Protein 5UE7 (pdb70)

B-factor: mean 46.7, std 20.18, range [17.66, 118.86]

InterPro domains:
  IPR005002 Phosphomannomutase [PF03332] (32-250)
  IPR005002 Phosphomannomutase [PTHR10466] (7-250)
  IPR005002 Phosphomannomutase [SFLDF00445] (6-250)
  IPR005002 Phosphomannomutase [cd02585] (12-247)
  IPR006379 HAD-superfamily hydrolase, subfamily IIB [TIGR01484] (12-232)
  IPR023214 HAD superfamily [G3DSA:3.40.50.1000] (12-245)
  IPR036412 HAD-like superfamily [SSF56784] (12-249)
  IPR043169 Phosphomannomutase, cap domain [G3DSA:3.30.1240.20] (90-191)

Structure (mmCIF, N/CA/C/O backbone):
data_5UE7
#
_entry.id   5UE7
#
_cell.length_a   62.225
_cell.length_b   80.719
_cell.length_c   116.729
_cell.angle_alpha   90.00
_cell.angle_beta   90.00
_cell.angle_gamma   90.00
#
_symmetry.space_group_name_H-M   'P 2 21 21'
#
loop_
_entity.id
_entity.type
_entity.pdbx_description
1 polymer Phosphomannomutase
2 non-polymer 'MAGNESIUM ION'
3 non-polymer 'CHLORIDE ION'
4 water water
#
loop_
_atom_site.group_PDB
_atom_site.id
_atom_site.type_symbol
_atom_site.label_atom_id
_atom_site.label_alt_id
_atom_site.label_comp_id
_atom_site.label_asym_id
_atom_site.label_entity_id
_atom_site.label_seq_id
_atom_site.pdbx_PDB_ins_code
_atom_site.Cartn_x
_atom_site.Cartn_y
_atom_site.Cartn_z
_atom_site.occupancy
_atom_site.B_iso_or_equiv
_atom_site.auth_seq_id
_atom_site.auth_comp_id
_atom_site.auth_asym_id
_atom_site.auth_atom_id
_atom_site.pdbx_PDB_model_num
ATOM 1 N N . SER A 1 2 ? -0.257 86.591 112.238 1.00 96.11 2 SER A N 1
ATOM 2 C CA . SER A 1 2 ? 0.739 85.565 112.532 1.00 96.45 2 SER A CA 1
ATOM 3 C C . SER A 1 2 ? 2.160 86.121 112.423 1.00 93.61 2 SER A C 1
ATOM 4 O O . SER A 1 2 ? 2.367 87.214 111.892 1.00 91.93 2 SER A O 1
ATOM 7 N N . PHE A 1 3 ? 3.134 85.365 112.937 1.00 93.31 3 PHE A N 1
ATOM 8 C CA . PHE A 1 3 ? 4.543 85.716 112.791 1.00 90.39 3 PHE A CA 1
ATOM 9 C C . PHE A 1 3 ? 5.251 84.706 111.897 1.00 96.60 3 PHE A C 1
ATOM 10 O O . PHE A 1 3 ? 6.285 84.149 112.279 1.00 96.22 3 PHE A O 1
ATOM 18 N N . ALA A 1 4 ? 4.706 84.472 110.700 1.00 103.00 4 ALA A N 1
ATOM 19 C CA . ALA A 1 4 ? 5.198 83.424 109.816 1.00 109.93 4 ALA A CA 1
ATOM 20 C C . ALA A 1 4 ? 5.865 83.933 108.547 1.00 112.70 4 ALA A C 1
ATOM 21 O O . ALA A 1 4 ? 6.690 83.213 107.975 1.00 115.76 4 ALA A O 1
ATOM 23 N N . ASN A 1 5 ? 5.537 85.141 108.093 1.00 112.53 5 ASN A N 1
ATOM 24 C CA . ASN A 1 5 ? 6.015 85.665 106.817 1.00 114.72 5 ASN A CA 1
ATOM 25 C C . ASN A 1 5 ? 7.090 86.735 107.007 1.00 109.33 5 ASN A C 1
ATOM 26 O O . ASN A 1 5 ? 7.144 87.725 106.274 1.00 108.96 5 ASN A O 1
ATOM 31 N N . LYS A 1 6 ? 7.964 86.539 107.985 1.00 104.85 6 LYS A N 1
ATOM 32 C CA . LYS A 1 6 ? 9.025 87.510 108.227 1.00 98.76 6 LYS A CA 1
ATOM 33 C C . LYS A 1 6 ? 10.415 86.893 108.110 1.00 98.45 6 LYS A C 1
ATOM 34 O O . LYS A 1 6 ? 10.680 85.840 108.685 1.00 99.79 6 LYS A O 1
ATOM 40 N N . GLN A 1 7 ? 11.297 87.555 107.364 1.00 96.42 7 GLN A N 1
ATOM 41 C CA . GLN A 1 7 ? 12.668 87.078 107.197 1.00 95.81 7 GLN A CA 1
ATOM 42 C C . GLN A 1 7 ? 13.291 86.737 108.542 1.00 90.98 7 GLN A C 1
ATOM 43 O O . GLN A 1 7 ? 13.949 85.700 108.691 1.00 93.24 7 GLN A O 1
ATOM 49 N N . ASP A 1 8 ? 13.097 87.607 109.533 1.00 84.72 8 ASP A N 1
ATOM 50 C CA . ASP A 1 8 ? 13.613 87.422 110.885 1.00 80.11 8 ASP A CA 1
ATOM 51 C C . ASP A 1 8 ? 12.414 87.460 111.824 1.00 77.46 8 ASP A C 1
ATOM 52 O O . ASP A 1 8 ? 12.077 88.520 112.370 1.00 73.46 8 ASP A O 1
ATOM 57 N N . PRO A 1 9 ? 11.734 86.329 112.031 1.00 79.44 9 PRO A N 1
ATOM 58 C CA . PRO A 1 9 ? 10.633 86.316 113.004 1.00 76.66 9 PRO A CA 1
ATOM 59 C C . PRO A 1 9 ? 11.133 86.363 114.439 1.00 72.65 9 PRO A C 1
ATOM 60 O O . PRO A 1 9 ? 10.350 86.217 115.385 1.00 71.30 9 PRO A O 1
ATOM 64 N N . LYS A 1 10 ? 12.444 86.565 114.596 1.00 70.76 10 LYS A N 1
ATOM 65 C CA . LYS A 1 10 ? 13.102 86.573 115.895 1.00 67.50 10 LYS A CA 1
ATOM 66 C C . LYS A 1 10 ? 13.593 87.960 116.291 1.00 60.02 10 LYS A C 1
ATOM 67 O O . LYS A 1 10 ? 14.235 88.107 117.345 1.00 56.52 10 LYS A O 1
ATOM 73 N N . THR A 1 11 ? 13.262 88.988 115.510 1.00 58.73 11 THR A N 1
ATOM 74 C CA . THR A 1 11 ? 13.667 90.355 115.813 1.00 55.09 11 THR A CA 1
ATOM 75 C C . THR A 1 11 ? 12.407 91.202 115.935 1.00 53.61 11 THR A C 1
ATOM 76 O O . THR A 1 11 ? 11.535 91.152 115.062 1.00 55.53 11 THR A O 1
ATOM 80 N N . LEU A 1 12 ? 12.287 91.927 117.046 1.00 48.70 12 LEU A N 1
ATOM 81 C CA . LEU A 1 12 ? 11.193 92.859 117.267 1.00 46.90 12 LEU A CA 1
ATOM 82 C C . LEU A 1 12 ? 11.756 94.270 117.327 1.00 43.93 12 LEU A C 1
ATOM 83 O O . LEU A 1 12 ? 12.794 94.504 117.955 1.00 41.94 12 LEU A O 1
ATOM 88 N N . VAL A 1 13 ? 11.080 95.208 116.671 1.00 43.27 13 VAL A N 1
ATOM 89 C CA . VAL A 1 13 ? 11.443 96.615 116.764 1.00 42.43 13 VAL A CA 1
ATOM 90 C C . VAL A 1 13 ? 10.297 97.364 117.425 1.00 41.87 13 VAL A C 1
ATOM 91 O O . VAL A 1 13 ? 9.171 97.366 116.912 1.00 44.62 13 VAL A O 1
ATOM 95 N N . LEU A 1 14 ? 10.578 97.978 118.571 1.00 34.62 14 LEU A N 1
ATOM 96 C CA . LEU A 1 14 ? 9.615 98.807 119.276 1.00 33.53 14 LEU A CA 1
ATOM 97 C C . LEU A 1 14 ? 9.982 100.274 119.120 1.00 32.76 14 LEU A C 1
ATOM 98 O O . LEU A 1 14 ? 11.165 100.623 119.071 1.00 31.73 14 LEU A O 1
ATOM 103 N N . PHE A 1 15 ? 8.960 101.128 119.048 1.00 33.62 15 PHE A N 1
ATOM 104 C CA . PHE A 1 15 ? 9.134 102.558 118.843 1.00 33.71 15 PHE A CA 1
ATOM 105 C C . PHE A 1 15 ? 8.386 103.330 119.909 1.00 32.58 15 PHE A C 1
ATOM 106 O O . PHE A 1 15 ? 7.187 103.116 120.101 1.00 33.57 15 PHE A O 1
ATOM 114 N N . ASP A 1 16 ? 9.072 104.262 120.556 1.00 30.92 16 ASP A N 1
ATOM 115 C CA . ASP A 1 16 ? 8.340 105.359 121.164 1.00 36.50 16 ASP A CA 1
ATOM 116 C C . ASP A 1 16 ? 7.549 106.074 120.075 1.00 38.81 16 ASP A C 1
ATOM 117 O O . ASP A 1 16 ? 7.945 106.092 118.905 1.00 36.20 16 ASP A O 1
ATOM 122 N N . VAL A 1 17 ? 6.398 106.631 120.444 1.00 39.21 17 VAL A N 1
ATOM 123 C CA . VAL A 1 17 ? 5.553 107.263 119.434 1.00 43.54 17 VAL A CA 1
ATOM 124 C C . VAL A 1 17 ? 5.969 108.713 119.232 1.00 46.76 17 VAL A C 1
ATOM 125 O O . VAL A 1 17 ? 6.553 109.066 118.198 1.00 47.17 17 VAL A O 1
ATOM 129 N N . ASP A 1 18 ? 5.671 109.556 120.219 1.00 49.14 18 ASP A N 1
ATOM 130 C CA . ASP A 1 18 ? 5.856 110.995 120.074 1.00 55.23 18 ASP A CA 1
ATOM 131 C C . ASP A 1 18 ? 7.327 111.354 119.913 1.00 56.24 18 ASP A C 1
ATOM 132 O O . ASP A 1 18 ? 8.150 111.053 120.785 1.00 58.62 18 ASP A O 1
ATOM 137 N N . GLY A 1 19 ? 7.651 112.038 118.813 1.00 55.26 19 GLY A N 1
ATOM 138 C CA . GLY A 1 19 ? 8.999 112.492 118.567 1.00 52.81 19 GLY A CA 1
ATOM 139 C C . GLY A 1 19 ? 9.924 111.445 117.990 1.00 50.53 19 GLY A C 1
ATOM 140 O O . GLY A 1 19 ? 11.066 111.772 117.650 1.00 51.81 19 GLY A O 1
ATOM 141 N N . THR A 1 20 ? 9.470 110.199 117.870 1.00 48.32 20 THR A N 1
ATOM 142 C CA . THR A 1 20 ? 10.251 109.119 117.284 1.00 45.30 20 THR A CA 1
ATOM 143 C C . THR A 1 20 ? 9.632 108.634 115.981 1.00 46.93 20 THR A C 1
ATOM 144 O O . THR A 1 20 ? 10.314 108.576 114.955 1.00 47.61 20 THR A O 1
ATOM 148 N N . LEU A 1 21 ? 8.348 108.271 116.001 1.00 46.94 21 LEU A N 1
ATOM 149 C CA . LEU A 1 21 ? 7.620 107.913 114.792 1.00 50.89 21 LEU A CA 1
ATOM 150 C C . LEU A 1 21 ? 6.946 109.113 114.147 1.00 55.76 21 LEU A C 1
ATOM 151 O O . LEU A 1 21 ? 6.704 109.109 112.935 1.00 59.16 21 LEU A O 1
ATOM 156 N N . THR A 1 22 ? 6.623 110.123 114.940 1.00 56.63 22 THR A N 1
ATOM 157 C CA . THR A 1 22 ? 5.982 111.352 114.512 1.00 60.66 22 THR A CA 1
ATOM 158 C C . THR A 1 22 ? 6.872 112.532 114.871 1.00 61.95 22 THR A C 1
ATOM 159 O O . THR A 1 22 ? 7.796 112.398 115.685 1.00 56.27 22 THR A O 1
ATOM 163 N N . PRO A 1 23 ? 6.622 113.709 114.288 1.00 69.22 23 PRO A N 1
ATOM 164 C CA . PRO A 1 23 ? 7.288 114.923 114.775 1.00 72.21 23 PRO A CA 1
ATOM 165 C C . PRO A 1 23 ? 6.966 115.208 116.235 1.00 73.95 23 PRO A C 1
ATOM 166 O O . PRO A 1 23 ? 6.186 114.485 116.862 1.00 72.75 23 PRO A O 1
ATOM 170 N N . ALA A 1 24 ? 7.546 116.291 116.763 1.00 78.13 24 ALA A N 1
ATOM 171 C CA . ALA A 1 24 ? 7.515 116.560 118.199 1.00 76.67 24 ALA A CA 1
ATOM 172 C C . ALA A 1 24 ? 6.106 116.509 118.780 1.00 77.95 24 ALA A C 1
ATOM 173 O O . ALA A 1 24 ? 5.917 116.068 119.921 1.00 75.65 24 ALA A O 1
ATOM 175 N N . ARG A 1 25 ? 5.098 116.988 118.028 1.00 81.17 25 ARG A N 1
ATOM 176 C CA . ARG A 1 25 ? 3.731 116.981 118.545 1.00 81.76 25 ARG A CA 1
ATOM 177 C C . ARG A 1 25 ? 2.699 116.766 117.444 1.00 83.58 25 ARG A C 1
ATOM 178 O O . ARG A 1 25 ? 1.532 117.141 117.612 1.00 86.00 25 ARG A O 1
ATOM 186 N N . LEU A 1 26 ? 3.100 116.159 116.330 1.00 81.77 26 LEU A N 1
ATOM 187 C CA . LEU A 1 26 ? 2.254 116.047 115.150 1.00 83.85 26 LEU A CA 1
ATOM 188 C C . LEU A 1 26 ? 1.954 114.585 114.837 1.00 80.57 26 LEU A C 1
ATOM 189 O O . LEU A 1 26 ? 2.239 113.680 115.626 1.00 77.52 26 LEU A O 1
ATOM 194 N N . THR A 1 27 ? 1.375 114.365 113.665 1.00 81.85 27 THR A N 1
ATOM 195 C CA . THR A 1 27 ? 0.976 113.040 113.225 1.00 80.51 27 THR A CA 1
ATOM 196 C C . THR A 1 27 ? 2.104 112.370 112.438 1.00 77.84 27 THR A C 1
ATOM 197 O O . THR A 1 27 ? 3.133 112.976 112.130 1.00 77.59 27 THR A O 1
ATOM 201 N N . ILE A 1 28 ? 1.893 111.095 112.105 1.00 77.14 28 ILE A N 1
ATOM 202 C CA . ILE A 1 28 ? 2.927 110.318 111.435 1.00 75.79 28 ILE A CA 1
ATOM 203 C C . ILE A 1 28 ? 2.963 110.656 109.946 1.00 79.39 28 ILE A C 1
ATOM 204 O O . ILE A 1 28 ? 1.935 110.951 109.321 1.00 77.27 28 ILE A O 1
ATOM 209 N N . SER A 1 29 ? 4.162 110.620 109.375 1.00 77.49 29 SER A N 1
ATOM 210 C CA . SER A 1 29 ? 4.370 110.883 107.960 1.00 76.26 29 SER A CA 1
ATOM 211 C C . SER A 1 29 ? 4.043 109.650 107.125 1.00 78.60 29 SER A C 1
ATOM 212 O O . SER A 1 29 ? 4.052 108.514 107.611 1.00 74.62 29 SER A O 1
ATOM 215 N N . GLU A 1 30 ? 3.753 109.896 105.840 1.00 83.14 30 GLU A N 1
ATOM 216 C CA . GLU A 1 30 ? 3.482 108.802 104.913 1.00 85.46 30 GLU A CA 1
ATOM 217 C C . GLU A 1 30 ? 4.724 107.949 104.686 1.00 84.23 30 GLU A C 1
ATOM 218 O O . GLU A 1 30 ? 4.633 106.718 104.602 1.00 81.77 30 GLU A O 1
ATOM 224 N N . GLU A 1 31 ? 5.893 108.582 104.572 1.00 83.33 31 GLU A N 1
ATOM 225 C CA . GLU A 1 31 ? 7.114 107.811 104.380 1.00 82.74 31 GLU A CA 1
ATOM 226 C C . GLU A 1 31 ? 7.385 106.918 105.582 1.00 77.63 31 GLU A C 1
ATOM 227 O O . GLU A 1 31 ? 7.843 105.781 105.429 1.00 72.18 31 GLU A O 1
ATOM 233 N N . MET A 1 32 ? 7.099 107.414 106.787 1.00 73.66 32 MET A N 1
ATOM 234 C CA . MET A 1 32 ? 7.269 106.578 107.968 1.00 65.49 32 MET A CA 1
ATOM 235 C C . MET A 1 32 ? 6.346 105.367 107.917 1.00 66.32 32 MET A C 1
ATOM 236 O O . MET A 1 32 ? 6.761 104.253 108.259 1.00 63.94 32 MET A O 1
ATOM 241 N N . LYS A 1 33 ? 5.102 105.554 107.453 1.00 70.17 33 LYS A N 1
ATOM 242 C CA . LYS A 1 33 ? 4.163 104.436 107.406 1.00 72.06 33 LYS A CA 1
ATOM 243 C C . LYS A 1 33 ? 4.603 103.381 106.398 1.00 73.42 33 LYS A C 1
ATOM 244 O O . LYS A 1 33 ? 4.573 102.181 106.697 1.00 72.16 33 LYS A O 1
ATOM 250 N N . LYS A 1 34 ? 5.019 103.803 105.202 1.00 76.89 34 LYS A N 1
ATOM 251 C CA . LYS A 1 34 ? 5.574 102.851 104.245 1.00 78.89 34 LYS A CA 1
ATOM 252 C C . LYS A 1 34 ? 6.872 102.244 104.757 1.00 74.68 34 LYS A C 1
ATOM 253 O O . LYS A 1 34 ? 7.127 101.054 104.539 1.00 74.99 34 LYS A O 1
ATOM 259 N N . THR A 1 35 ? 7.696 103.037 105.445 1.00 71.11 35 THR A N 1
ATOM 260 C CA . THR A 1 35 ? 8.896 102.484 106.064 1.00 67.13 35 THR A CA 1
ATOM 261 C C . THR A 1 35 ? 8.542 101.377 107.054 1.00 64.46 35 THR A C 1
ATOM 262 O O . THR A 1 35 ? 9.090 100.270 106.975 1.00 64.15 35 THR A O 1
ATOM 266 N N . LEU A 1 36 ? 7.583 101.634 107.951 1.00 63.05 36 LEU A N 1
ATOM 267 C CA . LEU A 1 36 ? 7.139 100.598 108.878 1.00 60.99 36 LEU A CA 1
ATOM 268 C C . LEU A 1 36 ? 6.550 99.404 108.137 1.00 64.49 36 LEU A C 1
ATOM 269 O O . LEU A 1 36 ? 6.866 98.251 108.455 1.00 63.59 36 LEU A O 1
ATOM 274 N N . GLU A 1 37 ? 5.690 99.659 107.147 1.00 79.48 37 GLU A N 1
ATOM 275 C CA . GLU A 1 37 ? 5.101 98.570 106.370 1.00 82.89 37 GLU A CA 1
ATOM 276 C C . GLU A 1 37 ? 6.183 97.689 105.751 1.00 73.64 37 GLU A C 1
ATOM 277 O O . GLU A 1 37 ? 6.114 96.456 105.826 1.00 74.42 37 GLU A O 1
ATOM 28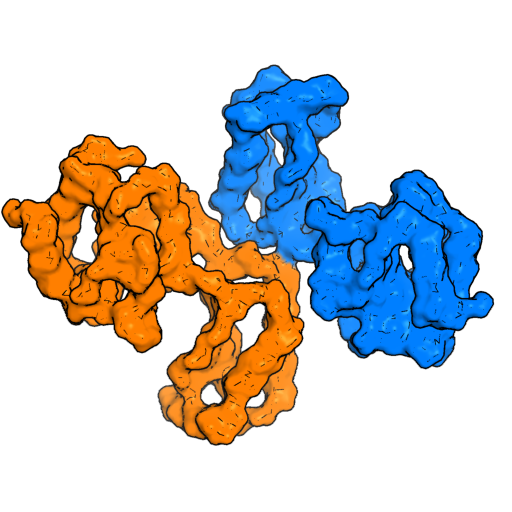3 N N . LYS A 1 38 ? 7.210 98.299 105.164 1.00 73.63 38 LYS A N 1
ATOM 284 C CA . LYS A 1 38 ? 8.311 97.486 104.657 1.00 74.25 38 LYS A CA 1
ATOM 285 C C . LYS A 1 38 ? 9.057 96.804 105.803 1.00 69.97 38 LYS A C 1
ATOM 286 O O . LYS A 1 38 ? 9.440 95.634 105.688 1.00 71.01 38 LYS A O 1
ATOM 292 N N . LEU A 1 39 ? 9.228 97.493 106.937 1.00 65.57 39 LEU A N 1
ATOM 293 C CA . LEU A 1 39 ? 9.940 96.875 108.052 1.00 61.81 39 LEU A CA 1
ATOM 294 C C . LEU A 1 39 ? 9.171 95.675 108.590 1.00 62.29 39 LEU A C 1
ATOM 295 O O . LEU A 1 39 ? 9.768 94.631 108.880 1.00 62.01 39 LEU A O 1
ATOM 300 N N . ARG A 1 40 ? 7.840 95.796 108.695 1.00 63.50 40 ARG A N 1
ATOM 301 C CA . ARG A 1 40 ? 7.006 94.703 109.187 1.00 64.35 40 ARG A CA 1
ATOM 302 C C . ARG A 1 40 ? 7.125 93.459 108.317 1.00 73.00 40 ARG A C 1
ATOM 303 O O . ARG A 1 40 ? 6.922 92.338 108.801 1.00 68.91 40 ARG A O 1
ATOM 311 N N . GLU A 1 41 ? 7.446 93.637 107.036 1.00 76.62 41 GLU A N 1
ATOM 312 C CA . GLU A 1 41 ? 7.663 92.495 106.155 1.00 79.98 41 GLU A CA 1
ATOM 313 C C . GLU A 1 41 ? 8.844 91.649 106.614 1.00 76.01 41 GLU A C 1
ATOM 314 O O . GLU A 1 41 ? 8.849 90.427 106.413 1.00 78.13 41 GLU A O 1
ATOM 320 N N . LYS A 1 42 ? 9.842 92.270 107.242 1.00 70.94 42 LYS A N 1
ATOM 321 C CA . LYS A 1 42 ? 11.043 91.562 107.667 1.00 71.10 42 LYS A CA 1
ATOM 322 C C . LYS A 1 42 ? 11.018 91.130 109.125 1.00 70.13 42 LYS A C 1
ATOM 323 O O . LYS A 1 42 ? 11.481 90.029 109.436 1.00 71.65 42 LYS A O 1
ATOM 329 N N . VAL A 1 43 ? 10.518 91.975 110.034 1.00 67.59 43 VAL A N 1
ATOM 330 C CA . VAL A 1 43 ? 10.553 91.703 111.465 1.00 58.71 43 VAL A CA 1
ATOM 331 C C . VAL A 1 43 ? 9.214 92.094 112.088 1.00 57.61 43 VAL A C 1
ATOM 332 O O . VAL A 1 43 ? 8.365 92.738 111.464 1.00 59.05 43 VAL A O 1
ATOM 336 N N . VAL A 1 44 ? 9.041 91.694 113.340 1.00 55.34 44 VAL A N 1
ATOM 337 C CA . VAL A 1 44 ? 7.885 92.105 114.130 1.00 55.03 44 VAL A CA 1
ATOM 338 C C . VAL A 1 44 ? 8.085 93.548 114.584 1.00 52.73 44 VAL A C 1
ATOM 339 O O . VAL A 1 44 ? 9.185 93.931 115.027 1.00 51.47 44 VAL A O 1
ATOM 343 N N . ILE A 1 45 ? 7.029 94.367 114.470 1.00 50.59 45 ILE A N 1
ATOM 344 C CA . ILE A 1 45 ? 7.126 95.770 114.853 1.00 47.93 45 ILE A CA 1
ATOM 345 C C . ILE A 1 45 ? 6.051 96.093 115.886 1.00 60.83 45 ILE A C 1
ATOM 346 O O . ILE A 1 45 ? 5.032 95.406 115.991 1.00 48.27 45 ILE A O 1
ATOM 351 N N . GLY A 1 46 ? 6.290 97.165 116.644 1.00 43.55 46 GLY A N 1
ATOM 352 C CA . GLY A 1 46 ? 5.344 97.614 117.659 1.00 42.20 46 GLY A CA 1
ATOM 353 C C . GLY A 1 46 ? 5.715 98.987 118.177 1.00 40.32 46 GLY A C 1
ATOM 354 O O . GLY A 1 46 ? 6.815 99.491 117.935 1.00 41.22 46 GLY A O 1
ATOM 355 N N . PHE A 1 47 ? 4.779 99.598 118.905 1.00 39.32 47 PHE A N 1
ATOM 356 C CA . PHE A 1 47 ? 5.018 100.908 119.492 1.00 37.49 47 PHE A CA 1
ATOM 357 C C . PHE A 1 47 ? 4.650 100.890 120.966 1.00 45.93 47 PHE A C 1
ATOM 358 O O . PHE A 1 47 ? 3.846 100.068 121.411 1.00 35.64 47 PHE A O 1
ATOM 366 N N . VAL A 1 48 ? 5.251 101.806 121.725 1.00 32.96 48 VAL A N 1
ATOM 367 C CA . VAL A 1 48 ? 4.907 101.984 123.131 1.00 32.07 48 VAL A CA 1
ATOM 368 C C . VAL A 1 48 ? 4.924 103.471 123.450 1.00 33.48 48 VAL A C 1
ATOM 369 O O . VAL A 1 48 ? 5.878 104.179 123.109 1.00 34.92 48 VAL A O 1
ATOM 373 N N . GLY A 1 49 ? 3.846 103.948 124.066 1.00 31.43 49 GLY A N 1
ATOM 374 C CA . GLY A 1 49 ? 3.751 105.330 124.472 1.00 31.64 49 GLY A CA 1
ATOM 375 C C . GLY A 1 49 ? 3.026 105.427 125.797 1.00 33.12 49 GLY A C 1
ATOM 376 O O . GLY A 1 49 ? 2.275 104.528 126.193 1.00 35.42 49 GLY A O 1
ATOM 377 N N . GLY A 1 50 ? 3.269 106.538 126.485 1.00 33.39 50 GLY A N 1
ATOM 378 C CA . GLY A 1 50 ? 2.659 106.771 127.784 1.00 33.29 50 GLY A CA 1
ATOM 379 C C . GLY A 1 50 ? 1.194 107.143 127.769 1.00 38.35 50 GLY A C 1
ATOM 380 O O . GLY A 1 50 ? 0.555 107.109 128.826 1.00 39.56 50 GLY A O 1
ATOM 381 N N . SER A 1 51 ? 0.637 107.489 126.613 1.00 41.73 51 SER A N 1
ATOM 382 C CA . SER A 1 51 ? -0.757 107.897 126.532 1.00 45.14 51 SER A CA 1
ATOM 383 C C . SER A 1 51 ? -1.650 106.709 126.179 1.00 45.15 51 SER A C 1
ATOM 384 O O . SER A 1 51 ? -1.180 105.602 125.907 1.00 42.21 51 SER A O 1
ATOM 387 N N . ASP A 1 52 ? -2.964 106.956 126.177 1.00 48.23 52 ASP A N 1
ATOM 388 C CA . ASP A 1 52 ? -3.913 105.894 125.876 1.00 51.55 52 ASP A CA 1
ATOM 389 C C . ASP A 1 52 ? -4.122 105.781 124.367 1.00 54.59 52 ASP A C 1
ATOM 390 O O . ASP A 1 52 ? -3.697 106.637 123.587 1.00 54.65 52 ASP A O 1
ATOM 395 N N . LEU A 1 53 ? -4.788 104.693 123.960 1.00 57.26 53 LEU A N 1
ATOM 396 C CA . LEU A 1 53 ? -5.051 104.448 122.546 1.00 61.86 53 LEU A CA 1
ATOM 397 C C . LEU A 1 53 ? -5.821 105.589 121.894 1.00 67.31 53 LEU A C 1
ATOM 398 O O . LEU A 1 53 ? -5.694 105.788 120.683 1.00 69.08 53 LEU A O 1
ATOM 403 N N . SER A 1 54 ? -6.606 106.346 122.665 1.00 69.96 54 SER A N 1
ATOM 404 C CA . SER A 1 54 ? -7.354 107.468 122.112 1.00 76.80 54 SER A CA 1
ATOM 405 C C . SER A 1 54 ? -6.474 108.671 121.790 1.00 78.49 54 SER A C 1
ATOM 406 O O . SER A 1 54 ? -6.887 109.527 121.001 1.00 83.52 54 SER A O 1
ATOM 409 N N . LYS A 1 55 ? -5.286 108.767 122.383 1.00 75.78 55 LYS A N 1
ATOM 410 C CA . LYS A 1 55 ? -4.353 109.829 122.029 1.00 76.85 55 LYS A CA 1
ATOM 411 C C . LYS A 1 55 ? -3.393 109.410 120.925 1.00 75.65 55 LYS A C 1
ATOM 412 O O . LYS A 1 55 ? -2.920 110.260 120.160 1.00 78.25 55 LYS A O 1
ATOM 418 N N . GLN A 1 56 ? -3.102 108.117 120.823 1.00 67.47 56 GLN A N 1
ATOM 419 C CA . GLN A 1 56 ? -2.181 107.634 119.808 1.00 63.02 56 GLN A CA 1
ATOM 420 C C . GLN A 1 56 ? -2.836 107.519 118.437 1.00 66.01 56 GLN A C 1
ATOM 421 O O . GLN A 1 56 ? -2.132 107.591 117.425 1.00 66.37 56 GLN A O 1
ATOM 427 N N . VAL A 1 57 ? -4.161 107.354 118.379 1.00 68.39 57 VAL A N 1
ATOM 428 C CA . VAL A 1 57 ? -4.856 107.389 117.094 1.00 72.52 57 VAL A CA 1
ATOM 429 C C . VAL A 1 57 ? -4.693 108.752 116.445 1.00 69.17 57 VAL A C 1
ATOM 430 O O . VAL A 1 57 ? -4.634 108.866 115.213 1.00 72.51 57 VAL A O 1
ATOM 434 N N . GLU A 1 58 ? -4.631 109.807 117.258 1.00 68.55 58 GLU A N 1
ATOM 435 C CA . GLU A 1 58 ? -4.360 111.134 116.728 1.00 80.13 58 GLU A CA 1
ATOM 436 C C . GLU A 1 58 ? -2.977 111.200 116.088 1.00 76.91 58 GLU A C 1
ATOM 437 O O . GLU A 1 58 ? -2.803 111.826 115.035 1.00 79.51 58 GLU A O 1
ATOM 443 N N . GLN A 1 59 ? -1.987 110.537 116.695 1.00 69.90 59 GLN A N 1
ATOM 444 C CA . GLN A 1 59 ? -0.618 110.552 116.190 1.00 67.32 59 GLN A CA 1
ATOM 445 C C . GLN A 1 59 ? -0.379 109.513 115.099 1.00 66.74 59 GLN A C 1
ATOM 446 O O . GLN A 1 59 ? 0.291 109.808 114.105 1.00 67.67 59 GLN A O 1
ATOM 452 N N . LEU A 1 60 ? -0.925 108.305 115.258 1.00 66.14 60 LEU A N 1
ATOM 453 C CA . LEU A 1 60 ? -0.577 107.165 114.416 1.00 66.40 60 LEU A CA 1
ATOM 454 C C . LEU A 1 60 ? -1.621 106.841 113.355 1.00 70.31 60 LEU A C 1
ATOM 455 O O . LEU A 1 60 ? -1.273 106.247 112.327 1.00 72.33 60 LEU A O 1
ATOM 460 N N . GLY A 1 61 ? -2.881 107.202 113.577 1.00 71.74 61 GLY A N 1
ATOM 461 C CA . GLY A 1 61 ? -3.922 106.941 112.612 1.00 76.24 61 GLY A CA 1
ATOM 462 C C . GLY A 1 61 ? -5.079 106.164 113.205 1.00 77.46 61 GLY A C 1
ATOM 463 O O . GLY A 1 61 ? -5.022 105.686 114.338 1.00 74.12 61 GLY A O 1
ATOM 464 N N . PRO A 1 62 ? -6.158 106.031 112.456 1.00 82.66 62 PRO A N 1
ATOM 465 C CA . PRO A 1 62 ? -7.325 105.310 112.982 1.00 82.02 62 PRO A CA 1
ATOM 466 C C . PRO A 1 62 ? -7.164 103.796 112.91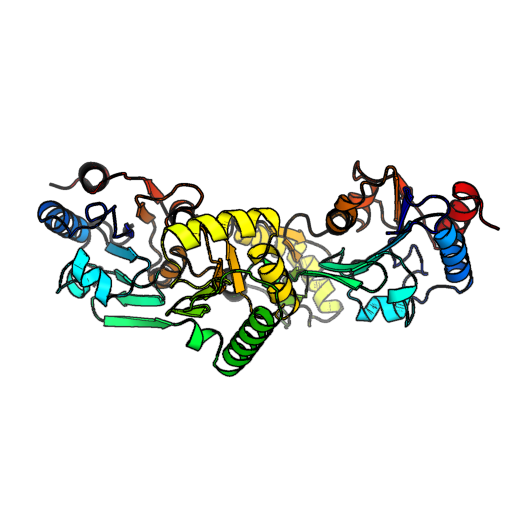4 1.00 80.47 62 PRO A C 1
ATOM 467 O O . PRO A 1 62 ? -7.666 103.081 113.786 1.00 78.77 62 PRO A O 1
ATOM 471 N N . ASN A 1 63 ? -6.451 103.297 111.906 1.00 81.26 63 ASN A N 1
ATOM 472 C CA . ASN A 1 63 ? -6.269 101.856 111.694 1.00 80.70 63 ASN A CA 1
ATOM 473 C C . ASN A 1 63 ? -5.021 101.319 112.402 1.00 75.04 63 ASN A C 1
ATOM 474 O O . ASN A 1 63 ? -4.278 100.505 111.862 1.00 75.51 63 ASN A O 1
ATOM 479 N N . VAL A 1 64 ? -4.794 101.752 113.642 1.00 70.91 64 VAL A N 1
ATOM 480 C CA . VAL A 1 64 ? -3.520 101.471 114.302 1.00 65.85 64 VAL A CA 1
ATOM 481 C C . VAL A 1 64 ? -3.387 100.005 114.689 1.00 64.88 64 VAL A C 1
ATOM 482 O O . VAL A 1 64 ? -2.281 99.448 114.653 1.00 63.40 64 VAL A O 1
ATOM 486 N N . LEU A 1 65 ? -4.487 99.358 115.078 1.00 65.89 65 LEU A N 1
ATOM 487 C CA . LEU A 1 65 ? -4.407 97.974 115.530 1.00 65.03 65 LEU A CA 1
ATOM 488 C C . LEU A 1 65 ? -3.959 97.018 114.433 1.00 68.27 65 LEU A C 1
ATOM 489 O O . LEU A 1 65 ? -3.499 95.913 114.740 1.00 66.89 65 LEU A O 1
ATOM 494 N N . ASN A 1 66 ? -4.091 97.407 113.168 1.00 70.88 66 ASN A N 1
ATOM 495 C CA . ASN A 1 66 ? -3.651 96.577 112.060 1.00 73.89 66 ASN A CA 1
ATOM 496 C C . ASN A 1 66 ? -2.362 97.079 111.427 1.00 72.36 66 ASN A C 1
ATOM 497 O O . ASN A 1 66 ? -1.869 96.450 110.482 1.00 75.51 66 ASN A O 1
ATOM 502 N N . ASP A 1 67 ? -1.809 98.195 111.911 1.00 69.07 67 ASP A N 1
ATOM 503 C CA . ASP A 1 67 ? -0.537 98.717 111.416 1.00 67.64 67 ASP A CA 1
ATOM 504 C C . ASP A 1 67 ? 0.670 98.175 112.170 1.00 69.04 67 ASP A C 1
ATOM 505 O O . ASP A 1 67 ? 1.784 98.181 111.627 1.00 62.65 67 ASP A O 1
ATOM 510 N N . PHE A 1 68 ? 0.489 97.732 113.411 1.00 60.30 68 PHE A N 1
ATOM 511 C CA . PHE A 1 68 ? 1.584 97.240 114.231 1.00 56.38 68 PHE A CA 1
ATOM 512 C C . PHE A 1 68 ? 1.257 95.856 114.767 1.00 56.61 68 PHE A C 1
ATOM 513 O O . PHE A 1 68 ? 0.117 95.584 115.158 1.00 57.89 68 PHE A O 1
ATOM 521 N N . ASP A 1 69 ? 2.269 94.991 114.815 1.00 55.62 69 ASP A N 1
ATOM 522 C CA . ASP A 1 69 ? 2.074 93.696 115.453 1.00 59.63 69 ASP A CA 1
ATOM 523 C C . ASP A 1 69 ? 1.776 93.843 116.944 1.00 55.53 69 ASP A C 1
ATOM 524 O O . ASP A 1 69 ? 0.999 93.053 117.494 1.00 53.57 69 ASP A O 1
ATOM 529 N N . TYR A 1 70 ? 2.360 94.844 117.606 1.00 49.01 70 TYR A N 1
ATOM 530 C CA . TYR A 1 70 ? 2.063 95.142 119.006 1.00 46.88 70 TYR A CA 1
ATOM 531 C C . TYR A 1 70 ? 1.702 96.613 119.162 1.00 45.94 70 TYR A C 1
ATOM 532 O O . TYR A 1 70 ? 2.409 97.485 118.651 1.00 44.37 70 TYR A O 1
ATOM 541 N N . CYS A 1 71 ? 0.628 96.891 119.899 1.00 46.41 71 CYS A N 1
ATOM 542 C CA . CYS A 1 71 ? 0.230 98.258 120.238 1.00 44.22 71 CYS A CA 1
ATOM 543 C C . CYS A 1 71 ? 0.209 98.407 121.756 1.00 41.21 71 CYS A C 1
ATOM 544 O O . CYS A 1 71 ? -0.700 97.897 122.417 1.00 41.78 71 CYS A O 1
ATOM 547 N N . PHE A 1 72 ? 1.198 99.120 122.299 1.00 38.30 72 PHE A N 1
ATOM 548 C CA . PHE A 1 72 ? 1.311 99.335 123.740 1.00 35.56 72 PHE A CA 1
ATOM 549 C C . PHE A 1 72 ? 0.888 100.757 124.070 1.00 35.41 72 PHE A C 1
ATOM 550 O O . PHE A 1 72 ? 1.539 101.721 123.656 1.00 52.09 72 PHE A O 1
ATOM 558 N N . SER A 1 73 ? -0.216 100.882 124.795 1.00 36.07 73 SER A N 1
ATOM 559 C CA . SER A 1 73 ? -0.712 102.160 125.264 1.00 36.31 73 SER A CA 1
ATOM 560 C C . SER A 1 73 ? -0.486 102.266 126.767 1.00 37.53 73 SER A C 1
ATOM 561 O O . SER A 1 73 ? -0.441 101.254 127.477 1.00 34.78 73 SER A O 1
ATOM 564 N N . GLU A 1 74 ? -0.340 103.503 127.236 1.00 33.19 74 GLU A N 1
ATOM 565 C CA . GLU A 1 74 ? -0.056 103.791 128.637 1.00 34.97 74 GLU A CA 1
ATOM 566 C C . GLU A 1 74 ? 1.077 102.904 129.150 1.00 30.90 74 GLU A C 1
ATOM 567 O O . GLU A 1 74 ? 0.958 102.227 130.175 1.00 28.40 74 GLU A O 1
ATOM 573 N N . ASN A 1 75 ? 2.170 102.887 128.388 1.00 28.62 75 ASN A N 1
ATOM 574 C CA . ASN A 1 75 ? 3.389 102.147 128.699 1.00 28.58 75 ASN A CA 1
ATOM 575 C C . ASN A 1 75 ? 3.188 100.641 128.629 1.00 29.21 75 ASN A C 1
ATOM 576 O O . ASN A 1 75 ? 4.068 99.883 129.058 1.00 29.26 75 ASN A O 1
ATOM 581 N N . GLY A 1 76 ? 2.068 100.191 128.061 1.00 28.69 76 GLY A N 1
ATOM 582 C CA . GLY A 1 76 ? 1.761 98.781 127.969 1.00 29.12 76 GLY A CA 1
ATOM 583 C C . GLY A 1 76 ? 0.711 98.327 128.954 1.00 29.78 76 GLY A C 1
ATOM 584 O O . GLY A 1 76 ? 0.454 97.123 129.044 1.00 30.65 76 GLY A O 1
ATOM 585 N N . LEU A 1 77 ? 0.127 99.245 129.728 1.00 30.22 77 LEU A N 1
ATOM 586 C CA . LEU A 1 77 ? -1.000 98.874 130.582 1.00 33.02 77 LEU A CA 1
ATOM 587 C C . LEU A 1 77 ? -2.166 98.368 129.743 1.00 35.86 77 LEU A C 1
ATOM 588 O O . LEU A 1 77 ? -2.848 97.408 130.122 1.00 38.37 77 LEU A O 1
ATOM 593 N N . THR A 1 78 ? -2.409 99.007 128.603 1.00 38.11 78 THR A N 1
ATOM 594 C CA . THR A 1 78 ? -3.316 98.511 127.573 1.00 42.21 78 THR A CA 1
ATOM 595 C C . THR A 1 78 ? -2.472 98.040 126.396 1.00 42.56 78 THR A C 1
ATOM 596 O O . THR A 1 78 ? -1.644 98.802 125.888 1.00 41.62 78 THR A O 1
ATOM 600 N N . ALA A 1 79 ? -2.683 96.794 125.965 1.00 44.34 79 ALA A N 1
ATOM 601 C CA . ALA A 1 79 ? -1.851 96.158 124.951 1.00 44.63 79 ALA A CA 1
ATOM 602 C C . ALA A 1 79 ? -2.719 95.433 123.934 1.00 48.00 79 ALA A C 1
ATOM 603 O O . ALA A 1 79 ? -3.737 94.832 124.288 1.00 49.10 79 ALA A O 1
ATOM 605 N N . TYR A 1 80 ? -2.294 95.480 122.671 1.00 49.92 80 TYR A N 1
ATOM 606 C CA . TYR A 1 80 ? -2.933 94.757 121.581 1.00 54.78 80 TYR A CA 1
ATOM 607 C C . TYR A 1 80 ? -1.880 93.959 120.823 1.00 52.92 80 TYR A C 1
ATOM 608 O O . TYR A 1 80 ? -0.757 94.434 120.624 1.00 50.17 80 TYR A O 1
ATOM 617 N N . LYS A 1 81 ? -2.246 92.744 120.411 1.00 55.41 81 LYS A N 1
ATOM 618 C CA . LYS A 1 81 ? -1.389 91.866 119.617 1.00 57.14 81 LYS A CA 1
ATOM 619 C C . LYS A 1 81 ? -2.185 91.349 118.431 1.00 61.46 81 LYS A C 1
ATOM 620 O O . LYS A 1 81 ? -3.184 90.647 118.619 1.00 61.97 81 LYS A O 1
ATOM 626 N N . LEU A 1 82 ? -1.732 91.676 117.216 1.00 62.38 82 LEU A N 1
ATOM 627 C CA . LEU A 1 82 ? -2.467 91.370 115.980 1.00 66.67 82 LEU A CA 1
ATOM 628 C C . LEU A 1 82 ? -3.889 91.928 116.001 1.00 67.76 82 LEU A C 1
ATOM 629 O O . LEU A 1 82 ? -4.806 91.332 115.434 1.00 72.13 82 LEU A O 1
ATOM 634 N N . GLY A 1 83 ? -4.090 93.074 116.649 1.00 65.04 83 GLY A N 1
ATOM 635 C CA . GLY A 1 83 ? -5.374 93.735 116.646 1.00 69.40 83 GLY A CA 1
ATOM 636 C C . GLY A 1 83 ? -6.376 93.222 117.658 1.00 71.63 83 GLY A C 1
ATOM 637 O O . GLY A 1 83 ? -7.490 93.755 117.721 1.00 74.33 83 GLY A O 1
ATOM 638 N N . LYS A 1 84 ? -6.026 92.208 118.446 1.00 71.46 84 LYS A N 1
ATOM 639 C CA . LYS A 1 84 ? -6.877 91.711 119.518 1.00 74.49 84 LYS A CA 1
ATOM 640 C C . LYS A 1 84 ? -6.304 92.124 120.869 1.00 71.39 84 LYS A C 1
ATOM 641 O O . LYS A 1 84 ? -5.080 92.170 121.048 1.00 66.39 84 LYS A O 1
ATOM 647 N N . GLU A 1 85 ? -7.195 92.430 121.815 1.00 73.66 85 GLU A N 1
ATOM 648 C CA . GLU A 1 85 ? -6.760 92.844 123.144 1.00 73.10 85 GLU A CA 1
ATOM 649 C C . GLU A 1 85 ? -5.997 91.717 123.830 1.00 73.14 85 GLU A C 1
ATOM 650 O O . GLU A 1 85 ? -6.470 90.577 123.885 1.00 76.50 85 GLU A O 1
ATOM 656 N N . LEU A 1 86 ? -4.818 92.039 124.364 1.00 67.44 86 LEU A N 1
ATOM 657 C CA . LEU A 1 86 ? -3.973 91.035 125.001 1.00 69.56 86 LEU A CA 1
ATOM 658 C C . LEU A 1 86 ? -4.077 91.077 126.525 1.00 67.96 86 LEU A C 1
ATOM 659 O O . LEU A 1 86 ? -4.172 90.025 127.172 1.00 69.21 86 LEU A O 1
ATOM 664 N N . ALA A 1 87 ? -4.063 92.278 127.105 1.00 65.19 87 ALA A N 1
ATOM 665 C CA . ALA A 1 87 ? -4.209 92.444 128.544 1.00 61.37 87 ALA A CA 1
ATOM 666 C C . ALA A 1 87 ? -4.590 93.887 128.823 1.00 57.23 87 ALA A C 1
ATOM 667 O O . ALA A 1 87 ? -4.276 94.783 128.035 1.00 56.78 87 ALA A O 1
ATOM 669 N N . SER A 1 88 ? -5.279 94.098 129.943 1.00 53.15 88 SER A N 1
ATOM 670 C CA . SER A 1 88 ? -5.632 95.434 130.403 1.00 49.28 88 SER A CA 1
ATOM 671 C C . SER A 1 88 ? -5.350 95.532 131.894 1.00 43.66 88 SER A C 1
ATOM 672 O O . SER A 1 88 ? -5.731 94.644 132.664 1.00 43.11 88 SER A O 1
ATOM 675 N N . GLN A 1 89 ? -4.672 96.605 132.290 1.00 39.15 89 GLN A N 1
ATOM 676 C CA . GLN A 1 89 ? -4.344 96.871 133.677 1.00 37.28 89 GLN A CA 1
ATOM 677 C C . GLN A 1 89 ? -4.474 98.368 133.901 1.00 34.56 89 GLN A C 1
ATOM 678 O O . GLN A 1 89 ? -4.287 99.162 132.976 1.00 33.41 89 GLN A O 1
ATOM 684 N N . SER A 1 90 ? -4.848 98.745 135.121 1.00 33.25 90 SER A N 1
ATOM 685 C CA . SER A 1 90 ? -4.910 100.141 135.519 1.00 30.35 90 SER A CA 1
ATOM 686 C C . SER A 1 90 ? -4.439 100.258 136.961 1.00 27.96 90 SER A C 1
ATOM 687 O O . SER A 1 90 ? -4.399 99.276 137.711 1.00 27.75 90 SER A O 1
ATOM 690 N N . PHE A 1 91 ? -4.076 101.483 137.336 1.00 27.44 91 PHE A N 1
ATOM 691 C CA . PHE A 1 91 ? -3.632 101.748 138.698 1.00 29.95 91 PHE A CA 1
ATOM 692 C C . PHE A 1 91 ? -4.685 101.309 139.709 1.00 29.10 91 PHE A C 1
ATOM 693 O O . PHE A 1 91 ? -4.393 100.536 140.627 1.00 29.51 91 PHE A O 1
ATOM 701 N N . ILE A 1 92 ? -5.927 101.763 139.532 1.00 29.47 92 ILE A N 1
ATOM 702 C CA . ILE A 1 92 ? -6.965 101.487 140.522 1.00 29.56 92 ILE A CA 1
ATOM 703 C C . ILE A 1 92 ? -7.267 99.991 140.598 1.00 30.12 92 ILE A C 1
ATOM 704 O O . ILE A 1 92 ? -7.548 99.463 141.679 1.00 29.88 92 ILE A O 1
ATOM 709 N N . ASN A 1 93 ? -7.189 99.277 139.471 1.00 31.32 93 ASN A N 1
ATOM 710 C CA . ASN A 1 93 ? -7.391 97.831 139.506 1.00 30.71 93 ASN A CA 1
ATOM 711 C C . ASN A 1 93 ? -6.283 97.133 140.282 1.00 30.60 93 ASN A C 1
ATOM 712 O O . ASN A 1 93 ? -6.541 96.137 140.975 1.00 30.82 93 ASN A O 1
ATOM 717 N N . TRP A 1 94 ? -5.051 97.640 140.171 1.00 27.90 94 TRP A N 1
ATOM 718 C CA . TRP A 1 94 ? -3.903 97.023 140.821 1.00 28.23 94 TRP A CA 1
ATOM 719 C C . TRP A 1 94 ? -3.876 97.333 142.312 1.00 27.65 94 TRP A C 1
ATOM 720 O O . TRP A 1 94 ? -3.691 96.429 143.131 1.00 29.25 94 TRP A O 1
ATOM 731 N N . ILE A 1 95 ? -4.090 98.593 142.685 1.00 27.94 95 ILE A N 1
ATOM 732 C CA . ILE A 1 95 ? -4.036 98.954 144.102 1.00 29.06 95 ILE A CA 1
ATOM 733 C C . ILE A 1 95 ? -5.321 98.573 144.835 1.00 28.83 95 ILE A C 1
ATOM 734 O O . ILE A 1 95 ? -5.273 98.186 146.012 1.00 28.77 95 ILE A O 1
ATOM 739 N N . GLY A 1 96 ? -6.470 98.681 144.177 1.00 28.43 96 GLY A N 1
ATOM 740 C CA . GLY A 1 96 ? -7.779 98.419 144.766 1.00 27.93 96 GLY A CA 1
ATOM 741 C C . GLY A 1 96 ? -8.382 99.660 145.396 1.00 28.28 96 GLY A C 1
ATOM 742 O O . GLY A 1 96 ? -7.689 100.563 145.856 1.00 27.32 96 GLY A O 1
ATOM 743 N N . ASN A 1 97 ? -9.716 99.700 145.425 1.00 28.23 97 ASN A N 1
ATOM 744 C CA . ASN A 1 97 ? -10.399 100.874 145.958 1.00 28.42 97 ASN A CA 1
ATOM 745 C C . ASN A 1 97 ? -10.129 101.045 147.442 1.00 30.87 97 ASN A C 1
ATOM 746 O O . ASN A 1 97 ? -10.049 102.178 147.932 1.00 30.87 97 ASN A O 1
ATOM 751 N N . GLU A 1 98 ? -10.018 99.941 148.184 1.00 31.95 98 GLU A N 1
ATOM 752 C CA . GLU A 1 98 ? -9.809 100.059 149.622 1.00 32.49 98 GLU A CA 1
ATOM 753 C C . GLU A 1 98 ? -8.541 100.849 149.917 1.00 31.22 98 GLU A C 1
ATOM 754 O O . GLU A 1 98 ? -8.583 101.870 150.606 1.00 31.42 98 GLU A O 1
ATOM 760 N N . LYS A 1 99 ? -7.407 100.422 149.356 1.00 28.42 99 LYS A N 1
ATOM 761 C CA . LYS A 1 99 ? -6.172 101.167 149.572 1.00 29.48 99 LYS A CA 1
ATOM 762 C C . LYS A 1 99 ? -6.246 102.568 148.968 1.00 30.19 99 LYS A C 1
ATOM 763 O O . LYS A 1 99 ? -5.762 103.539 149.566 1.00 28.49 99 LYS A O 1
ATOM 769 N N . TYR A 1 100 ? -6.850 102.703 147.785 1.00 30.40 100 TYR A N 1
ATOM 770 C CA . TYR A 1 100 ? -6.864 104.028 147.166 1.00 29.00 100 TYR A CA 1
ATOM 771 C C . TYR A 1 100 ? -7.674 105.023 147.995 1.00 29.68 100 TYR A C 1
ATOM 772 O O . TYR A 1 100 ? -7.314 106.207 148.080 1.00 27.33 100 TYR A O 1
ATOM 781 N N . ASN A 1 101 ? -8.756 104.571 148.628 1.00 30.39 101 ASN A N 1
ATOM 782 C CA . ASN A 1 101 ? -9.503 105.476 149.493 1.00 29.45 101 ASN A CA 1
ATOM 783 C C . ASN A 1 101 ? -8.674 105.932 150.696 1.00 27.93 101 ASN A C 1
ATOM 784 O O . ASN A 1 101 ? -8.699 107.122 151.036 1.00 27.06 101 ASN A O 1
ATOM 789 N N . LYS A 1 102 ? -7.922 105.024 151.346 1.00 28.89 102 LYS A N 1
ATOM 790 C CA . LYS A 1 102 ? -7.016 105.470 152.411 1.00 31.54 102 LYS A CA 1
ATOM 791 C C . LYS A 1 102 ? -6.017 106.485 151.882 1.00 29.07 102 LYS A C 1
ATOM 792 O O . LYS A 1 102 ? -5.708 107.475 152.557 1.00 28.09 102 LYS A O 1
ATOM 798 N N . LEU A 1 103 ? -5.488 106.247 150.679 1.00 26.98 103 LEU A N 1
ATOM 799 C CA . LEU A 1 103 ? -4.489 107.147 150.118 1.00 25.74 103 LEU A CA 1
ATOM 800 C C . LEU A 1 103 ? -5.071 108.527 149.866 1.00 25.12 103 LEU A C 1
ATOM 801 O O . LEU A 1 103 ? -4.458 109.533 150.230 1.00 25.00 103 LEU A O 1
ATOM 806 N N . VAL A 1 104 ? -6.261 108.594 149.268 1.00 24.17 104 VAL A N 1
ATOM 807 C CA . VAL A 1 104 ? -6.878 109.884 148.980 1.00 24.26 104 VAL A CA 1
ATOM 808 C C . VAL A 1 104 ? -7.227 110.611 150.273 1.00 25.18 104 VAL A C 1
ATOM 809 O O . VAL A 1 104 ? -6.938 111.805 150.429 1.00 22.90 104 VAL A O 1
ATOM 813 N N . LYS A 1 105 ? -7.864 109.906 151.220 1.00 25.50 105 LYS A N 1
ATOM 814 C CA . LYS A 1 105 ? -8.228 110.543 152.484 1.00 25.60 105 LYS A CA 1
ATOM 815 C C . LYS A 1 105 ? -7.001 111.092 153.198 1.00 25.39 105 LYS A C 1
ATOM 816 O O . LYS A 1 105 ? -7.039 112.201 153.743 1.00 26.20 105 LYS A O 1
ATOM 822 N N . PHE A 1 106 ? -5.902 110.332 153.205 1.00 25.16 106 PHE A N 1
ATOM 823 C CA . PHE A 1 106 ? -4.669 110.823 153.812 1.00 26.36 106 PHE A CA 1
ATOM 824 C C . PHE A 1 106 ? -4.173 112.085 153.115 1.00 24.53 106 PHE A C 1
ATOM 825 O O . PHE A 1 106 ? -3.826 113.070 153.775 1.00 24.77 106 PHE A O 1
ATOM 833 N N . ILE A 1 107 ? -4.127 112.072 151.779 1.00 23.99 107 ILE A N 1
ATOM 834 C CA . ILE A 1 107 ? -3.621 113.228 151.041 1.00 23.79 107 ILE A CA 1
ATOM 835 C C . ILE A 1 107 ? -4.521 114.437 151.253 1.00 24.57 107 ILE A C 1
ATOM 836 O O . ILE A 1 107 ? -4.040 115.557 151.469 1.00 25.36 107 ILE A O 1
ATOM 841 N N . LEU A 1 108 ? -5.839 114.242 151.168 1.00 24.76 108 LEU A N 1
ATOM 842 C CA . LEU A 1 108 ? -6.754 115.357 151.384 1.00 27.79 108 LEU A CA 1
ATOM 843 C C . LEU A 1 108 ? -6.550 115.977 152.762 1.00 29.09 108 LEU A C 1
ATOM 844 O O . LEU A 1 108 ? -6.429 117.202 152.889 1.00 28.59 108 LEU A O 1
ATOM 849 N N . ARG A 1 109 ? -6.499 115.144 153.804 1.00 31.26 109 ARG A N 1
ATOM 850 C CA . ARG A 1 109 ? -6.229 115.646 155.149 1.00 30.28 109 ARG A CA 1
ATOM 851 C C . ARG A 1 109 ? -4.866 116.331 155.227 1.00 29.71 109 ARG A C 1
ATOM 852 O O . ARG A 1 109 ? -4.749 117.433 155.787 1.00 28.81 109 ARG A O 1
ATOM 860 N N . TYR A 1 110 ? -3.830 115.696 154.667 1.00 28.45 110 TYR A N 1
ATOM 861 C CA . TYR A 1 110 ? -2.487 116.273 154.695 1.00 28.91 110 TYR A CA 1
ATOM 862 C C . TYR A 1 110 ? -2.483 117.669 154.094 1.00 27.74 110 TYR A C 1
ATOM 863 O O . TYR A 1 110 ? -1.918 118.606 154.673 1.00 28.33 110 TYR A O 1
ATOM 872 N N . LEU A 1 111 ? -3.101 117.825 152.923 1.00 26.04 111 LEU A N 1
ATOM 873 C CA . LEU A 1 111 ? -3.143 119.141 152.297 1.00 27.04 111 LEU A CA 1
ATOM 874 C C . LEU A 1 111 ? -3.943 120.137 153.126 1.00 28.58 111 LEU A C 1
ATOM 875 O O . LEU A 1 111 ? -3.555 121.306 153.221 1.00 29.30 111 LEU A O 1
ATOM 880 N N . SER A 1 112 ? -5.054 119.709 153.733 1.00 30.50 112 SER A N 1
ATOM 881 C CA . SER A 1 112 ? -5.847 120.641 154.538 1.00 31.20 112 SER A CA 1
ATOM 882 C C . SER A 1 112 ? -5.091 121.149 155.760 1.00 31.08 112 SER A C 1
ATOM 883 O O . SER A 1 112 ? -5.395 122.245 156.249 1.00 30.33 112 SER A O 1
ATOM 886 N N . ASP A 1 113 ? -4.110 120.395 156.258 1.00 31.93 113 ASP A N 1
ATOM 887 C CA . ASP A 1 113 ? -3.41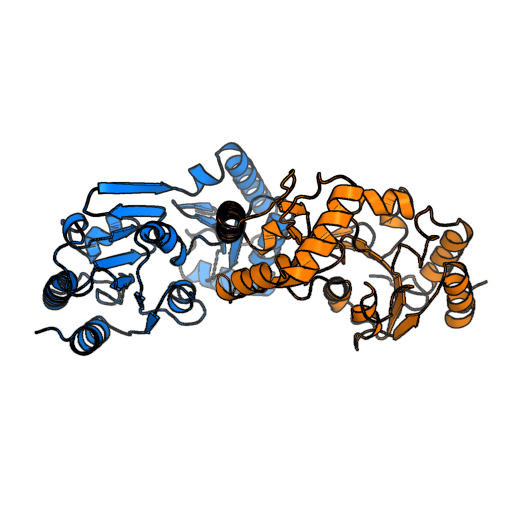5 120.769 157.483 1.00 34.69 113 ASP A CA 1
ATOM 888 C C . ASP A 1 113 ? -2.168 121.617 157.258 1.00 36.46 113 ASP A C 1
ATOM 889 O O . ASP A 1 113 ? -1.757 122.322 158.183 1.00 38.98 113 ASP A O 1
ATOM 894 N N . ILE A 1 114 ? -1.545 121.593 156.071 1.00 34.66 114 ILE A N 1
ATOM 895 C CA . ILE A 1 114 ? -0.320 122.375 155.884 1.00 35.52 114 ILE A CA 1
ATOM 896 C C . ILE A 1 114 ? -0.656 123.833 155.584 1.00 34.90 114 ILE A C 1
ATOM 897 O O . ILE A 1 114 ? -1.791 124.197 155.263 1.00 33.94 114 ILE A O 1
ATOM 902 N N . ASP A 1 115 ? 0.360 124.688 155.705 1.00 35.25 115 ASP A N 1
ATOM 903 C CA A ASP A 1 115 ? 0.209 126.121 155.492 0.50 36.57 115 ASP A CA 1
ATOM 904 C CA B ASP A 1 115 ? 0.211 126.123 155.500 0.50 36.57 115 ASP A CA 1
ATOM 905 C C . ASP A 1 115 ? 0.727 126.474 154.104 1.00 35.11 115 ASP A C 1
ATOM 906 O O . ASP A 1 115 ? 1.931 126.391 153.841 1.00 37.34 115 ASP A O 1
ATOM 915 N N . LEU A 1 116 ? -0.184 126.873 153.220 1.00 32.51 116 LEU A N 1
ATOM 916 C CA . LEU A 1 116 ? 0.161 127.320 151.876 1.00 30.93 116 LEU A CA 1
ATOM 917 C C . LEU A 1 116 ? -0.418 128.720 151.693 1.00 30.05 116 LEU A C 1
ATOM 918 O O . LEU A 1 116 ? -1.555 128.977 152.125 1.00 30.29 116 LEU A O 1
ATOM 923 N N . PRO A 1 117 ? 0.320 129.649 151.083 1.00 27.90 117 PRO A N 1
ATOM 924 C CA . PRO A 1 117 ? -0.280 130.956 150.794 1.00 26.24 117 PRO A CA 1
ATOM 925 C C . PRO A 1 117 ? -1.239 130.931 149.621 1.00 25.03 117 PRO A C 1
ATOM 926 O O . PRO A 1 117 ? -2.195 131.715 149.610 1.00 24.45 117 PRO A O 1
ATOM 930 N N . ILE A 1 118 ? -1.032 130.048 148.644 1.00 24.87 118 ILE A N 1
ATOM 931 C CA . ILE A 1 118 ? -1.813 130.037 147.413 1.00 24.80 118 ILE A CA 1
ATOM 932 C C . ILE A 1 118 ? -2.332 128.624 147.195 1.00 24.82 118 ILE A C 1
ATOM 933 O O . ILE A 1 118 ? -1.546 127.671 147.126 1.00 25.76 118 ILE A O 1
ATOM 938 N N . ARG A 1 119 ? -3.649 128.486 147.096 1.00 24.66 119 ARG A N 1
ATOM 939 C CA . ARG A 1 119 ? -4.279 127.233 146.722 1.00 24.16 119 ARG A CA 1
ATOM 940 C C . ARG A 1 119 ? -5.233 127.505 145.576 1.00 23.00 119 ARG A C 1
ATOM 941 O O . ARG A 1 119 ? -5.837 128.581 145.493 1.00 23.52 119 ARG A O 1
ATOM 949 N N . ARG A 1 120 ? -5.386 126.511 144.705 1.00 21.53 120 ARG A N 1
ATOM 950 C CA . ARG A 1 120 ? -6.221 126.692 143.530 1.00 22.86 120 ARG A CA 1
ATOM 951 C C . ARG A 1 120 ? -7.155 125.498 143.406 1.00 23.25 120 ARG A C 1
ATOM 952 O O . ARG A 1 120 ? -8.197 125.463 144.062 1.00 23.11 120 ARG A O 1
ATOM 960 N N . GLY A 1 121 ? -6.785 124.504 142.604 1.00 24.36 121 GL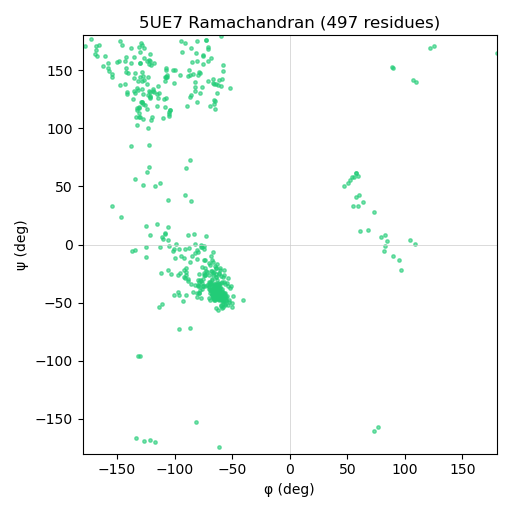Y A N 1
ATOM 961 C CA . GLY A 1 121 ? -7.601 123.309 142.493 1.00 24.55 121 GLY A CA 1
ATOM 962 C C . GLY A 1 121 ? -6.886 122.272 141.661 1.00 25.28 121 GLY A C 1
ATOM 963 O O . GLY A 1 121 ? -5.816 122.525 141.101 1.00 25.79 121 GLY A O 1
ATOM 964 N N . THR A 1 122 ? -7.521 121.104 141.559 1.00 24.97 122 THR A N 1
ATOM 965 C CA . THR A 1 122 ? -6.911 119.912 140.972 1.00 24.35 122 THR A CA 1
ATOM 966 C C . THR A 1 122 ? -5.620 119.568 141.719 1.00 24.54 122 THR A C 1
ATOM 967 O O . THR A 1 122 ? -4.513 119.559 141.175 1.00 24.68 122 THR A O 1
ATOM 971 N N . PHE A 1 123 ? -5.809 119.293 143.013 1.00 24.17 123 PHE A N 1
ATOM 972 C CA . PHE A 1 123 ? -4.744 118.887 143.916 1.00 24.27 123 PHE A CA 1
ATOM 973 C C . PHE A 1 123 ? -4.361 117.425 143.734 1.00 25.10 123 PHE A C 1
ATOM 974 O O . PHE A 1 123 ? -3.208 117.051 143.984 1.00 25.28 123 PHE A O 1
ATOM 982 N N . ILE A 1 124 ? -5.314 116.591 143.332 1.00 23.64 124 ILE A N 1
ATOM 983 C CA . ILE A 1 124 ? -5.073 115.196 142.980 1.00 24.57 124 ILE A CA 1
ATOM 984 C C . ILE A 1 124 ? -5.664 114.984 141.597 1.00 26.95 124 ILE A C 1
ATOM 985 O O . ILE A 1 124 ? -6.866 115.199 141.398 1.00 29.65 124 ILE A O 1
ATOM 990 N N . GLU A 1 125 ? -4.837 114.577 140.643 1.00 26.88 125 GLU A N 1
ATOM 991 C CA . GLU A 1 125 ? -5.316 114.190 139.321 1.00 28.48 125 GLU A CA 1
ATOM 992 C C . GLU A 1 125 ? -5.201 112.679 139.181 1.00 28.49 125 GLU A C 1
ATOM 993 O O . GLU A 1 125 ? -4.093 112.133 139.237 1.00 28.26 125 GLU A O 1
ATOM 999 N N . PHE A 1 126 ? -6.341 112.017 138.987 1.00 27.06 126 PHE A N 1
ATOM 1000 C CA . PHE A 1 126 ? -6.399 110.571 138.822 1.00 26.50 126 PHE A CA 1
ATOM 1001 C C . PHE A 1 126 ? -6.181 110.228 137.354 1.00 27.70 126 PHE A C 1
ATOM 1002 O O . PHE A 1 126 ? -6.864 110.772 136.481 1.00 28.28 126 PHE A O 1
ATOM 1010 N N . ARG A 1 127 ? -5.225 109.341 137.086 1.00 28.28 127 ARG A N 1
ATOM 1011 C CA . ARG A 1 127 ? -4.941 108.858 135.741 1.00 32.12 127 ARG A CA 1
ATOM 1012 C C . ARG A 1 127 ? -4.916 107.333 135.762 1.00 32.02 127 ARG A C 1
ATOM 1013 O O . ARG A 1 127 ? -4.961 106.703 136.822 1.00 29.40 127 ARG A O 1
ATOM 1021 N N . ASN A 1 128 ? -4.804 106.736 134.571 1.00 33.61 128 ASN A N 1
ATOM 1022 C CA . ASN A 1 128 ? -4.941 105.288 134.452 1.00 35.23 128 ASN A CA 1
ATOM 1023 C C . ASN A 1 128 ? -3.716 104.541 134.973 1.00 35.76 128 ASN A C 1
ATOM 1024 O O . ASN A 1 128 ? -3.829 103.374 135.372 1.00 36.99 128 ASN A O 1
ATOM 1029 N N . GLY A 1 129 ? -2.547 105.173 134.983 1.00 33.46 129 GLY A N 1
ATOM 1030 C CA . GLY A 1 129 ? -1.366 104.472 135.453 1.00 33.00 129 GLY A CA 1
ATOM 1031 C C . GLY A 1 129 ? -0.619 105.169 136.574 1.00 30.25 129 GLY A C 1
ATOM 1032 O O . GLY A 1 129 ? 0.531 104.814 136.872 1.00 30.16 129 GLY A O 1
ATOM 1033 N N . MET A 1 130 ? -1.268 106.133 137.223 1.00 29.27 130 MET A N 1
ATOM 1034 C CA . MET A 1 130 ? -0.600 106.976 138.207 1.00 30.09 130 MET A CA 1
ATOM 1035 C C . MET A 1 130 ? -1.617 107.964 138.749 1.00 29.35 130 MET A C 1
ATOM 1036 O O . MET A 1 130 ? -2.702 108.140 138.187 1.00 29.42 130 MET A O 1
ATOM 1041 N N . ILE A 1 131 ? -1.261 108.597 139.865 1.00 27.84 131 ILE A N 1
ATOM 1042 C CA . ILE A 1 131 ? -1.905 109.839 140.259 1.00 27.60 131 ILE A CA 1
ATOM 1043 C C . ILE A 1 131 ? -0.824 110.903 140.344 1.00 28.10 131 ILE A C 1
ATOM 1044 O O . ILE A 1 131 ? 0.364 110.603 140.510 1.00 28.79 131 ILE A O 1
ATOM 1049 N N . ASN A 1 132 ? -1.247 112.150 140.173 1.00 26.85 132 ASN A N 1
ATOM 1050 C CA . ASN A 1 132 ? -0.393 113.324 140.268 1.00 26.29 132 ASN A CA 1
ATOM 1051 C C . ASN A 1 132 ? -0.931 114.182 141.401 1.00 25.62 132 ASN A C 1
ATOM 1052 O O . ASN A 1 132 ? -2.139 114.426 141.477 1.00 24.26 132 ASN A O 1
ATOM 1057 N N . VAL A 1 133 ? -0.039 114.630 142.277 1.00 24.53 133 VAL A N 1
ATOM 1058 C CA . VAL A 1 133 ? -0.405 115.342 143.493 1.00 24.79 133 VAL A CA 1
ATOM 1059 C C . VAL A 1 133 ? 0.260 116.709 143.452 1.00 25.01 133 VAL A C 1
ATOM 1060 O O . VAL A 1 133 ? 1.484 116.800 143.296 1.00 24.71 133 VAL A O 1
ATOM 1064 N N . SER A 1 134 ? -0.531 117.769 143.612 1.00 24.00 134 SER A N 1
ATOM 1065 C CA . SER A 1 134 ? 0.009 119.127 143.624 1.00 24.50 134 SER A CA 1
ATOM 1066 C C . SER A 1 134 ? -0.522 119.903 144.823 1.00 24.09 134 SER A C 1
ATOM 1067 O O . SER A 1 134 ? -1.746 120.127 144.918 1.00 23.41 134 SER A O 1
ATOM 1070 N N . PRO A 1 135 ? 0.338 120.342 145.750 1.00 24.50 135 PRO A N 1
ATOM 1071 C CA . PRO A 1 135 ? -0.166 121.140 146.887 1.00 24.33 135 PRO A CA 1
ATOM 1072 C C . PRO A 1 135 ? -0.875 122.418 146.466 1.00 23.96 135 PRO A C 1
ATOM 1073 O O . PRO A 1 135 ? -1.891 122.772 147.074 1.00 23.25 135 PRO A O 1
ATOM 1077 N N . ILE A 1 136 ? -0.393 123.117 145.431 1.00 23.05 136 ILE A N 1
ATOM 1078 C CA . ILE A 1 136 ? -1.102 124.317 144.994 1.00 23.47 136 ILE A CA 1
ATOM 1079 C C . ILE A 1 136 ? -2.260 123.944 144.077 1.00 24.23 136 ILE A C 1
ATOM 1080 O O . ILE A 1 136 ? -3.318 124.580 144.115 1.00 26.76 136 ILE A O 1
ATOM 1085 N N . GLY A 1 137 ? -2.094 122.917 143.268 1.00 24.43 137 GLY A N 1
ATOM 1086 C CA . GLY A 1 137 ? -3.121 122.457 142.360 1.00 24.78 137 GLY A CA 1
ATOM 1087 C C . GLY A 1 137 ? -2.760 122.753 140.913 1.00 25.46 137 GLY A C 1
ATOM 1088 O O . GLY A 1 137 ? -2.240 123.823 140.580 1.00 25.48 137 GLY A O 1
ATOM 1089 N N . ARG A 1 138 ? -3.058 121.790 140.034 1.00 25.09 138 ARG A N 1
ATOM 1090 C CA . ARG A 1 138 ? -2.746 121.928 138.612 1.00 26.88 138 ARG A CA 1
ATOM 1091 C C . ARG A 1 138 ? -3.488 123.083 137.947 1.00 28.99 138 ARG A C 1
ATOM 1092 O O . ARG A 1 138 ? -3.103 123.508 136.847 1.00 28.99 138 ARG A O 1
ATOM 1100 N N . ASN A 1 139 ? -4.544 123.598 138.575 1.00 30.03 139 ASN A N 1
ATOM 1101 C CA . ASN A 1 139 ? -5.262 124.748 138.038 1.00 29.04 139 ASN A CA 1
ATOM 1102 C C . ASN A 1 139 ? -4.539 126.071 138.280 1.00 29.81 139 ASN A C 1
ATOM 1103 O O . ASN A 1 139 ? -5.034 127.114 137.831 1.00 30.29 139 ASN A O 1
ATOM 1108 N N . ALA A 1 140 ? -3.398 126.067 138.973 1.00 28.18 140 ALA A N 1
ATOM 1109 C CA . ALA A 1 140 ? -2.628 127.294 139.121 1.00 28.29 140 ALA A CA 1
ATOM 1110 C C . ALA A 1 140 ? -2.236 127.834 137.753 1.00 30.56 140 ALA A C 1
ATOM 1111 O O . ALA A 1 140 ? -1.932 127.070 136.833 1.00 32.05 140 ALA A O 1
ATOM 1113 N N . SER A 1 141 ? -2.256 129.160 137.625 1.00 31.75 141 SER A N 1
ATOM 1114 C CA . SER A 1 141 ? -1.870 129.821 136.392 1.00 32.42 141 SER A CA 1
ATOM 1115 C C . SER A 1 141 ? -0.362 129.706 136.194 1.00 32.39 141 SER A C 1
ATOM 1116 O O . SER A 1 141 ? 0.382 129.311 137.097 1.00 30.54 141 SER A O 1
ATOM 1119 N N . THR A 1 142 ? 0.090 130.060 134.986 1.00 32.05 142 THR A N 1
ATOM 1120 C CA . THR A 1 142 ? 1.518 130.006 134.684 1.00 34.17 142 THR A CA 1
ATOM 1121 C C . THR A 1 142 ? 2.343 130.719 135.752 1.00 31.03 142 THR A C 1
ATOM 1122 O O . THR A 1 142 ? 3.311 130.160 136.284 1.00 28.35 142 THR A O 1
ATOM 1126 N N . GLN A 1 143 ? 1.963 131.950 136.090 1.00 32.54 143 GLN A N 1
ATOM 1127 C CA . GLN A 1 143 ? 2.732 132.705 137.075 1.00 34.84 143 GLN A CA 1
ATOM 1128 C C . GLN A 1 143 ? 2.578 132.120 138.475 1.00 32.48 143 GLN A C 1
ATOM 1129 O O . GLN A 1 143 ? 3.537 132.113 139.257 1.00 31.52 143 GLN A O 1
ATOM 1135 N N . GLU A 1 144 ? 1.383 131.630 138.819 1.00 31.78 144 GLU A N 1
ATOM 1136 C CA . GLU A 1 144 ? 1.210 131.004 140.132 1.00 31.01 144 GLU A CA 1
ATOM 1137 C C . GLU A 1 144 ? 2.091 129.764 140.268 1.00 30.52 144 GLU A C 1
ATOM 1138 O O . GLU A 1 144 ? 2.616 129.485 141.357 1.00 28.45 144 GLU A O 1
ATOM 1144 N N . ARG A 1 145 ? 2.285 129.028 139.168 1.00 30.18 145 ARG A N 1
ATOM 1145 C CA . ARG A 1 145 ? 3.204 127.893 139.177 1.00 30.67 145 ARG A CA 1
ATOM 1146 C C . ARG A 1 145 ? 4.647 128.352 139.365 1.00 31.34 145 ARG A C 1
ATOM 1147 O O . ARG A 1 145 ? 5.414 127.722 140.107 1.00 31.86 145 ARG A O 1
ATOM 1155 N N . ASN A 1 146 ? 5.047 129.423 138.675 1.00 30.41 146 ASN A N 1
ATOM 1156 C CA . ASN A 1 146 ? 6.367 129.994 138.926 1.00 31.69 146 ASN A CA 1
ATOM 1157 C C . ASN A 1 146 ? 6.530 130.350 140.396 1.00 33.17 146 ASN A C 1
ATOM 1158 O O . ASN A 1 146 ? 7.545 130.012 141.014 1.00 33.68 146 ASN A O 1
ATOM 1163 N N . ASP A 1 147 ? 5.534 131.031 140.976 1.00 31.72 147 ASP A N 1
ATOM 1164 C CA . ASP A 1 147 ? 5.628 131.431 142.378 1.00 30.96 147 ASP A CA 1
ATOM 1165 C C . ASP A 1 147 ? 5.677 130.217 143.298 1.00 30.10 147 ASP A C 1
ATOM 1166 O O . ASP A 1 147 ? 6.451 130.191 144.263 1.00 30.15 147 ASP A O 1
ATOM 1171 N N . TYR A 1 148 ? 4.839 129.213 143.033 1.00 27.70 148 TYR A N 1
ATOM 1172 C CA . TYR A 1 148 ? 4.853 128.035 143.891 1.00 28.12 148 TYR A CA 1
ATOM 1173 C C . TYR A 1 148 ? 6.203 127.336 143.841 1.00 28.96 148 TYR A C 1
ATOM 1174 O O . TYR A 1 148 ? 6.692 126.842 144.868 1.00 28.82 148 TYR A O 1
ATOM 1183 N N . GLU A 1 149 ? 6.805 127.251 142.652 1.00 30.05 149 GLU A N 1
ATOM 1184 C CA . GLU A 1 149 ? 8.083 126.565 142.540 1.00 32.60 149 GLU A CA 1
ATOM 1185 C C . GLU A 1 149 ? 9.102 127.172 143.491 1.00 34.09 149 GLU A C 1
ATOM 1186 O O . GLU A 1 149 ? 9.845 126.442 144.153 1.00 34.92 149 GLU A O 1
ATOM 1192 N N . LYS A 1 150 ? 9.128 128.505 143.599 1.00 35.21 150 LYS A N 1
ATOM 1193 C CA . LYS A 1 150 ? 10.068 129.149 144.516 1.00 37.84 150 LYS A CA 1
ATOM 1194 C C . LYS A 1 150 ? 9.688 128.884 145.967 1.00 34.87 150 LYS A C 1
ATOM 1195 O O . LYS A 1 150 ? 10.560 128.635 146.808 1.00 33.81 150 LYS A O 1
ATOM 1201 N N . PHE A 1 151 ? 8.393 128.942 146.282 1.00 33.22 151 PHE A N 1
ATOM 1202 C CA . PHE A 1 151 ? 7.948 128.607 147.631 1.00 33.94 151 PHE A CA 1
ATOM 1203 C C . PHE A 1 151 ? 8.346 127.180 147.991 1.00 33.11 151 PHE A C 1
ATOM 1204 O O . PHE A 1 151 ? 8.874 126.930 149.083 1.00 34.92 151 PHE A O 1
ATOM 1212 N N . ASP A 1 152 ? 8.138 126.240 147.060 1.00 30.39 152 ASP A N 1
ATOM 1213 C CA . ASP A 1 152 ? 8.465 124.839 147.302 1.00 30.39 152 ASP A CA 1
ATOM 1214 C C . ASP A 1 152 ? 9.965 124.617 147.476 1.00 33.05 152 ASP A C 1
ATOM 1215 O O . ASP A 1 152 ? 10.373 123.759 148.270 1.00 34.08 152 ASP A O 1
ATOM 1220 N N . LYS A 1 153 ? 10.801 125.344 146.732 1.00 34.93 153 LYS A N 1
ATOM 1221 C CA . LYS A 1 153 ? 12.243 125.224 146.932 1.00 38.35 153 LYS A CA 1
ATOM 1222 C C . LYS A 1 153 ? 12.662 125.733 148.308 1.00 38.60 153 LYS A C 1
ATOM 1223 O O . LYS A 1 153 ? 13.596 125.195 148.911 1.00 39.68 153 LYS A O 1
ATOM 1229 N N . GLN A 1 154 ? 11.988 126.766 148.818 1.00 36.74 154 GLN A N 1
ATOM 1230 C CA . GLN A 1 154 ? 12.339 127.301 150.129 1.00 38.13 154 GLN A CA 1
ATOM 1231 C C . GLN A 1 154 ? 11.837 126.413 151.263 1.00 37.42 154 GLN A C 1
ATOM 1232 O O . GLN A 1 154 ? 12.530 126.241 152.272 1.00 38.18 154 GLN A O 1
ATOM 1238 N N . HIS A 1 155 ? 10.645 125.840 151.124 1.00 34.98 155 HIS A N 1
ATOM 1239 C CA . HIS A 1 155 ? 10.013 125.148 152.238 1.00 34.50 155 HIS A CA 1
ATOM 1240 C C . HIS A 1 155 ? 9.901 123.640 152.043 1.00 33.05 155 HIS A C 1
ATOM 1241 O O . HIS A 1 155 ? 9.410 122.958 152.949 1.00 30.72 155 HIS A O 1
ATOM 1248 N N . HIS A 1 156 ? 10.329 123.108 150.891 1.00 33.68 156 HIS A N 1
ATOM 1249 C CA . HIS A 1 156 ? 10.421 121.656 150.657 1.00 33.97 156 HIS A CA 1
ATOM 1250 C C . HIS A 1 156 ? 9.080 120.950 150.862 1.00 30.26 156 HIS A C 1
ATOM 1251 O O . HIS A 1 156 ? 9.010 119.839 151.398 1.00 30.37 156 HIS A O 1
ATOM 1258 N N . ILE A 1 157 ? 8.007 121.583 150.383 1.00 28.72 157 ILE A N 1
ATOM 1259 C CA . ILE A 1 157 ? 6.660 121.062 150.625 1.00 28.92 157 ILE A CA 1
ATOM 1260 C C . ILE A 1 157 ? 6.492 119.677 149.997 1.00 29.47 157 ILE A C 1
ATOM 1261 O O . ILE A 1 157 ? 6.136 118.707 150.677 1.00 29.62 157 ILE A O 1
ATOM 1266 N N . ARG A 1 158 ? 6.732 119.563 148.689 1.00 27.88 158 ARG A N 1
ATOM 1267 C CA . ARG A 1 158 ? 6.573 118.270 148.029 1.00 27.10 158 ARG A CA 1
ATOM 1268 C C . ARG A 1 158 ? 7.483 117.207 148.642 1.00 28.29 158 ARG A C 1
ATOM 1269 O O . ARG A 1 158 ? 7.045 116.080 148.890 1.00 26.91 158 ARG A O 1
ATOM 1277 N N . GLU A 1 159 ? 8.752 117.549 148.895 1.00 29.17 159 GLU A N 1
ATOM 1278 C CA . GLU A 1 159 ? 9.677 116.573 149.462 1.00 31.70 159 GLU A CA 1
ATOM 1279 C C . GLU A 1 159 ? 9.177 116.055 150.806 1.00 29.38 159 GLU A C 1
ATOM 1280 O O . GLU A 1 159 ? 9.165 114.843 151.049 1.00 28.04 159 GLU A O 1
ATOM 1286 N N . THR A 1 160 ? 8.739 116.961 151.680 1.00 27.73 160 THR A N 1
ATOM 1287 C CA . THR A 1 160 ? 8.220 116.566 152.986 1.00 28.70 160 THR A CA 1
ATOM 1288 C C . THR A 1 160 ? 6.948 115.734 152.861 1.00 28.68 160 THR A C 1
ATOM 1289 O O . THR A 1 160 ? 6.755 114.768 153.607 1.00 28.49 160 THR A O 1
ATOM 1293 N N . MET A 1 161 ? 6.070 116.087 151.922 1.00 27.16 161 MET A N 1
ATOM 1294 C CA . MET A 1 161 ? 4.851 115.306 151.722 1.00 26.09 161 MET A CA 1
ATOM 1295 C C . MET A 1 161 ? 5.163 113.900 151.225 1.00 26.32 161 MET A C 1
ATOM 1296 O O . MET A 1 161 ? 4.521 112.930 151.651 1.00 27.21 161 MET A O 1
ATOM 1301 N N . VAL A 1 162 ? 6.125 113.772 150.302 1.00 24.65 162 VAL A N 1
ATOM 1302 C CA . VAL A 1 162 ? 6.512 112.450 149.816 1.00 24.78 162 VAL A CA 1
ATOM 1303 C C . VAL A 1 162 ? 7.020 111.586 150.964 1.00 26.63 162 VAL A C 1
ATOM 1304 O O . VAL A 1 162 ? 6.648 110.412 151.090 1.00 26.85 162 VAL A O 1
ATOM 1308 N N . GLU A 1 163 ? 7.856 112.158 151.836 1.00 27.99 163 GLU A N 1
ATOM 1309 C CA . GLU A 1 163 ? 8.351 111.397 152.980 1.00 31.00 163 GLU A CA 1
ATOM 1310 C C . GLU A 1 163 ? 7.218 110.993 153.919 1.00 30.60 163 GLU A C 1
ATOM 1311 O O . GLU A 1 163 ? 7.200 109.868 154.432 1.00 29.45 163 GLU A O 1
ATOM 1317 N N . ALA A 1 164 ? 6.249 111.882 154.140 1.00 29.93 164 ALA A N 1
ATOM 1318 C CA . ALA A 1 164 ? 5.112 111.522 154.986 1.00 29.61 164 ALA A CA 1
ATOM 1319 C C . ALA A 1 164 ? 4.309 110.374 154.379 1.00 29.16 164 ALA A C 1
ATOM 1320 O O . ALA A 1 164 ? 3.844 109.478 155.095 1.00 28.43 164 ALA A O 1
ATOM 1322 N N . LEU A 1 165 ? 4.142 110.382 153.059 1.00 26.48 165 LEU A N 1
ATOM 1323 C CA . LEU A 1 165 ? 3.397 109.320 152.392 1.00 26.58 165 LEU A CA 1
ATOM 1324 C C . LEU A 1 165 ? 4.133 107.987 152.478 1.00 26.67 165 LEU A C 1
ATOM 1325 O O . LEU A 1 165 ? 3.519 106.941 152.729 1.00 28.03 165 LEU A O 1
ATOM 1330 N N . LYS A 1 166 ? 5.452 108.004 152.276 1.00 25.67 166 LYS A N 1
ATOM 1331 C CA . LYS A 1 166 ? 6.220 106.765 152.351 1.00 28.95 166 LYS A CA 1
ATOM 1332 C C . LYS A 1 166 ? 6.126 106.136 153.732 1.00 31.26 166 LYS A C 1
ATOM 1333 O O . LYS A 1 166 ? 6.076 104.906 153.860 1.00 32.48 166 LYS A O 1
ATOM 1339 N N . LYS A 1 167 ? 6.115 106.954 154.781 1.00 31.46 167 LYS A N 1
ATOM 1340 C CA . LYS A 1 167 ? 6.029 106.372 156.114 1.00 33.52 167 LYS A CA 1
ATOM 1341 C C . LYS A 1 167 ? 4.605 105.975 156.471 1.00 30.07 167 LYS A C 1
ATOM 1342 O O . LYS A 1 167 ? 4.407 105.004 157.207 1.00 30.33 167 LYS A O 1
ATOM 1348 N N . GLU A 1 168 ? 3.601 106.678 155.951 1.00 28.59 168 GLU A N 1
ATOM 1349 C CA . GLU A 1 168 ? 2.225 106.260 156.215 1.00 29.40 168 GLU A CA 1
ATOM 1350 C C . GLU A 1 168 ? 1.880 104.966 155.483 1.00 27.39 168 GLU A C 1
ATOM 1351 O O . GLU A 1 168 ? 1.169 104.115 156.029 1.00 28.07 168 GLU A O 1
ATOM 1357 N N . PHE A 1 169 ? 2.368 104.788 154.251 1.00 25.66 169 PHE A N 1
ATOM 1358 C CA . PHE A 1 169 ? 2.026 103.623 153.433 1.00 26.93 169 PHE A CA 1
ATOM 1359 C C . PHE A 1 169 ? 3.282 102.860 153.019 1.00 27.82 169 PHE A C 1
ATOM 1360 O O . PHE A 1 169 ? 3.605 102.773 151.824 1.00 25.44 169 PHE A O 1
ATOM 1368 N N . PRO A 1 170 ? 3.985 102.249 153.982 1.00 29.54 170 PRO A N 1
ATOM 1369 C CA . PRO A 1 170 ? 5.255 101.581 153.659 1.00 30.39 170 PRO A CA 1
ATOM 1370 C C . PRO A 1 170 ? 5.118 100.316 152.831 1.00 31.07 170 PRO A C 1
ATOM 1371 O O . PRO A 1 170 ? 6.136 99.859 152.290 1.00 31.45 170 PRO A O 1
ATOM 1375 N N . ASP A 1 171 ? 3.923 99.720 152.719 1.00 30.06 171 ASP A N 1
ATOM 1376 C CA . ASP A 1 171 ? 3.785 98.455 151.999 1.00 31.16 171 ASP A CA 1
ATOM 1377 C C . ASP A 1 171 ? 2.919 98.569 150.746 1.00 30.59 171 ASP A C 1
ATOM 1378 O O . ASP A 1 171 ? 2.450 97.543 150.241 1.00 30.48 171 ASP A O 1
ATOM 1383 N N . PHE A 1 172 ? 2.683 99.784 150.236 1.00 28.79 172 PHE A N 1
ATOM 1384 C CA . PHE A 1 172 ? 1.825 99.937 149.063 1.00 28.23 172 PHE A CA 1
ATOM 1385 C C . PHE A 1 172 ? 2.542 99.647 147.745 1.00 27.58 172 PHE A C 1
ATOM 1386 O O . PHE A 1 172 ? 1.875 99.523 146.707 1.00 27.12 172 PHE A O 1
ATOM 1394 N N . GLY A 1 173 ? 3.868 99.540 147.752 1.00 27.39 173 GLY A N 1
ATOM 1395 C CA . GLY A 1 173 ? 4.593 99.219 146.535 1.00 27.36 173 GLY A CA 1
ATOM 1396 C C . GLY A 1 173 ? 4.670 100.350 145.535 1.00 26.69 173 GLY A C 1
ATOM 1397 O O . GLY A 1 173 ? 4.786 100.093 144.329 1.00 26.64 173 GLY A O 1
ATOM 1398 N N . LEU A 1 174 ? 4.623 101.601 145.999 1.00 25.33 174 LEU A N 1
ATOM 1399 C CA . LEU A 1 174 ? 4.564 102.759 145.117 1.00 25.08 174 LEU A CA 1
ATOM 1400 C C . LEU A 1 174 ? 5.928 103.422 144.990 1.00 26.00 174 LEU A C 1
ATOM 1401 O O . LEU A 1 174 ? 6.754 103.380 145.910 1.00 26.21 174 LEU A O 1
ATOM 1406 N N . THR A 1 175 ? 6.150 104.033 143.828 1.00 25.24 175 THR A N 1
ATOM 1407 C CA . THR A 1 175 ? 7.278 104.916 143.579 1.00 24.41 175 THR A CA 1
ATOM 1408 C C . THR A 1 175 ? 6.773 106.349 143.501 1.00 24.03 175 THR A C 1
ATOM 1409 O O . THR A 1 175 ? 5.662 106.603 143.022 1.00 24.75 175 THR A O 1
ATOM 1413 N N . TYR A 1 176 ? 7.584 107.276 144.003 1.00 24.04 176 TYR A N 1
ATOM 1414 C CA . TYR A 1 176 ? 7.264 108.694 144.038 1.00 24.50 176 TYR A CA 1
ATOM 1415 C C . TYR A 1 176 ? 8.289 109.446 143.212 1.00 25.98 176 TYR A C 1
ATOM 1416 O O . TYR A 1 176 ? 9.496 109.248 143.390 1.00 27.56 176 TYR A O 1
ATOM 1425 N N . SER A 1 177 ? 7.815 110.321 142.328 1.00 26.43 177 SER A N 1
ATOM 1426 C CA . SER A 1 177 ? 8.702 111.096 141.468 1.00 27.76 177 SER A CA 1
ATOM 1427 C C . SER A 1 177 ? 8.298 112.560 141.529 1.00 26.73 177 SER A C 1
ATOM 1428 O O . SER A 1 177 ? 7.211 112.922 141.067 1.00 27.02 177 SER A O 1
ATOM 1431 N N . ILE A 1 178 ? 9.165 113.389 142.104 1.00 26.86 178 ILE A N 1
ATOM 1432 C CA . ILE A 1 178 ? 8.960 114.834 142.160 1.00 28.49 178 ILE A CA 1
ATOM 1433 C C . ILE A 1 178 ? 9.569 115.449 140.907 1.00 30.53 178 ILE A C 1
ATOM 1434 O O . ILE A 1 178 ? 10.774 115.327 140.673 1.00 29.92 178 ILE A O 1
ATOM 1439 N N . GLY A 1 179 ? 8.742 116.113 140.107 1.00 30.74 179 GLY A N 1
ATOM 1440 C CA . GLY A 1 179 ? 9.206 116.702 138.863 1.00 33.07 179 GLY A CA 1
ATOM 1441 C C . GLY A 1 179 ? 8.389 117.931 138.524 1.00 32.86 179 GLY A C 1
ATOM 1442 O O . GLY A 1 179 ? 7.254 118.094 138.977 1.00 33.73 179 GLY A O 1
ATOM 1443 N N . GLY A 1 180 ? 8.982 118.800 137.725 1.00 33.72 180 GLY A N 1
ATOM 1444 C CA . GLY A 1 180 ? 8.286 120.009 137.330 1.00 33.37 180 GLY A CA 1
ATOM 1445 C C . GLY A 1 180 ? 8.182 121.014 138.467 1.00 32.69 180 GLY A C 1
ATOM 1446 O O . GLY A 1 180 ? 8.914 120.972 139.462 1.00 32.20 180 GLY A O 1
ATOM 1447 N N . GLN A 1 181 ? 7.232 121.934 138.309 1.00 32.00 181 GLN A N 1
ATOM 1448 C CA . GLN A 1 181 ? 7.106 123.078 139.206 1.00 31.22 181 GLN A CA 1
ATOM 1449 C C . GLN A 1 181 ? 6.192 122.844 140.399 1.00 28.99 181 GLN A C 1
ATOM 1450 O O . GLN A 1 181 ? 6.382 123.488 141.438 1.00 30.12 181 GLN A O 1
ATOM 1456 N N . ILE A 1 182 ? 5.180 121.987 140.279 1.00 26.16 182 ILE A N 1
ATOM 1457 C CA . ILE A 1 182 ? 4.079 122.051 141.233 1.00 25.55 182 ILE A CA 1
ATOM 1458 C C . ILE A 1 182 ? 3.632 120.702 141.785 1.00 25.11 182 ILE A C 1
ATOM 1459 O O . ILE A 1 182 ? 2.754 120.656 142.654 1.00 24.52 182 ILE A O 1
ATOM 1464 N N . SER A 1 183 ? 4.190 119.595 141.301 1.00 25.36 183 SER A N 1
ATOM 1465 C CA . SER A 1 183 ? 3.560 118.314 141.606 1.00 26.15 183 SER A CA 1
ATOM 1466 C C . SER A 1 183 ? 4.574 117.187 141.721 1.00 26.74 183 SER A C 1
ATOM 1467 O O . SER A 1 183 ? 5.772 117.360 141.479 1.00 27.03 183 SER A O 1
ATOM 1470 N N . PHE A 1 184 ? 4.056 116.010 142.094 1.00 26.45 184 PHE A N 1
ATOM 1471 C CA . PHE A 1 184 ? 4.809 114.766 142.060 1.00 26.29 184 PHE A CA 1
ATOM 1472 C C . PHE A 1 184 ? 3.895 113.626 141.624 1.00 25.13 184 PHE A C 1
ATOM 1473 O O . PHE A 1 184 ? 2.671 113.675 141.801 1.00 23.57 184 PHE A O 1
ATOM 1481 N N . ASP A 1 185 ? 4.505 112.615 141.007 1.00 24.98 185 ASP A N 1
ATOM 1482 C CA . ASP A 1 185 ? 3.796 111.439 140.516 1.00 25.56 185 ASP A CA 1
ATOM 1483 C C . ASP A 1 185 ? 3.859 110.323 141.547 1.00 25.54 185 ASP A C 1
ATOM 1484 O O . ASP A 1 185 ? 4.875 110.148 142.227 1.00 25.77 185 ASP A O 1
ATOM 1489 N N . VAL A 1 186 ? 2.782 109.542 141.624 1.00 25.31 186 VAL A N 1
ATOM 1490 C CA . VAL A 1 186 ? 2.693 108.347 142.461 1.00 24.97 186 VAL A CA 1
ATOM 1491 C C . VAL A 1 186 ? 2.227 107.202 141.567 1.00 24.83 186 VAL A C 1
ATOM 1492 O O . VAL A 1 186 ? 1.168 107.307 140.934 1.00 21.90 186 VAL A O 1
ATOM 1496 N N . PHE A 1 187 ? 3.007 106.121 141.498 1.00 24.12 187 PHE A N 1
ATOM 1497 C CA . PHE A 1 187 ? 2.673 105.035 140.586 1.00 23.29 187 PHE A CA 1
ATOM 1498 C C . PHE A 1 187 ? 3.347 103.755 141.065 1.00 24.17 187 PHE A C 1
ATOM 1499 O O . PHE A 1 187 ? 4.370 103.807 141.767 1.00 25.21 187 PHE A O 1
ATOM 1507 N N . PRO A 1 188 ? 2.812 102.591 140.687 1.00 23.87 188 PRO A N 1
ATOM 1508 C CA . PRO A 1 188 ? 3.434 101.328 141.103 1.00 24.17 188 PRO A CA 1
ATOM 1509 C C . PRO A 1 188 ? 4.823 101.202 140.507 1.00 23.13 188 PRO A C 1
ATOM 1510 O O . PRO A 1 188 ? 5.052 101.547 139.344 1.00 22.23 188 PRO A O 1
ATOM 1514 N N . THR A 1 189 ? 5.757 100.728 141.329 1.00 22.34 189 THR A N 1
ATOM 1515 C CA . THR A 1 189 ? 7.141 100.598 140.896 1.00 23.73 189 THR A CA 1
ATOM 1516 C C . THR A 1 189 ? 7.226 99.825 139.586 1.00 25.94 189 THR A C 1
ATOM 1517 O O . THR A 1 189 ? 6.525 98.829 139.393 1.00 25.21 189 THR A O 1
ATOM 1521 N N . GLY A 1 190 ? 8.027 100.338 138.659 1.00 21.90 190 GLY A N 1
ATOM 1522 C CA . GLY A 1 190 ? 8.238 99.684 137.385 1.00 22.49 190 GLY A CA 1
ATOM 1523 C C . GLY A 1 190 ? 7.181 99.937 136.337 1.00 23.48 190 GLY A C 1
ATOM 1524 O O . GLY A 1 190 ? 7.213 99.287 135.286 1.00 22.57 190 GLY A O 1
ATOM 1525 N N . TRP A 1 191 ? 6.242 100.851 136.576 1.00 21.93 191 TRP A N 1
ATOM 1526 C CA . TRP A 1 191 ? 5.236 101.174 135.564 1.00 21.87 191 TRP A CA 1
ATOM 1527 C C . TRP A 1 191 ? 5.735 102.312 134.670 1.00 23.64 191 TRP A C 1
ATOM 1528 O O . TRP A 1 191 ? 5.222 103.428 134.661 1.00 27.01 191 TRP A O 1
ATOM 1539 N N . ASP A 1 192 ? 6.793 101.994 133.931 1.00 23.29 192 ASP A N 1
ATOM 1540 C CA . ASP A 1 192 ? 7.336 102.860 132.894 1.00 23.16 192 ASP A CA 1
ATOM 1541 C C . ASP A 1 192 ? 7.294 102.092 131.576 1.00 23.61 192 ASP A C 1
ATOM 1542 O O . ASP A 1 192 ? 6.692 101.014 131.502 1.00 24.54 192 ASP A O 1
ATOM 1547 N N . LYS A 1 193 ? 7.960 102.606 130.543 1.00 23.77 193 LYS A N 1
ATOM 1548 C CA . LYS A 1 193 ? 7.903 101.952 129.238 1.00 27.63 193 LYS A CA 1
ATOM 1549 C C . LYS A 1 193 ? 8.380 100.499 129.294 1.00 29.51 193 LYS A C 1
ATOM 1550 O O . LYS A 1 193 ? 7.934 99.676 128.492 1.00 27.78 193 LYS A O 1
ATOM 1556 N N . THR A 1 194 ? 9.275 100.152 130.224 1.00 20.92 194 THR A N 1
ATOM 1557 C CA . THR A 1 194 ? 9.684 98.750 130.322 1.00 26.70 194 THR A CA 1
ATOM 1558 C C . THR A 1 194 ? 8.516 97.828 130.642 1.00 28.00 194 THR A C 1
ATOM 1559 O O . THR A 1 194 ? 8.607 96.622 130.382 1.00 30.63 194 THR A O 1
ATOM 1563 N N . TYR A 1 195 ? 7.420 98.362 131.194 1.00 26.24 195 TYR A N 1
ATOM 1564 C CA . TYR A 1 195 ? 6.279 97.513 131.535 1.00 27.99 195 TYR A CA 1
ATOM 1565 C C . TYR A 1 195 ? 5.825 96.685 130.338 1.00 29.26 195 TYR A C 1
ATOM 1566 O O . TYR A 1 195 ? 5.435 95.523 130.493 1.00 30.05 195 TYR A O 1
ATOM 1575 N N . CYS A 1 196 ? 5.903 97.248 129.130 1.00 29.16 196 CYS A N 1
ATOM 1576 C CA . CYS A 1 196 ? 5.317 96.581 127.969 1.00 32.06 196 CYS A CA 1
ATOM 1577 C C . CYS A 1 196 ? 6.062 95.311 127.569 1.00 33.58 196 CYS A C 1
ATOM 1578 O O . CYS A 1 196 ? 5.500 94.479 126.851 1.00 36.90 196 CYS A O 1
ATOM 1581 N N . LEU A 1 197 ? 7.303 95.127 128.023 1.00 31.98 197 LEU A N 1
ATOM 1582 C CA . LEU A 1 197 ? 8.115 94.020 127.521 1.00 34.10 197 LEU A CA 1
ATOM 1583 C C . LEU A 1 197 ? 7.661 92.663 128.056 1.00 38.31 197 LEU A C 1
ATOM 1584 O O . LEU A 1 197 ? 7.883 91.641 127.394 1.00 41.70 197 LEU A O 1
ATOM 1589 N N . GLN A 1 198 ? 7.024 92.612 129.231 1.00 37.44 198 GLN A N 1
ATOM 1590 C CA . GLN A 1 198 ? 6.475 91.335 129.687 1.00 42.09 198 GLN A CA 1
ATOM 1591 C C . GLN A 1 198 ? 5.432 90.785 128.721 1.00 45.45 198 GLN A C 1
ATOM 1592 O O . GLN A 1 198 ? 5.182 89.573 128.717 1.00 49.22 198 GLN A O 1
ATOM 1598 N N . HIS A 1 199 ? 4.833 91.647 127.893 1.00 43.41 199 HIS A N 1
ATOM 1599 C CA . HIS A 1 199 ? 3.821 91.200 126.944 1.00 46.44 199 HIS A CA 1
ATOM 1600 C C . HIS A 1 199 ? 4.417 90.439 125.764 1.00 50.28 199 HIS A C 1
ATOM 1601 O O . HIS A 1 199 ? 3.725 89.613 125.162 1.00 55.12 199 HIS A O 1
ATOM 1608 N N . VAL A 1 200 ? 5.681 90.688 125.412 1.00 49.89 200 VAL A N 1
ATOM 1609 C CA . VAL A 1 200 ? 6.306 89.994 124.285 1.00 51.61 200 VAL A CA 1
ATOM 1610 C C . VAL A 1 200 ? 7.170 88.819 124.723 1.00 55.89 200 VAL A C 1
ATOM 1611 O O . VAL A 1 200 ? 7.761 88.150 123.866 1.00 57.72 200 VAL A O 1
ATOM 1615 N N . GLU A 1 201 ? 7.267 88.549 126.027 1.00 55.34 201 GLU A N 1
ATOM 1616 C CA . GLU A 1 201 ? 8.226 87.564 126.522 1.00 59.93 201 GLU A CA 1
ATOM 1617 C C . GLU A 1 201 ? 7.974 86.174 125.948 1.00 63.32 201 GLU A C 1
ATOM 1618 O O . GLU A 1 201 ? 8.930 85.444 125.655 1.00 65.44 201 GLU A O 1
ATOM 1624 N N . ASP A 1 202 ? 6.704 85.803 125.755 1.00 64.80 202 ASP A N 1
ATOM 1625 C CA . ASP A 1 202 ? 6.363 84.448 125.333 1.00 70.66 202 ASP A CA 1
ATOM 1626 C C . ASP A 1 202 ? 6.825 84.130 123.912 1.00 73.09 202 ASP A C 1
ATOM 1627 O O . ASP A 1 202 ? 6.834 82.954 123.527 1.00 76.03 202 ASP A O 1
ATOM 1632 N N . GLU A 1 203 ? 7.218 85.141 123.128 1.00 71.49 203 GLU A N 1
ATOM 1633 C CA . GLU A 1 203 ? 7.734 84.895 121.784 1.00 73.20 203 GLU A CA 1
ATOM 1634 C C . GLU A 1 203 ? 9.232 84.613 121.768 1.00 72.74 203 GLU A C 1
ATOM 1635 O O . GLU A 1 203 ? 9.746 84.115 120.757 1.00 71.22 203 GLU A O 1
ATOM 1641 N N . HIS A 1 204 ? 9.934 84.922 122.862 1.00 69.58 204 HIS A N 1
ATOM 1642 C CA . HIS A 1 204 ? 11.358 84.622 123.029 1.00 71.65 204 HIS A CA 1
ATOM 1643 C C . HIS A 1 204 ? 12.184 85.145 121.856 1.00 70.47 204 HIS A C 1
ATOM 1644 O O . HIS A 1 204 ? 12.920 84.407 121.201 1.00 73.23 204 HIS A O 1
ATOM 1651 N N . PHE A 1 205 ? 12.058 86.442 121.598 1.00 66.05 205 PHE A N 1
ATOM 1652 C CA . PHE A 1 205 ? 12.805 87.058 120.515 1.00 65.43 205 PHE A CA 1
ATOM 1653 C C . PHE A 1 205 ? 14.294 87.042 120.822 1.00 66.04 205 PHE A C 1
ATOM 1654 O O . PHE A 1 205 ? 14.708 87.201 121.978 1.00 64.10 205 PHE A O 1
ATOM 1662 N N . GLU A 1 206 ? 15.097 86.820 119.772 1.00 68.04 206 GLU A N 1
ATOM 1663 C CA . GLU A 1 206 ? 16.541 86.932 119.894 1.00 68.59 206 GLU A CA 1
ATOM 1664 C C . GLU A 1 206 ? 16.986 88.371 120.081 1.00 64.00 206 GLU A C 1
ATOM 1665 O O . GLU A 1 206 ? 17.980 88.623 120.759 1.00 62.93 206 GLU A O 1
ATOM 1671 N N . ASN A 1 207 ? 16.267 89.321 119.498 1.00 61.27 207 ASN A N 1
ATOM 1672 C CA . ASN A 1 207 ? 16.619 90.732 119.561 1.00 57.84 207 ASN A CA 1
ATOM 1673 C C . ASN A 1 207 ? 15.353 91.569 119.669 1.00 53.70 207 ASN A C 1
ATOM 1674 O O . ASN A 1 207 ? 14.356 91.288 118.995 1.00 54.70 207 ASN A O 1
ATOM 1679 N N . ILE A 1 208 ? 15.393 92.585 120.527 1.00 48.49 208 ILE A N 1
ATOM 1680 C CA . ILE A 1 208 ? 14.310 93.550 120.658 1.00 44.59 208 ILE A CA 1
ATOM 1681 C C . ILE A 1 208 ? 14.923 94.936 120.528 1.00 42.56 208 ILE A C 1
ATOM 1682 O O . ILE A 1 208 ? 15.625 95.396 121.436 1.00 42.35 208 ILE A O 1
ATOM 1687 N N . HIS A 1 209 ? 14.665 95.600 119.409 1.00 40.85 209 HIS A N 1
ATOM 1688 C CA . HIS A 1 209 ? 15.162 96.952 119.203 1.00 37.35 209 HIS A CA 1
ATOM 1689 C C . HIS A 1 209 ? 14.191 97.963 119.792 1.00 31.80 209 HIS A C 1
ATOM 1690 O O . HIS A 1 209 ? 12.973 97.769 119.778 1.00 31.16 209 HIS A O 1
ATOM 1697 N N . PHE A 1 210 ? 14.733 99.053 120.316 1.00 26.56 210 PHE A N 1
ATOM 1698 C CA . PHE A 1 210 ? 13.882 100.152 120.749 1.00 24.57 210 PHE A CA 1
ATOM 1699 C C . PHE A 1 210 ? 14.434 101.459 120.209 1.00 23.63 210 PHE A C 1
ATOM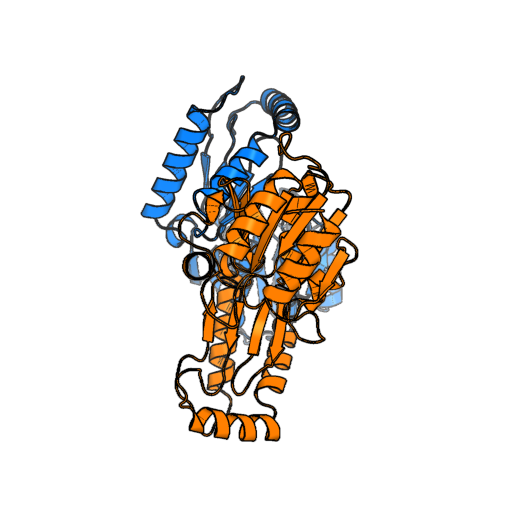 1700 O O . PHE A 1 210 ? 15.637 101.722 120.312 1.00 25.30 210 PHE A O 1
ATOM 1708 N N . PHE A 1 211 ? 13.542 102.278 119.666 1.00 24.23 211 PHE A N 1
ATOM 1709 C CA . PHE A 1 211 ? 13.840 103.608 119.156 1.00 26.79 211 PHE A CA 1
ATOM 1710 C C . PHE A 1 211 ? 13.092 104.611 120.024 1.00 26.76 211 PHE A C 1
ATOM 1711 O O . PHE A 1 211 ? 11.888 104.460 120.241 1.00 26.46 211 PHE A O 1
ATOM 1719 N N . GLY A 1 212 ? 13.787 105.627 120.510 1.00 28.15 212 GLY A N 1
ATOM 1720 C CA . GLY A 1 212 ? 13.141 106.655 121.309 1.00 28.94 212 GLY A CA 1
ATOM 1721 C C . GLY A 1 212 ? 13.912 107.954 121.289 1.00 32.62 212 GLY A C 1
ATOM 1722 O O . GLY A 1 212 ? 15.143 107.968 121.200 1.00 33.48 212 GLY A O 1
ATOM 1723 N N . ASP A 1 213 ? 13.178 109.058 121.410 1.00 36.49 213 ASP A N 1
ATOM 1724 C CA . ASP A 1 213 ? 13.770 110.385 121.302 1.00 41.32 213 ASP A CA 1
ATOM 1725 C C . ASP A 1 213 ? 14.122 111.014 122.645 1.00 40.71 213 ASP A C 1
ATOM 1726 O O . ASP A 1 213 ? 14.697 112.102 122.659 1.00 42.74 213 ASP A O 1
ATOM 1731 N N . LYS A 1 214 ? 13.807 110.371 123.769 1.00 38.70 214 LYS A N 1
ATOM 1732 C CA . LYS A 1 214 ? 14.103 110.925 125.091 1.00 39.18 214 LYS A CA 1
ATOM 1733 C C . LYS A 1 214 ? 14.725 109.834 125.977 1.00 36.20 214 LYS A C 1
ATOM 1734 O O . LYS A 1 214 ? 14.238 109.515 127.061 1.00 32.55 214 LYS A O 1
ATOM 1740 N N . SER A 1 215 ? 15.829 109.258 125.494 1.00 36.10 215 SER A N 1
ATOM 1741 C CA . SER A 1 215 ? 16.582 108.210 126.180 1.00 35.67 215 SER A CA 1
ATOM 1742 C C . SER A 1 215 ? 17.553 108.753 127.222 1.00 41.02 215 SER A C 1
ATOM 1743 O O . SER A 1 215 ? 18.293 107.964 127.823 1.00 40.77 215 SER A O 1
ATOM 1746 N N . TYR A 1 216 ? 17.609 110.069 127.411 1.00 45.04 216 TYR A N 1
ATOM 1747 C CA . TYR A 1 216 ? 18.535 110.676 128.353 1.00 50.74 216 TYR A CA 1
ATOM 1748 C C . TYR A 1 216 ? 18.075 110.405 129.785 1.00 49.05 216 TYR A C 1
ATOM 1749 O O . TYR A 1 216 ? 17.014 109.824 130.028 1.00 46.91 216 TYR A O 1
ATOM 1758 N N . LYS A 1 217 ? 18.879 110.844 130.748 1.00 51.69 217 LYS A N 1
ATOM 1759 C CA . LYS A 1 217 ? 18.495 110.754 132.152 1.00 52.90 217 LYS A CA 1
ATOM 1760 C C . LYS A 1 217 ? 17.299 111.662 132.414 1.00 52.39 217 LYS A C 1
ATOM 1761 O O . LYS A 1 217 ? 17.350 112.862 132.133 1.00 56.30 217 LYS A O 1
ATOM 1767 N N . GLY A 1 218 ? 16.220 111.095 132.942 1.00 49.08 218 GLY A N 1
ATOM 1768 C CA . GLY A 1 218 ? 14.999 111.833 133.179 1.00 48.46 218 GLY A CA 1
ATOM 1769 C C . GLY A 1 218 ? 13.965 111.731 132.077 1.00 45.34 218 GLY A C 1
ATOM 1770 O O . GLY A 1 218 ? 12.808 112.116 132.300 1.00 45.46 218 GLY A O 1
ATOM 1771 N N . GLY A 1 219 ? 14.342 111.220 130.892 1.00 42.84 219 GLY A N 1
ATOM 1772 C CA . GLY A 1 219 ? 13.387 111.060 129.818 1.00 40.11 219 GLY A CA 1
ATOM 1773 C C . GLY A 1 219 ? 12.611 109.761 129.924 1.00 36.33 219 GLY A C 1
ATOM 1774 O O . GLY A 1 219 ? 13.057 108.792 130.540 1.00 33.19 219 GLY A O 1
ATOM 1775 N N . ASN A 1 220 ? 11.429 109.748 129.299 1.00 35.36 220 ASN A N 1
ATOM 1776 C CA . ASN A 1 220 ? 10.536 108.606 129.468 1.00 33.25 220 ASN A CA 1
ATOM 1777 C C . ASN A 1 220 ? 10.963 107.395 128.643 1.00 29.09 220 ASN A C 1
ATOM 1778 O O . ASN A 1 220 ? 10.283 106.365 128.693 1.00 26.88 220 ASN A O 1
ATOM 1783 N N . ASP A 1 221 ? 12.053 107.498 127.884 1.00 28.12 221 ASP A N 1
ATOM 1784 C CA . ASP A 1 221 ? 12.650 106.359 127.202 1.00 26.64 221 ASP A CA 1
ATOM 1785 C C . ASP A 1 221 ? 13.868 105.808 127.931 1.00 28.75 221 ASP A C 1
ATOM 1786 O O . ASP A 1 221 ? 14.423 104.794 127.500 1.00 25.74 221 ASP A O 1
ATOM 1791 N N . TYR A 1 222 ? 14.288 106.444 129.029 1.00 29.71 222 TYR A N 1
ATOM 1792 C CA . TYR A 1 222 ? 15.545 106.075 129.680 1.00 32.59 222 TYR A CA 1
ATOM 1793 C C . TYR A 1 222 ? 15.549 104.610 130.099 1.00 32.87 222 TYR A C 1
ATOM 1794 O O . TYR A 1 222 ? 16.492 103.864 129.800 1.00 27.29 222 TYR A O 1
ATOM 1803 N N . GLU A 1 223 ? 14.505 104.180 130.807 1.00 31.29 223 GLU A N 1
ATOM 1804 C CA . GLU A 1 223 ? 14.492 102.822 131.337 1.00 28.77 223 GLU A CA 1
ATOM 1805 C C . GLU A 1 223 ? 14.492 101.786 130.221 1.00 27.01 223 GLU A C 1
ATOM 1806 O O . GLU A 1 223 ? 15.235 100.800 130.290 1.00 29.39 223 GLU A O 1
ATOM 1812 N N . ILE A 1 224 ? 13.649 101.964 129.199 1.00 25.14 224 ILE A N 1
ATOM 1813 C CA . ILE A 1 224 ? 13.529 100.906 128.201 1.00 24.24 224 ILE A CA 1
ATOM 1814 C C . ILE A 1 224 ? 14.718 100.920 127.235 1.00 24.52 224 ILE A C 1
ATOM 1815 O O . ILE A 1 224 ? 15.135 99.862 126.746 1.00 23.30 224 ILE A O 1
ATOM 1820 N N . TYR A 1 225 ? 15.285 102.094 126.957 1.00 23.40 225 TYR A N 1
ATOM 1821 C CA . TYR A 1 225 ? 16.506 102.148 126.157 1.00 25.43 225 TYR A CA 1
ATOM 1822 C C . TYR A 1 225 ? 17.629 101.370 126.836 1.00 28.57 225 TYR A C 1
ATOM 1823 O O . TYR A 1 225 ? 18.316 100.561 126.200 1.00 30.84 225 TYR A O 1
ATOM 1832 N N . ASN A 1 226 ? 17.805 101.577 128.143 1.00 29.35 226 ASN A N 1
ATOM 1833 C CA . ASN A 1 226 ? 18.879 100.946 128.902 1.00 32.06 226 ASN A CA 1
ATOM 1834 C C . ASN A 1 226 ? 18.503 99.585 129.472 1.00 34.91 226 ASN A C 1
ATOM 1835 O O . ASN A 1 226 ? 19.270 99.039 130.269 1.00 37.55 226 ASN A O 1
ATOM 1840 N N . ASP A 1 227 ? 17.344 99.043 129.105 1.00 35.21 227 ASP A N 1
ATOM 1841 C CA . ASP A 1 227 ? 16.936 97.730 129.587 1.00 37.96 227 ASP A CA 1
ATOM 1842 C C . ASP A 1 227 ? 17.802 96.648 128.943 1.00 41.80 227 ASP A C 1
ATOM 1843 O O . ASP A 1 227 ? 18.135 96.746 127.759 1.00 41.70 227 ASP A O 1
ATOM 1848 N N . PRO A 1 228 ? 18.196 95.616 129.698 1.00 45.57 228 PRO A N 1
ATOM 1849 C CA . PRO A 1 228 ? 19.031 94.553 129.109 1.00 47.45 228 PRO A CA 1
ATOM 1850 C C . PRO A 1 228 ? 18.336 93.769 128.015 1.00 46.71 228 PRO A C 1
ATOM 1851 O O . PRO A 1 228 ? 19.021 93.133 127.207 1.00 48.10 228 PRO A O 1
ATOM 1855 N N . ARG A 1 229 ? 17.005 93.789 127.958 1.00 42.83 229 ARG A N 1
ATOM 1856 C CA . ARG A 1 229 ? 16.283 93.058 126.927 1.00 42.18 229 ARG A CA 1
ATOM 1857 C C . ARG A 1 229 ? 16.236 93.787 125.585 1.00 40.17 229 ARG A C 1
ATOM 1858 O O . ARG A 1 229 ? 15.719 93.220 124.616 1.00 40.01 229 ARG A O 1
ATOM 1866 N N . THR A 1 230 ? 16.741 95.018 125.496 1.00 37.52 230 THR A N 1
ATOM 1867 C CA . THR A 1 230 ? 16.619 95.784 124.265 1.00 32.81 230 THR A CA 1
ATOM 1868 C C . THR A 1 230 ? 17.978 96.206 123.724 1.00 32.82 230 THR A C 1
ATOM 1869 O O . THR A 1 230 ? 18.979 96.287 124.450 1.00 34.22 230 THR A O 1
ATOM 1873 N N . ILE A 1 231 ? 17.968 96.495 122.425 1.00 31.58 231 ILE A N 1
ATOM 1874 C CA . ILE A 1 231 ? 19.013 97.234 121.730 1.00 32.01 231 ILE A CA 1
ATOM 1875 C C . ILE A 1 231 ? 18.449 98.629 121.492 1.00 29.87 231 ILE A C 1
ATOM 1876 O O . ILE A 1 231 ? 17.495 98.802 120.722 1.00 30.23 231 ILE A O 1
ATOM 1881 N N . GLY A 1 232 ? 19.016 99.629 122.159 1.00 30.02 232 GLY A N 1
ATOM 1882 C CA . GLY A 1 232 ? 18.476 100.970 122.061 1.00 27.84 232 GLY A CA 1
ATOM 1883 C C . GLY A 1 232 ? 19.054 101.756 120.900 1.00 27.99 232 GLY A C 1
ATOM 1884 O O . GLY A 1 232 ? 20.225 101.623 120.540 1.00 30.34 232 GLY A O 1
ATOM 1885 N N . HIS A 1 233 ? 18.198 102.583 120.304 1.00 25.90 233 HIS A N 1
ATOM 1886 C CA . HIS A 1 233 ? 18.568 103.503 119.236 1.00 28.07 233 HIS A CA 1
ATOM 1887 C C . HIS A 1 233 ? 18.040 104.877 119.618 1.00 27.51 233 HIS A C 1
ATOM 1888 O O . HIS A 1 233 ? 16.826 105.095 119.615 1.00 26.55 233 HIS A O 1
ATOM 1895 N N . ALA A 1 234 ? 18.933 105.801 119.952 1.00 29.48 234 ALA A N 1
ATOM 1896 C CA . ALA A 1 234 ? 18.511 107.159 120.261 1.00 30.61 234 ALA A CA 1
ATOM 1897 C C . ALA A 1 234 ? 18.332 107.939 118.968 1.00 33.29 234 ALA A C 1
ATOM 1898 O O . ALA A 1 234 ? 19.199 107.898 118.087 1.00 35.43 234 ALA A O 1
ATOM 1900 N N . VAL A 1 235 ? 17.205 108.643 118.848 1.00 34.44 235 VAL A N 1
ATOM 1901 C CA . VAL A 1 235 ? 16.898 109.448 117.672 1.00 37.03 235 VAL A CA 1
ATOM 1902 C C . VAL A 1 235 ? 16.489 110.845 118.123 1.00 40.17 235 VAL A C 1
ATOM 1903 O O . VAL A 1 235 ? 16.206 111.090 119.293 1.00 38.20 235 VAL A O 1
ATOM 1907 N N . ASN A 1 236 ? 16.462 111.770 117.162 1.00 42.90 236 ASN A N 1
ATOM 1908 C CA . ASN A 1 236 ? 16.034 113.135 117.420 1.00 46.47 236 ASN A CA 1
ATOM 1909 C C . ASN A 1 236 ? 14.903 113.583 116.513 1.00 48.64 236 ASN A C 1
ATOM 1910 O O . ASN A 1 236 ? 14.416 114.705 116.674 1.00 53.35 236 ASN A O 1
ATOM 1915 N N . SER A 1 237 ? 14.466 112.748 115.583 1.00 48.24 237 SER A N 1
ATOM 1916 C CA . SER A 1 237 ? 13.390 113.090 114.666 1.00 51.63 237 SER A CA 1
ATOM 1917 C C . SER A 1 237 ? 12.937 111.812 113.969 1.00 50.58 237 SER A C 1
ATOM 1918 O O . SER A 1 237 ? 13.656 110.809 113.985 1.00 48.40 237 SER A O 1
ATOM 1921 N N . PRO A 1 238 ? 11.748 111.823 113.370 1.00 52.42 238 PRO A N 1
ATOM 1922 C CA . PRO A 1 238 ? 11.391 110.725 112.460 1.00 52.07 238 PRO A CA 1
ATOM 1923 C C . PRO A 1 238 ? 12.425 110.499 111.369 1.00 51.86 238 PRO A C 1
ATOM 1924 O O . PRO A 1 238 ? 12.567 109.369 110.883 1.00 48.25 238 PRO A O 1
ATOM 1928 N N . ASP A 1 239 ? 13.147 111.549 110.967 1.00 55.25 239 ASP A N 1
ATOM 1929 C CA . ASP A 1 239 ? 14.157 111.402 109.925 1.00 56.59 239 ASP A CA 1
ATOM 1930 C C . ASP A 1 239 ? 15.287 110.486 110.375 1.00 52.55 239 ASP A C 1
ATOM 1931 O O . ASP A 1 239 ? 15.713 109.603 109.620 1.00 52.32 239 ASP A O 1
ATOM 1936 N N . ASP A 1 240 ? 15.782 110.680 111.602 1.00 48.92 240 ASP A N 1
ATOM 1937 C CA . ASP A 1 240 ? 16.773 109.766 112.164 1.00 45.83 240 ASP A CA 1
ATOM 1938 C C . ASP A 1 240 ? 16.248 108.337 112.203 1.00 41.98 240 ASP A C 1
ATOM 1939 O O . ASP A 1 240 ? 16.945 107.404 111.786 1.00 39.88 240 ASP A O 1
ATOM 1944 N N . THR A 1 241 ? 15.018 108.150 112.698 1.00 39.05 241 THR A N 1
ATOM 1945 C CA . THR A 1 241 ? 14.407 106.825 112.715 1.00 35.25 241 THR A CA 1
ATOM 1946 C C . THR A 1 241 ? 14.439 106.188 111.331 1.00 37.59 241 THR A C 1
ATOM 1947 O O . THR A 1 241 ? 14.871 105.039 111.172 1.00 38.15 241 THR A O 1
ATOM 1951 N N . ILE A 1 242 ? 13.999 106.936 110.314 1.00 38.77 242 ILE A N 1
ATOM 1952 C CA . ILE A 1 242 ? 13.958 106.423 108.944 1.00 41.39 242 ILE A CA 1
ATOM 1953 C C . ILE A 1 242 ? 15.361 106.098 108.444 1.00 40.11 242 ILE A C 1
ATOM 1954 O O . ILE A 1 242 ? 15.596 105.026 107.872 1.00 40.79 242 ILE A O 1
ATOM 1959 N N . ARG A 1 243 ? 16.312 107.014 108.644 1.00 39.14 243 ARG A N 1
ATOM 1960 C CA . ARG A 1 243 ? 17.676 106.772 108.176 1.00 39.68 243 ARG A CA 1
ATOM 1961 C C . ARG A 1 243 ? 18.247 105.491 108.773 1.00 36.59 243 ARG A C 1
ATOM 1962 O O . ARG A 1 243 ? 18.836 104.669 108.057 1.00 36.97 243 ARG A O 1
ATOM 1970 N N . ILE A 1 244 ? 18.048 105.292 110.078 1.00 33.59 244 ILE A N 1
ATOM 1971 C CA . ILE A 1 244 ? 18.600 104.133 110.767 1.00 32.13 244 ILE A CA 1
ATOM 1972 C C . ILE A 1 244 ? 17.895 102.858 110.330 1.00 34.20 244 ILE A C 1
ATOM 1973 O O . ILE A 1 244 ? 18.542 101.835 110.073 1.00 33.90 244 ILE A O 1
ATOM 1978 N N . LEU A 1 245 ? 16.559 102.889 110.267 1.00 33.43 245 LEU A N 1
ATOM 1979 C CA . LEU A 1 245 ? 15.794 101.731 109.804 1.00 34.37 245 LEU A CA 1
ATOM 1980 C C . LEU A 1 245 ? 16.255 101.272 108.422 1.00 35.41 245 LEU A C 1
ATOM 1981 O O . LEU A 1 245 ? 16.442 100.070 108.181 1.00 35.09 245 LEU A O 1
ATOM 1986 N N . ASN A 1 246 ? 16.452 102.215 107.506 1.00 37.91 246 ASN A N 1
ATOM 1987 C CA . ASN A 1 246 ? 16.757 101.851 106.126 1.00 41.33 246 ASN A CA 1
ATOM 1988 C C . ASN A 1 246 ? 18.054 101.057 106.016 1.00 41.69 246 ASN A C 1
ATOM 1989 O O . ASN A 1 246 ? 18.100 100.042 105.311 1.00 41.24 246 ASN A O 1
ATOM 1994 N N . GLU A 1 247 ? 19.107 101.479 106.720 1.00 41.04 247 GLU A N 1
ATOM 1995 C CA . GLU A 1 247 ? 20.386 100.779 106.651 1.00 36.94 247 GLU A CA 1
ATOM 1996 C C . GLU A 1 247 ? 20.392 99.518 107.517 1.00 38.23 247 GLU A C 1
ATOM 1997 O O . GLU A 1 247 ? 20.884 98.468 107.085 1.00 37.18 247 GLU A O 1
ATOM 2003 N N . THR A 1 248 ? 19.828 99.603 108.727 1.00 37.15 248 THR A N 1
ATOM 2004 C CA . THR A 1 248 ? 19.955 98.518 109.700 1.00 37.75 248 THR A CA 1
ATOM 2005 C C . THR A 1 248 ? 19.213 97.265 109.256 1.00 39.21 248 THR A C 1
ATOM 2006 O O . THR A 1 248 ? 19.683 96.146 109.484 1.00 40.87 248 THR A O 1
ATOM 2010 N N . PHE A 1 249 ? 18.039 97.427 108.655 1.00 39.64 249 PHE A N 1
ATOM 2011 C CA . PHE A 1 249 ? 17.234 96.294 108.229 1.00 41.83 249 PHE A CA 1
ATOM 2012 C C . PHE A 1 249 ? 17.230 96.150 106.720 1.00 45.07 249 PHE A C 1
ATOM 2013 O O . PHE A 1 249 ? 16.464 95.340 106.181 1.00 46.42 249 PHE A O 1
ATOM 2021 N N . LYS A 1 250 ? 18.080 96.916 106.036 1.00 46.34 250 LYS A N 1
ATOM 2022 C CA . LYS A 1 250 ? 18.310 96.779 104.603 1.00 50.56 250 LYS A CA 1
ATOM 2023 C C . LYS A 1 250 ? 16.984 96.851 103.846 1.00 54.12 250 LYS A C 1
ATOM 2024 O O . LYS A 1 250 ? 16.580 95.926 103.136 1.00 57.64 250 LYS A O 1
ATOM 2030 N N . LEU A 1 251 ? 16.292 97.970 104.046 1.00 53.33 251 LEU A N 1
ATOM 2031 C CA . LEU A 1 251 ? 15.024 98.197 103.376 1.00 55.70 251 LEU A CA 1
ATOM 2032 C C . LEU A 1 251 ? 15.248 98.642 101.936 1.00 59.50 251 LEU A C 1
ATOM 2033 O O . LEU A 1 251 ? 16.236 99.308 101.613 1.00 59.78 251 LEU A O 1
ATOM 2038 N N . GLN A 1 252 ? 14.313 98.261 101.070 1.00 63.41 252 GLN A N 1
ATOM 2039 C CA . GLN A 1 252 ? 14.365 98.645 99.665 1.00 67.12 252 GLN A CA 1
ATOM 2040 C C . GLN A 1 252 ? 13.186 99.556 99.326 1.00 71.71 252 GLN A C 1
ATOM 2041 O O . GLN A 1 252 ? 12.222 99.646 100.094 1.00 72.08 252 GLN A O 1
ATOM 2048 N N . SER B 1 2 ? 18.997 115.905 168.304 1.00 91.65 2 SER B N 1
ATOM 2049 C CA . SER B 1 2 ? 19.658 116.819 169.233 1.00 95.05 2 SER B CA 1
ATOM 2050 C C . SER B 1 2 ? 19.977 116.127 170.554 1.00 94.07 2 SER B C 1
ATOM 2051 O O . SER B 1 2 ? 19.076 115.761 171.310 1.00 96.64 2 SER B O 1
ATOM 2054 N N . PHE B 1 3 ? 21.266 115.948 170.829 1.00 90.94 3 PHE B N 1
ATOM 2055 C CA . PHE B 1 3 ? 21.690 115.315 172.071 1.00 91.12 3 PHE B CA 1
ATOM 2056 C C . PHE B 1 3 ? 22.509 116.281 172.918 1.00 96.33 3 PHE B C 1
ATOM 2057 O O . PHE B 1 3 ? 23.599 115.930 173.380 1.00 82.99 3 PHE B O 1
ATOM 2065 N N . ALA B 1 4 ? 21.987 117.490 173.141 1.00 89.99 4 ALA B N 1
ATOM 2066 C CA . ALA B 1 4 ? 22.727 118.539 173.835 1.00 94.08 4 ALA B CA 1
ATOM 2067 C C . ALA B 1 4 ? 22.991 118.226 175.305 1.00 96.49 4 ALA B C 1
ATOM 2068 O O . ALA B 1 4 ? 23.727 118.982 175.949 1.00 99.98 4 ALA B O 1
ATOM 2070 N N . ASN B 1 5 ? 22.434 117.139 175.843 1.00 94.79 5 ASN B N 1
ATOM 2071 C CA . ASN B 1 5 ? 22.562 116.820 177.261 1.00 97.28 5 ASN B CA 1
ATOM 2072 C C . ASN B 1 5 ? 23.794 115.985 177.584 1.00 93.69 5 ASN B C 1
ATOM 2073 O O . ASN B 1 5 ? 24.325 116.083 178.696 1.00 95.08 5 ASN B O 1
ATOM 2078 N N . LYS B 1 6 ? 24.251 115.157 176.650 1.00 89.73 6 LYS B N 1
ATOM 2079 C CA . LYS B 1 6 ? 25.360 114.262 176.934 1.00 86.50 6 LYS B CA 1
ATOM 2080 C C . LYS B 1 6 ? 26.659 115.037 177.120 1.00 87.16 6 LYS B C 1
ATOM 2081 O O . LYS B 1 6 ? 26.799 116.189 176.700 1.00 86.79 6 LYS B O 1
ATOM 2087 N N . GLN B 1 7 ? 27.618 114.379 177.769 1.00 85.80 7 GLN B N 1
ATOM 2088 C CA . GLN B 1 7 ? 28.915 115.004 178.002 1.00 87.64 7 GLN B CA 1
ATOM 2089 C C . GLN B 1 7 ? 29.643 115.270 176.690 1.00 85.01 7 GLN B C 1
ATOM 2090 O O . GLN B 1 7 ? 30.286 116.315 176.531 1.00 87.07 7 GLN B O 1
ATOM 2096 N N . ASP B 1 8 ? 29.543 114.344 175.733 1.00 80.41 8 ASP B N 1
ATOM 2097 C CA . ASP B 1 8 ? 30.189 114.485 174.428 1.00 78.23 8 ASP B CA 1
ATOM 2098 C C . ASP B 1 8 ? 29.231 114.031 173.338 1.00 74.87 8 ASP B C 1
ATOM 2099 O O . ASP B 1 8 ? 29.284 112.882 172.878 1.00 69.83 8 ASP B O 1
ATOM 2104 N N . PRO B 1 9 ? 28.348 114.922 172.879 1.00 78.38 9 PRO B N 1
ATOM 2105 C CA . PRO B 1 9 ? 27.365 114.542 171.854 1.00 76.68 9 PRO B CA 1
ATOM 2106 C C . PRO B 1 9 ? 27.947 114.386 170.460 1.00 72.64 9 PRO B C 1
ATOM 2107 O O . PRO B 1 9 ? 27.196 114.059 169.534 1.00 70.59 9 PRO B O 1
ATOM 2111 N N . LYS B 1 10 ? 29.245 114.615 170.278 1.00 71.09 10 LYS B N 1
ATOM 2112 C CA . LYS B 1 10 ? 29.899 114.429 168.991 1.00 66.35 10 LYS B CA 1
ATOM 2113 C C . LYS B 1 10 ? 30.470 113.033 168.822 1.00 59.44 10 LYS B C 1
ATOM 2114 O O . LYS B 1 10 ? 30.987 112.716 167.746 1.00 55.43 10 LYS B O 1
ATOM 2120 N N . THR B 1 11 ? 30.390 112.200 169.853 1.00 58.84 11 THR B N 1
ATOM 2121 C CA . THR B 1 11 ? 30.868 110.827 169.796 1.00 55.28 11 THR B CA 1
ATOM 2122 C C . THR B 1 11 ? 29.661 109.902 169.798 1.00 55.24 11 THR B C 1
ATOM 2123 O O . THR B 1 11 ? 28.801 109.995 170.682 1.00 58.98 11 THR B O 1
ATOM 2127 N N . LEU B 1 12 ? 29.589 109.028 168.803 1.00 51.98 12 LEU B N 1
ATOM 2128 C CA . LEU B 1 12 ? 28.576 107.990 168.755 1.00 45.16 12 LEU B CA 1
ATOM 2129 C C . LEU B 1 12 ? 29.243 106.651 169.021 1.00 46.43 12 LEU B C 1
ATOM 2130 O O . LEU B 1 12 ? 30.386 106.429 168.618 1.00 39.20 12 LEU B O 1
ATOM 2135 N N . VAL B 1 13 ? 28.544 105.769 169.719 1.00 42.25 13 VAL B N 1
ATOM 2136 C CA . VAL B 1 13 ? 29.004 104.406 169.916 1.00 39.31 13 VAL B CA 1
ATOM 2137 C C . VAL B 1 13 ? 27.886 103.480 169.455 1.00 41.24 13 VAL B C 1
ATOM 2138 O O . VAL B 1 13 ? 26.761 103.536 169.972 1.00 41.03 13 VAL B O 1
ATOM 2142 N N . LEU B 1 14 ? 28.189 102.652 168.459 1.00 35.87 14 LEU B N 1
ATOM 2143 C CA . LEU B 1 14 ? 27.258 101.673 167.925 1.00 35.42 14 LEU B CA 1
ATOM 2144 C C . LEU B 1 14 ? 27.703 100.281 168.339 1.00 35.17 14 LEU B C 1
ATOM 2145 O O . LEU B 1 14 ? 28.899 99.976 168.350 1.00 34.06 14 LEU B O 1
ATOM 2150 N N . PHE B 1 15 ? 26.729 99.443 168.673 1.00 37.73 15 PHE B N 1
ATOM 2151 C CA . PHE B 1 15 ? 26.966 98.096 169.164 1.00 36.21 15 PHE B CA 1
ATOM 2152 C C . PHE B 1 15 ? 26.243 97.100 168.273 1.00 35.56 15 PHE B C 1
ATOM 2153 O O . PHE B 1 15 ? 25.039 97.237 168.041 1.00 38.11 15 PHE B O 1
ATOM 2161 N N . ASP B 1 16 ? 26.959 96.084 167.808 1.00 42.95 16 ASP B N 1
ATOM 2162 C CA . ASP B 1 16 ? 26.285 94.847 167.451 1.00 46.75 16 ASP B CA 1
ATOM 2163 C C . ASP B 1 16 ? 25.533 94.328 168.679 1.00 49.28 16 ASP B C 1
ATOM 2164 O O . ASP B 1 16 ? 25.873 94.657 169.819 1.00 43.33 16 ASP B O 1
ATOM 2169 N N . VAL B 1 17 ? 24.477 93.545 168.450 1.00 49.31 17 VAL B N 1
ATOM 2170 C CA . VAL B 1 17 ? 23.657 93.079 169.568 1.00 54.30 17 VAL B CA 1
ATOM 2171 C C . VAL B 1 17 ? 24.090 91.682 170.005 1.00 58.62 17 VAL B C 1
ATOM 2172 O O . VAL B 1 17 ? 24.699 91.512 171.068 1.00 60.72 17 VAL B O 1
ATOM 2176 N N . ASP B 1 18 ? 23.770 90.676 169.190 1.00 62.01 18 ASP B N 1
ATOM 2177 C CA . ASP B 1 18 ? 23.967 89.287 169.572 1.00 68.45 18 ASP B CA 1
ATOM 2178 C C . ASP B 1 18 ? 25.453 88.992 169.736 1.00 70.09 18 ASP B C 1
ATOM 2179 O O . ASP B 1 18 ? 26.218 89.055 168.768 1.00 73.97 18 ASP B O 1
ATOM 2184 N N . GLY B 1 19 ? 25.859 88.648 170.960 1.00 69.10 19 GLY B N 1
ATOM 2185 C CA . GLY B 1 19 ? 27.239 88.321 171.243 1.00 65.41 19 GLY B CA 1
ATOM 2186 C C . GLY B 1 19 ? 28.109 89.490 171.648 1.00 62.45 19 GLY B C 1
ATOM 2187 O O . GLY B 1 19 ? 29.248 89.275 172.078 1.00 63.80 19 GLY B O 1
ATOM 2188 N N . THR B 1 20 ? 27.613 90.716 171.527 1.00 59.55 20 THR B N 1
ATOM 2189 C CA . THR B 1 20 ? 28.353 91.918 171.885 1.00 54.98 20 THR B CA 1
ATOM 2190 C C . THR B 1 20 ? 27.772 92.607 173.109 1.00 57.13 20 THR B C 1
ATOM 2191 O O . THR B 1 20 ? 28.502 92.904 174.063 1.00 57.56 20 THR B O 1
ATOM 2195 N N . LEU B 1 21 ? 26.463 92.866 173.095 1.00 57.75 21 LEU B N 1
ATOM 2196 C CA . LEU B 1 21 ? 25.748 93.444 174.223 1.00 61.47 21 LEU B CA 1
ATOM 2197 C C . LEU B 1 21 ? 25.093 92.386 175.096 1.00 66.52 21 LEU B C 1
ATOM 2198 O O . LEU B 1 21 ? 24.820 92.643 176.273 1.00 65.29 21 LEU B O 1
ATOM 2203 N N . THR B 1 22 ? 24.813 91.220 174.530 1.00 67.84 22 THR B N 1
ATOM 2204 C CA . THR B 1 22 ? 24.162 90.102 175.187 1.00 74.31 22 THR B CA 1
ATOM 2205 C C . THR B 1 22 ? 25.013 88.852 175.011 1.00 77.65 22 THR B C 1
ATOM 2206 O O . THR B 1 22 ? 25.885 88.802 174.134 1.00 71.37 22 THR B O 1
ATOM 2210 N N . PRO B 1 23 ? 24.812 87.833 175.850 1.00 87.66 23 PRO B N 1
ATOM 2211 C CA . PRO B 1 23 ? 25.495 86.552 175.622 1.00 92.54 23 PRO B CA 1
ATOM 2212 C C . PRO B 1 23 ? 25.122 85.901 174.296 1.00 97.02 23 PRO B C 1
ATOM 2213 O O . PRO B 1 23 ? 24.378 86.477 173.497 1.00 92.57 23 PRO B O 1
ATOM 2217 N N . ALA B 1 24 ? 25.626 84.681 174.086 1.00 105.56 24 ALA B N 1
ATOM 2218 C CA . ALA B 1 24 ? 25.561 83.989 172.799 1.00 103.81 24 ALA B CA 1
ATOM 2219 C C . ALA B 1 24 ? 24.230 84.149 172.071 1.00 103.37 24 ALA B C 1
ATOM 2220 O O . ALA B 1 24 ? 24.200 84.448 170.874 1.00 99.87 24 ALA B O 1
ATOM 2222 N N . ARG B 1 25 ? 23.110 83.948 172.781 1.00 102.51 25 ARG B N 1
ATOM 2223 C CA . ARG B 1 25 ? 21.794 84.040 172.153 1.00 99.66 25 ARG B CA 1
ATOM 2224 C C . ARG B 1 25 ? 20.706 84.394 173.159 1.00 99.94 25 ARG B C 1
ATOM 2225 O O . ARG B 1 25 ? 19.563 83.943 173.010 1.00 102.27 25 ARG B O 1
ATOM 2233 N N . LEU B 1 26 ? 21.027 85.184 174.174 1.00 97.49 26 LEU B N 1
ATOM 2234 C CA . LEU B 1 26 ? 20.144 85.340 175.324 1.00 98.50 26 LEU B CA 1
ATOM 2235 C C . LEU B 1 26 ? 19.988 86.818 175.677 1.00 94.93 26 LEU B C 1
ATOM 2236 O O . LEU B 1 26 ? 20.341 87.719 174.906 1.00 90.55 26 LEU B O 1
ATOM 2241 N N . THR B 1 27 ? 19.448 87.076 176.866 1.00 97.64 27 THR B N 1
ATOM 2242 C CA . THR B 1 27 ? 19.062 88.412 177.293 1.00 97.12 27 THR B CA 1
ATOM 2243 C C . THR B 1 27 ? 20.281 89.249 177.677 1.00 92.68 27 THR B C 1
ATOM 2244 O O . THR B 1 27 ? 21.369 88.731 177.938 1.00 92.11 27 THR B O 1
ATOM 2248 N N . ILE B 1 28 ? 20.074 90.572 177.726 1.00 89.51 28 ILE B N 1
ATOM 2249 C CA . ILE B 1 28 ? 21.107 91.522 178.130 1.00 85.66 28 ILE B CA 1
ATOM 2250 C C . ILE B 1 28 ? 21.163 91.583 179.652 1.00 90.33 28 ILE B C 1
ATOM 2251 O O . ILE B 1 28 ? 20.127 91.564 180.327 1.00 96.59 28 ILE B O 1
ATOM 2256 N N . SER B 1 29 ? 22.378 91.649 180.197 1.00 87.97 29 SER B N 1
ATOM 2257 C CA . SER B 1 29 ? 22.557 91.702 181.642 1.00 92.35 29 SER B CA 1
ATOM 2258 C C . SER B 1 29 ? 22.203 93.081 182.187 1.00 93.73 29 SER B C 1
ATOM 2259 O O . SER B 1 29 ? 22.251 94.089 181.475 1.00 89.60 29 SER B O 1
ATOM 2262 N N . GLU B 1 30 ? 21.835 93.117 183.473 1.00 100.44 30 GLU B N 1
ATOM 2263 C CA . GLU B 1 30 ? 21.538 94.393 184.116 1.00 102.69 30 GLU B CA 1
ATOM 2264 C C . GLU B 1 30 ? 22.793 95.240 184.258 1.00 99.91 30 GLU B C 1
ATOM 2265 O O . GLU B 1 30 ? 22.717 96.474 184.233 1.00 99.89 30 GLU B O 1
ATOM 2271 N N . GLU B 1 31 ? 23.951 94.598 184.402 1.00 97.64 31 GLU B N 1
ATOM 2272 C CA . GLU B 1 31 ? 25.203 95.342 184.430 1.00 95.59 31 GLU B CA 1
ATOM 2273 C C . GLU B 1 31 ? 25.465 96.027 183.094 1.00 89.05 31 GLU B C 1
ATOM 2274 O O . GLU B 1 31 ? 25.894 97.186 183.057 1.00 84.82 31 GLU B O 1
ATOM 2280 N N . MET B 1 32 ? 25.203 95.335 181.983 1.00 84.38 32 MET B N 1
ATOM 2281 C CA . MET B 1 32 ? 25.338 95.987 180.685 1.00 78.43 32 MET B CA 1
ATOM 2282 C C . MET B 1 32 ? 24.367 97.156 180.562 1.00 80.39 32 MET B C 1
ATOM 2283 O O . MET B 1 32 ? 24.746 98.234 180.089 1.00 78.20 32 MET B O 1
ATOM 2288 N N . LYS B 1 33 ? 23.116 96.967 181.003 1.00 84.81 33 LYS B N 1
ATOM 2289 C CA . LYS B 1 33 ? 22.155 98.067 181.011 1.00 85.06 33 LYS B CA 1
ATOM 2290 C C . LYS B 1 33 ? 22.694 99.253 181.802 1.00 82.87 33 LYS B C 1
ATOM 2291 O O . LYS B 1 33 ? 22.709 100.388 181.310 1.00 80.73 33 LYS B O 1
ATOM 2297 N N . LYS B 1 34 ? 23.147 99.007 183.035 1.00 86.30 34 LYS B N 1
ATOM 2298 C CA . LYS B 1 34 ? 23.736 100.077 183.833 1.00 87.39 34 LYS B CA 1
ATOM 2299 C C . LYS B 1 34 ? 24.922 100.705 183.111 1.00 81.88 34 LYS B C 1
ATOM 2300 O O . LYS B 1 34 ? 25.033 101.935 183.033 1.00 81.12 34 LYS B O 1
ATOM 2306 N N . THR B 1 35 ? 25.805 99.874 182.554 1.00 78.27 35 THR B N 1
ATOM 2307 C CA . THR B 1 35 ? 26.948 100.394 181.808 1.00 75.09 35 THR B CA 1
ATOM 2308 C C . THR B 1 35 ? 26.497 101.280 180.650 1.00 72.21 35 THR B C 1
ATOM 2309 O O . THR B 1 35 ? 27.036 102.375 180.451 1.00 68.16 35 THR B O 1
ATOM 2313 N N . LEU B 1 36 ? 25.482 100.843 179.901 1.00 71.18 36 LEU B N 1
ATOM 2314 C CA . LEU B 1 36 ? 25.008 101.641 178.775 1.00 67.82 36 LEU B CA 1
ATOM 2315 C C . LEU B 1 36 ? 24.412 102.973 179.233 1.00 71.47 36 LEU B C 1
ATOM 2316 O O . LEU B 1 36 ? 24.681 104.012 178.623 1.00 69.34 36 LEU B O 1
ATOM 2321 N N . GLU B 1 37 ? 23.614 102.980 180.309 1.00 77.74 37 GLU B N 1
ATOM 2322 C CA . GLU B 1 37 ? 23.008 104.241 180.741 1.00 81.65 37 GLU B CA 1
ATOM 2323 C C . GLU B 1 37 ? 24.066 105.216 181.242 1.00 79.30 37 GLU B C 1
ATOM 2324 O O . GLU B 1 37 ? 24.037 106.400 180.886 1.00 78.19 37 GLU B O 1
ATOM 2330 N N . LYS B 1 38 ? 25.003 104.740 182.068 1.00 80.77 38 LYS B N 1
ATOM 2331 C CA . LYS B 1 38 ? 26.191 105.532 182.372 1.00 79.87 38 LYS B CA 1
ATOM 2332 C C . LYS B 1 38 ? 26.854 106.037 181.097 1.00 73.95 38 LYS B C 1
ATOM 2333 O O . LYS B 1 38 ? 27.086 107.244 180.937 1.00 73.16 38 LYS B O 1
ATOM 2339 N N . LEU B 1 39 ? 27.156 105.125 180.171 1.00 67.22 39 LEU B N 1
ATOM 2340 C CA . LEU B 1 39 ? 27.751 105.537 178.908 1.00 62.21 39 LEU B CA 1
ATOM 2341 C C . LEU B 1 39 ? 26.846 106.499 178.150 1.00 67.03 39 LEU B C 1
ATOM 2342 O O . LEU B 1 39 ? 27.347 107.416 177.488 1.00 59.39 39 LEU B O 1
ATOM 2347 N N . ARG B 1 40 ? 25.522 106.331 178.270 1.00 64.86 40 ARG B N 1
ATOM 2348 C CA . ARG B 1 40 ? 24.591 107.203 177.564 1.00 64.97 40 ARG B CA 1
ATOM 2349 C C . ARG B 1 40 ? 24.731 108.655 178.007 1.00 72.11 40 ARG B C 1
ATOM 2350 O O . ARG B 1 40 ? 24.556 109.571 177.197 1.00 69.97 40 ARG B O 1
ATOM 2358 N N . GLU B 1 41 ? 25.031 108.890 179.288 1.00 75.55 41 GLU B N 1
ATOM 2359 C CA . GLU B 1 41 ? 25.195 110.261 179.757 1.00 77.94 41 GLU B CA 1
ATOM 2360 C C . GLU B 1 41 ? 26.401 110.942 179.126 1.00 75.41 41 GLU B C 1
ATOM 2361 O O . GLU B 1 41 ? 26.431 112.174 179.041 1.00 75.12 41 GLU B O 1
ATOM 2367 N N . LYS B 1 42 ? 27.380 110.172 178.660 1.00 74.02 42 LYS B N 1
ATOM 2368 C CA . LYS B 1 42 ? 28.586 110.735 178.069 1.00 71.37 42 LYS B CA 1
ATOM 2369 C C . LYS B 1 42 ? 28.487 110.886 176.556 1.00 67.32 42 LYS B C 1
ATOM 2370 O O . LYS B 1 42 ? 28.793 111.956 176.023 1.00 66.90 42 LYS B O 1
ATOM 2376 N N . VAL B 1 43 ? 28.050 109.841 175.853 1.00 64.11 43 VAL B N 1
ATOM 2377 C CA . VAL B 1 43 ? 28.095 109.801 174.399 1.00 59.33 43 VAL B CA 1
ATOM 2378 C C . VAL B 1 43 ? 26.708 109.478 173.858 1.00 59.10 43 VAL B C 1
ATOM 2379 O O . VAL B 1 43 ? 25.791 109.126 174.599 1.00 62.22 43 VAL B O 1
ATOM 2383 N N . VAL B 1 44 ? 26.567 109.627 172.542 1.00 54.63 44 VAL B N 1
ATOM 2384 C CA . VAL B 1 44 ? 25.409 109.120 171.812 1.00 52.18 44 VAL B CA 1
ATOM 2385 C C . VAL B 1 44 ? 25.599 107.623 171.616 1.00 50.28 44 VAL B C 1
ATOM 2386 O O . VAL B 1 44 ? 26.672 107.178 171.191 1.00 46.81 44 VAL B O 1
ATOM 2390 N N . ILE B 1 45 ? 24.580 106.834 171.953 1.00 52.04 45 ILE B N 1
ATOM 2391 C CA . ILE B 1 45 ? 24.699 105.384 171.862 1.00 47.43 45 ILE B CA 1
ATOM 2392 C C . ILE B 1 45 ? 23.619 104.835 170.940 1.00 47.76 45 ILE B C 1
ATOM 2393 O O . ILE B 1 45 ? 22.560 105.438 170.743 1.00 48.43 45 ILE B O 1
ATOM 2398 N N . GLY B 1 46 ? 23.905 103.668 170.374 1.00 46.00 46 GLY B N 1
ATOM 2399 C CA . GLY B 1 46 ? 22.928 102.974 169.557 1.00 44.04 46 GLY B CA 1
ATOM 2400 C C . GLY B 1 46 ? 23.361 101.542 169.337 1.00 44.89 46 GLY B C 1
ATOM 2401 O O . GLY B 1 46 ? 24.476 101.143 169.687 1.00 41.73 46 GLY B O 1
ATOM 2402 N N . PHE B 1 47 ? 22.453 100.761 168.750 1.00 42.92 47 PHE B N 1
ATOM 2403 C CA . PHE B 1 47 ? 22.775 99.396 168.366 1.00 46.19 47 PHE B CA 1
ATOM 2404 C C . PHE B 1 47 ? 22.371 99.152 166.924 1.00 38.85 47 PHE B C 1
ATOM 2405 O O . PHE B 1 47 ? 21.468 99.802 166.383 1.00 38.90 47 PHE B O 1
ATOM 2413 N N . VAL B 1 48 ? 23.034 98.177 166.316 1.00 36.66 48 VAL B N 1
ATOM 2414 C CA . VAL B 1 48 ? 22.666 97.712 164.987 1.00 36.65 48 VAL B CA 1
ATOM 2415 C C . VAL B 1 48 ? 22.701 96.191 165.001 1.00 35.22 48 VAL B C 1
ATOM 2416 O O . VAL B 1 48 ? 23.693 95.587 165.423 1.00 36.40 48 VAL B O 1
ATOM 2420 N N . GLY B 1 49 ? 21.592 95.576 164.608 1.00 36.52 49 GLY B N 1
ATOM 2421 C CA . GLY B 1 49 ? 21.521 94.136 164.509 1.00 40.85 49 GLY B CA 1
ATOM 2422 C C . GLY B 1 49 ? 20.790 93.739 163.244 1.00 38.95 49 GLY B C 1
ATOM 2423 O O . GLY B 1 49 ? 20.006 94.507 162.689 1.00 35.54 49 GLY B O 1
ATOM 2424 N N . GLY B 1 50 ? 21.069 92.521 162.787 1.00 40.13 50 GLY B N 1
ATOM 2425 C CA . GLY B 1 50 ? 20.426 92.025 161.583 1.00 39.46 50 GLY B CA 1
ATOM 2426 C C . GLY B 1 50 ? 19.014 91.497 161.760 1.00 42.85 50 GLY B C 1
ATOM 2427 O O . GLY B 1 50 ? 18.365 91.182 160.758 1.00 42.61 50 GLY B O 1
ATOM 2428 N N . SER B 1 51 ? 18.521 91.397 162.994 1.00 47.18 51 SER B N 1
ATOM 2429 C CA . SER B 1 51 ? 17.176 90.907 163.274 1.00 51.01 51 SER B CA 1
ATOM 2430 C C . SER B 1 51 ? 16.187 92.064 163.370 1.00 52.24 51 SER B C 1
ATOM 2431 O O . SER B 1 51 ? 16.573 93.229 163.496 1.00 50.35 51 SER B O 1
ATOM 2434 N N . ASP B 1 52 ? 14.894 91.729 163.326 1.00 54.85 52 ASP B N 1
ATOM 2435 C CA . ASP B 1 52 ? 13.863 92.756 163.407 1.00 54.97 52 ASP B CA 1
ATOM 2436 C C . ASP B 1 52 ? 13.648 93.166 164.862 1.00 56.20 52 ASP B C 1
ATOM 2437 O O . ASP B 1 52 ? 14.251 92.612 165.787 1.00 57.45 52 ASP B O 1
ATOM 2442 N N . LEU B 1 53 ? 12.794 94.174 165.064 1.00 57.07 53 LEU B N 1
ATOM 2443 C CA . LEU B 1 53 ? 12.506 94.640 166.417 1.00 62.50 53 LEU B CA 1
ATOM 2444 C C . LEU B 1 53 ? 11.988 93.502 167.287 1.00 68.01 53 LEU B C 1
ATOM 2445 O O . LEU B 1 53 ? 12.407 93.357 168.441 1.00 68.06 53 LEU B O 1
ATOM 2450 N N . SER B 1 54 ? 11.100 92.665 166.737 1.00 69.19 54 SER B N 1
ATOM 2451 C CA . SER B 1 54 ? 10.470 91.606 167.518 1.00 75.74 54 SER B CA 1
ATOM 2452 C C . SER B 1 54 ? 11.492 90.666 168.142 1.00 77.33 54 SER B C 1
ATOM 2453 O O . SER B 1 54 ? 11.180 90.006 169.138 1.00 83.37 54 SER B O 1
ATOM 2456 N N . LYS B 1 55 ? 12.708 90.603 167.604 1.00 72.80 55 LYS B N 1
ATOM 2457 C CA . LYS B 1 55 ? 13.752 89.830 168.263 1.00 73.93 55 LYS B CA 1
ATOM 2458 C C . LYS B 1 55 ? 14.558 90.673 169.249 1.00 73.79 55 LYS B C 1
ATOM 2459 O O . LYS B 1 55 ? 14.857 90.220 170.357 1.00 77.20 55 LYS B O 1
ATOM 2465 N N . GLN B 1 56 ? 14.924 91.898 168.869 1.00 69.99 56 GLN B N 1
ATOM 2466 C CA . GLN B 1 56 ? 15.738 92.713 169.764 1.00 68.50 56 GLN B CA 1
ATOM 2467 C C . GLN B 1 56 ? 14.983 93.108 171.022 1.00 72.62 56 GLN B C 1
ATOM 2468 O O . GLN B 1 56 ? 15.605 93.367 172.057 1.00 72.95 56 GLN B O 1
ATOM 2474 N N . VAL B 1 57 ? 13.652 93.184 170.955 1.00 76.33 57 VAL B N 1
ATOM 2475 C CA . VAL B 1 57 ? 12.891 93.447 172.168 1.00 78.54 57 VAL B CA 1
ATOM 2476 C C . VAL B 1 57 ? 13.066 92.294 173.147 1.00 82.46 57 VAL B C 1
ATOM 2477 O O . VAL B 1 57 ? 13.018 92.489 174.369 1.00 89.81 57 VAL B O 1
ATOM 2481 N N . GLU B 1 58 ? 13.324 91.090 172.633 1.00 81.40 58 GLU B N 1
ATOM 2482 C CA . GLU B 1 58 ? 13.615 89.942 173.479 1.00 87.76 58 GLU B CA 1
ATOM 2483 C C . GLU B 1 58 ? 15.060 89.940 173.964 1.00 85.08 58 GLU B C 1
ATOM 2484 O O . GLU B 1 58 ? 15.327 89.535 175.102 1.00 89.01 58 GLU B O 1
ATOM 2490 N N . GLN B 1 59 ? 15.995 90.395 173.124 1.00 78.78 59 GLN B N 1
ATOM 2491 C CA . GLN B 1 59 ? 17.403 90.445 173.503 1.00 76.16 59 GLN B CA 1
ATOM 2492 C C . GLN B 1 59 ? 17.707 91.642 174.394 1.00 75.53 59 GLN B C 1
ATOM 2493 O O . GLN B 1 59 ? 18.459 91.521 175.368 1.00 77.09 59 GLN B O 1
ATOM 2499 N N . LEU B 1 60 ? 17.138 92.803 174.075 1.00 74.57 60 LEU B N 1
ATOM 2500 C CA . LEU B 1 60 ? 17.518 94.045 174.731 1.00 75.56 60 LEU B CA 1
ATOM 2501 C C . LEU B 1 60 ? 16.494 94.559 175.733 1.00 81.36 60 LEU B C 1
ATOM 2502 O O . LEU B 1 60 ? 16.866 95.341 176.616 1.00 82.65 60 LEU B O 1
ATOM 2507 N N . GLY B 1 61 ? 15.229 94.156 175.624 1.00 85.07 61 GLY B N 1
ATOM 2508 C CA . GLY B 1 61 ? 14.226 94.543 176.591 1.00 90.02 61 GLY B CA 1
ATOM 2509 C C . GLY B 1 61 ? 13.049 95.281 175.986 1.00 89.69 61 GLY B C 1
ATOM 2510 O O . GLY B 1 61 ? 13.083 95.709 174.828 1.00 85.22 61 GLY B O 1
ATOM 2511 N N . PRO B 1 62 ? 11.979 95.463 176.786 1.00 95.60 62 PRO B N 1
ATOM 2512 C CA . PRO B 1 62 ? 10.734 96.052 176.267 1.00 97.11 62 PRO B CA 1
ATOM 2513 C C . PRO B 1 62 ? 10.870 97.488 175.785 1.00 94.17 62 PRO B C 1
ATOM 2514 O O . PRO B 1 62 ? 10.494 97.799 174.650 1.00 91.11 62 PRO B O 1
ATOM 2518 N N . ASN B 1 63 ? 11.377 98.378 176.645 1.00 95.40 63 ASN B N 1
ATOM 2519 C CA . ASN B 1 63 ? 11.587 99.78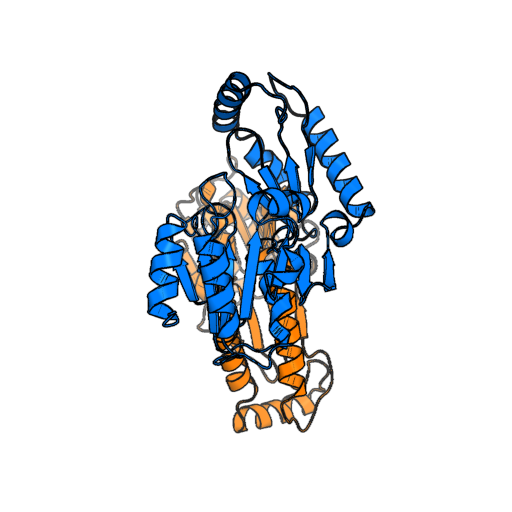0 176.274 1.00 93.02 63 ASN B CA 1
ATOM 2520 C C . ASN B 1 63 ? 12.925 100.002 175.583 1.00 86.50 63 ASN B C 1
ATOM 2521 O O . ASN B 1 63 ? 13.582 101.023 175.800 1.00 85.23 63 ASN B O 1
ATOM 2526 N N . VAL B 1 64 ? 13.341 99.044 174.751 1.00 82.63 64 VAL B N 1
ATOM 2527 C CA . VAL B 1 64 ? 14.537 99.191 173.923 1.00 76.47 64 VAL B CA 1
ATOM 2528 C C . VAL B 1 64 ? 14.513 100.499 173.140 1.00 73.68 64 VAL B C 1
ATOM 2529 O O . VAL B 1 64 ? 15.552 101.149 172.970 1.00 70.33 64 VAL B O 1
ATOM 2533 N N . LEU B 1 65 ? 13.324 100.926 172.697 1.00 75.43 65 LEU B N 1
ATOM 2534 C CA . LEU B 1 65 ? 13.155 102.160 171.931 1.00 73.41 65 LEU B CA 1
ATOM 2535 C C . LEU B 1 65 ? 13.641 103.399 172.683 1.00 74.69 65 LEU B C 1
ATOM 2536 O O . LEU B 1 65 ? 14.094 104.360 172.052 1.00 71.67 65 LEU B O 1
ATOM 2541 N N . ASN B 1 66 ? 13.540 103.420 174.011 1.00 79.38 66 ASN B N 1
ATOM 2542 C CA . ASN B 1 66 ? 13.999 104.565 174.790 1.00 83.88 66 ASN B CA 1
ATOM 2543 C C . ASN B 1 66 ? 15.303 104.295 175.526 1.00 82.92 66 ASN B C 1
ATOM 2544 O O . ASN B 1 66 ? 15.762 105.159 176.281 1.00 81.37 66 ASN B O 1
ATOM 2549 N N . ASP B 1 67 ? 15.901 103.117 175.327 1.00 78.83 67 ASP B N 1
ATOM 2550 C CA . ASP B 1 67 ? 17.161 102.743 175.955 1.00 75.94 67 ASP B CA 1
ATOM 2551 C C . ASP B 1 67 ? 18.369 103.082 175.101 1.00 70.54 67 ASP B C 1
ATOM 2552 O O . ASP B 1 67 ? 19.499 103.014 175.600 1.00 68.95 67 ASP B O 1
ATOM 2557 N N . PHE B 1 68 ? 18.153 103.435 173.836 1.00 66.65 68 PHE B N 1
ATOM 2558 C CA . PHE B 1 68 ? 19.218 103.840 172.938 1.00 61.42 68 PHE B CA 1
ATOM 2559 C C . PHE B 1 68 ? 18.785 105.085 172.184 1.00 61.75 68 PHE B C 1
ATOM 2560 O O . PHE B 1 68 ? 17.602 105.274 171.886 1.00 63.57 68 PHE B O 1
ATOM 2568 N N . ASP B 1 69 ? 19.765 105.937 171.881 1.00 57.69 69 ASP B N 1
ATOM 2569 C CA . ASP B 1 69 ? 19.504 107.075 171.010 1.00 57.51 69 ASP B CA 1
ATOM 2570 C C . ASP B 1 69 ? 19.269 106.640 169.568 1.00 53.71 69 ASP B C 1
ATOM 2571 O O . ASP B 1 69 ? 18.572 107.346 168.822 1.00 52.43 69 ASP B O 1
ATOM 2576 N N . TYR B 1 70 ? 19.831 105.495 169.158 1.00 50.97 70 TYR B N 1
ATOM 2577 C CA . TYR B 1 70 ? 19.562 104.947 167.833 1.00 46.85 70 TYR B CA 1
ATOM 2578 C C . TYR B 1 70 ? 19.273 103.461 167.944 1.00 46.99 70 TYR B C 1
ATOM 2579 O O . TYR B 1 70 ? 20.063 102.723 168.539 1.00 46.86 70 TYR B O 1
ATOM 2588 N N . CYS B 1 71 ? 18.184 103.018 167.323 1.00 47.55 71 CYS B N 1
ATOM 2589 C CA . CYS B 1 71 ? 17.848 101.598 167.243 1.00 47.97 71 CYS B CA 1
ATOM 2590 C C . CYS B 1 71 ? 17.799 101.198 165.773 1.00 44.21 71 CYS B C 1
ATOM 2591 O O . CYS B 1 71 ? 16.882 101.596 165.048 1.00 44.26 71 CYS B O 1
ATOM 2594 N N . PHE B 1 72 ? 18.778 100.404 165.344 1.00 41.43 72 PHE B N 1
ATOM 2595 C CA . PHE B 1 72 ? 18.862 99.932 163.967 1.00 39.00 72 PHE B CA 1
ATOM 2596 C C . PHE B 1 72 ? 18.558 98.436 163.958 1.00 38.75 72 PHE B C 1
ATOM 2597 O O . PHE B 1 72 ? 19.342 97.630 164.465 1.00 38.85 72 PHE B O 1
ATOM 2605 N N . SER B 1 73 ? 17.386 98.083 163.431 1.00 39.87 73 SER B N 1
ATOM 2606 C CA . SER B 1 73 ? 16.951 96.709 163.221 1.00 40.87 73 SER B CA 1
ATOM 2607 C C . SER B 1 73 ? 17.165 96.343 161.764 1.00 39.60 73 SER B C 1
ATOM 2608 O O . SER B 1 73 ? 17.070 97.193 160.878 1.00 34.84 73 SER B O 1
ATOM 2611 N N . GLU B 1 74 ? 17.417 95.062 161.519 1.00 39.52 74 GLU B N 1
ATOM 2612 C CA . GLU B 1 74 ? 17.665 94.564 160.170 1.00 39.11 74 GLU B CA 1
ATOM 2613 C C . GLU B 1 74 ? 18.726 95.417 159.478 1.00 34.11 74 GLU B C 1
ATOM 2614 O O . GLU B 1 74 ? 18.516 95.973 158.397 1.00 31.62 74 GLU B O 1
ATOM 2620 N N . ASN B 1 75 ? 19.860 95.566 160.160 1.00 32.33 75 ASN B N 1
ATOM 2621 C CA . ASN B 1 75 ? 21.005 96.349 159.711 1.00 30.43 75 ASN B CA 1
ATOM 2622 C C . ASN B 1 75 ? 20.680 97.828 159.502 1.00 30.98 75 ASN B C 1
ATOM 2623 O O . ASN B 1 75 ? 21.497 98.565 158.941 1.00 31.71 75 ASN B O 1
ATOM 2628 N N . GLY B 1 76 ? 19.521 98.294 159.959 1.00 31.91 76 GLY B N 1
ATOM 2629 C CA . GLY B 1 76 ? 19.120 99.677 159.790 1.00 30.55 76 GLY B CA 1
ATOM 2630 C C . GLY B 1 76 ? 17.995 99.896 158.800 1.00 30.66 76 GLY B C 1
ATOM 2631 O O . GLY B 1 76 ? 17.599 101.050 158.585 1.00 29.94 76 GLY B O 1
ATOM 2632 N N . LEU B 1 77 ? 17.472 98.834 158.182 1.00 32.23 77 LEU B N 1
ATOM 2633 C CA . LEU B 1 77 ? 16.296 98.982 157.327 1.00 32.39 77 LEU B CA 1
ATOM 2634 C C . LEU B 1 77 ? 15.130 99.591 158.090 1.00 37.09 77 LEU B C 1
ATOM 2635 O O . LEU B 1 77 ? 14.317 100.324 157.510 1.00 37.98 77 LEU B O 1
ATOM 2640 N N . THR B 1 78 ? 15.030 99.302 159.384 1.00 39.05 78 THR B N 1
ATOM 2641 C CA . THR B 1 78 ? 14.113 99.992 160.281 1.00 43.08 78 THR B CA 1
ATOM 2642 C C . THR B 1 78 ? 14.963 100.755 161.285 1.00 42.86 78 THR B C 1
ATOM 2643 O O . THR B 1 78 ? 15.855 100.173 161.910 1.00 42.66 78 THR B O 1
ATOM 2647 N N . ALA B 1 79 ? 14.718 102.057 161.410 1.00 39.87 79 ALA B N 1
ATOM 2648 C CA . ALA B 1 79 ? 15.553 102.924 162.230 1.00 47.70 79 ALA B CA 1
ATOM 2649 C C . ALA B 1 79 ? 14.693 103.756 163.166 1.00 50.98 79 ALA B C 1
ATOM 2650 O O . ALA B 1 79 ? 13.587 104.174 162.805 1.00 46.34 79 ALA B O 1
ATOM 2652 N N . TYR B 1 80 ? 15.214 103.978 164.372 1.00 50.59 80 TYR B N 1
ATOM 2653 C CA . TYR B 1 80 ? 14.595 104.807 165.394 1.00 52.98 80 TYR B CA 1
ATOM 2654 C C . TYR B 1 80 ? 15.637 105.770 165.942 1.00 52.55 80 TYR B C 1
ATOM 2655 O O . TYR B 1 80 ? 16.806 105.402 166.121 1.00 49.04 80 TYR B O 1
ATOM 2664 N N . LYS B 1 81 ? 15.212 107.004 166.202 1.00 54.69 81 LYS B N 1
ATOM 2665 C CA . LYS B 1 81 ? 16.090 108.039 166.740 1.00 58.35 81 LYS B CA 1
ATOM 2666 C C . LYS B 1 81 ? 15.379 108.674 167.924 1.00 64.41 81 LYS B C 1
ATOM 2667 O O . LYS B 1 81 ? 14.375 109.369 167.740 1.00 68.59 81 LYS B O 1
ATOM 2673 N N . LEU B 1 82 ? 15.883 108.410 169.133 1.00 65.63 82 LEU B N 1
ATOM 2674 C CA . LEU B 1 82 ? 15.298 108.940 170.369 1.00 70.80 82 LEU B CA 1
ATOM 2675 C C . LEU B 1 82 ? 13.849 108.487 170.529 1.00 75.10 82 LEU B C 1
ATOM 2676 O O . LEU B 1 82 ? 13.008 109.205 171.067 1.00 80.25 82 LEU B O 1
ATOM 2681 N N . GLY B 1 83 ? 13.553 107.284 170.055 1.00 74.32 83 GLY B N 1
ATOM 2682 C CA . GLY B 1 83 ? 12.195 106.787 170.054 1.00 79.23 83 GLY B CA 1
ATOM 2683 C C . GLY B 1 83 ? 11.319 107.309 168.935 1.00 80.22 83 GLY B C 1
ATOM 2684 O O . GLY B 1 83 ? 10.116 107.028 168.929 1.00 84.12 83 GLY B O 1
ATOM 2685 N N . LYS B 1 84 ? 11.879 108.062 167.992 1.00 77.35 84 LYS B N 1
ATOM 2686 C CA . LYS B 1 84 ? 11.156 108.568 166.833 1.00 76.04 84 LYS B CA 1
ATOM 2687 C C . LYS B 1 84 ? 11.467 107.691 165.630 1.00 67.95 84 LYS B C 1
ATOM 2688 O O . LYS B 1 84 ? 12.618 107.293 165.427 1.00 61.72 84 LYS B O 1
ATOM 2694 N N . GLU B 1 85 ? 10.446 107.394 164.831 1.00 68.09 85 GLU B N 1
ATOM 2695 C CA . GLU B 1 85 ? 10.665 106.611 163.622 1.00 64.47 85 GLU B CA 1
ATOM 2696 C C . GLU B 1 85 ? 11.451 107.454 162.628 1.00 61.78 85 GLU B C 1
ATOM 2697 O O . GLU B 1 85 ? 10.997 108.525 162.213 1.00 62.95 85 GLU B O 1
ATOM 2703 N N . LEU B 1 86 ? 12.633 106.978 162.251 1.00 58.38 86 LEU B N 1
ATOM 2704 C CA . LEU B 1 86 ? 13.500 107.736 161.361 1.00 57.74 86 LEU B CA 1
ATOM 2705 C C . LEU B 1 86 ? 13.339 107.316 159.909 1.00 57.58 86 LEU B C 1
ATOM 2706 O O . LEU B 1 86 ? 13.289 108.169 159.016 1.00 58.80 86 LEU B O 1
ATOM 2711 N N . ALA B 1 87 ? 13.263 106.013 159.654 1.00 53.20 87 ALA B N 1
ATOM 2712 C CA . ALA B 1 87 ? 13.129 105.509 158.298 1.00 51.92 87 ALA B CA 1
ATOM 2713 C C . ALA B 1 87 ? 12.600 104.089 158.360 1.00 51.31 87 ALA B C 1
ATOM 2714 O O . ALA B 1 87 ? 12.658 103.422 159.399 1.00 51.51 87 ALA B O 1
ATOM 2716 N N . SER B 1 88 ? 12.077 103.639 157.227 1.00 46.48 88 SER B N 1
ATOM 2717 C CA . SER B 1 88 ? 11.612 102.268 157.103 1.00 43.84 88 SER B CA 1
ATOM 2718 C C . SER B 1 88 ? 11.832 101.814 155.668 1.00 39.72 88 SER B C 1
ATOM 2719 O O . SER B 1 88 ? 11.571 102.571 154.727 1.00 40.39 88 SER B O 1
ATOM 2722 N N . GLN B 1 89 ? 12.325 100.589 155.507 1.00 35.07 89 GLN B N 1
ATOM 2723 C CA . GLN B 1 89 ? 12.657 100.074 154.191 1.00 31.87 89 GLN B CA 1
ATOM 2724 C C . GLN B 1 89 ? 12.569 98.560 154.240 1.00 31.23 89 GLN B C 1
ATOM 2725 O O . GLN B 1 89 ? 12.855 97.947 155.273 1.00 32.82 89 GLN B O 1
ATOM 2731 N N . SER B 1 90 ? 12.162 97.967 153.125 1.00 28.92 90 SER B N 1
ATOM 2732 C CA . SER B 1 90 ? 12.096 96.523 152.997 1.00 28.00 90 SER B CA 1
ATOM 2733 C C . SER B 1 90 ? 12.685 96.114 151.656 1.00 27.41 90 SER B C 1
ATOM 2734 O O . SER B 1 90 ? 12.825 96.925 150.739 1.00 25.96 90 SER B O 1
ATOM 2737 N N . PHE B 1 91 ? 13.038 94.835 151.554 1.00 26.60 91 PHE B N 1
ATOM 2738 C CA . PHE B 1 91 ? 13.511 94.317 150.279 1.00 25.27 91 PHE B CA 1
ATOM 2739 C C . PHE B 1 91 ? 12.461 94.513 149.192 1.00 24.53 91 PHE B C 1
ATOM 2740 O O . PHE B 1 91 ? 12.777 95.011 148.105 1.00 24.64 91 PHE B O 1
ATOM 2748 N N . ILE B 1 92 ? 11.198 94.163 149.475 1.00 22.50 92 ILE B N 1
ATOM 2749 C CA . ILE B 1 92 ? 10.183 94.230 148.426 1.00 21.84 92 ILE B CA 1
ATOM 2750 C C . ILE B 1 92 ? 9.866 95.677 148.052 1.00 24.92 92 ILE B C 1
ATOM 2751 O O . ILE B 1 92 ? 9.554 95.969 146.889 1.00 25.79 92 ILE B O 1
ATOM 2756 N N . ASN B 1 93 ? 9.947 96.607 149.003 1.00 24.53 93 ASN B N 1
ATOM 2757 C CA . ASN B 1 93 ? 9.732 98.012 148.665 1.00 24.31 93 ASN B CA 1
ATOM 2758 C C . ASN B 1 93 ? 10.849 98.565 147.794 1.00 24.91 93 ASN B C 1
ATOM 2759 O O . ASN B 1 93 ? 10.603 99.432 146.945 1.00 26.63 93 ASN B O 1
ATOM 2764 N N . TRP B 1 94 ? 12.072 98.081 147.993 1.00 24.70 94 TRP B N 1
ATOM 2765 C CA . TRP B 1 94 ? 13.211 98.599 147.249 1.00 25.79 94 TRP B CA 1
ATOM 2766 C C . TRP B 1 94 ? 13.246 98.034 145.832 1.00 25.50 94 TRP B C 1
ATOM 2767 O O . TRP B 1 94 ? 13.596 98.748 144.887 1.00 26.43 94 TRP B O 1
ATOM 2778 N N . ILE B 1 95 ? 12.922 96.747 145.662 1.00 24.64 95 ILE B N 1
ATOM 2779 C CA . ILE B 1 95 ? 12.986 96.144 144.331 1.00 24.84 95 ILE B CA 1
ATOM 2780 C C . ILE B 1 95 ? 11.706 96.363 143.532 1.00 25.89 95 ILE B C 1
ATOM 2781 O O . ILE B 1 95 ? 11.772 96.509 142.311 1.00 27.27 95 ILE B O 1
ATOM 2786 N N . GLY B 1 96 ? 10.549 96.383 144.184 1.00 23.76 96 GLY B N 1
ATOM 2787 C CA . GLY B 1 96 ? 9.287 96.534 143.491 1.00 23.03 96 GLY B CA 1
ATOM 2788 C C . GLY B 1 96 ? 8.689 95.206 143.055 1.00 24.25 96 GLY B C 1
ATOM 2789 O O . GLY B 1 96 ? 9.378 94.213 142.822 1.00 22.22 96 GLY B O 1
ATOM 2790 N N . ASN B 1 97 ? 7.361 95.199 142.941 1.00 23.90 97 ASN B N 1
ATOM 2791 C CA . ASN B 1 97 ? 6.686 93.960 142.579 1.00 24.31 97 ASN B CA 1
ATOM 2792 C C . ASN B 1 97 ? 6.987 93.532 141.144 1.00 24.83 97 ASN B C 1
ATOM 2793 O O . ASN B 1 97 ? 7.064 92.331 140.872 1.00 24.68 97 ASN B O 1
ATOM 2798 N N . GLU B 1 98 ? 7.156 94.475 140.214 1.00 26.59 98 GLU B N 1
ATOM 2799 C CA . GLU B 1 98 ? 7.430 94.083 138.833 1.00 26.52 98 GLU B CA 1
ATOM 2800 C C . GLU B 1 98 ? 8.693 93.231 138.748 1.00 26.66 98 GLU B C 1
ATOM 2801 O O . GLU B 1 98 ? 8.669 92.122 138.207 1.00 27.54 98 GLU B O 1
ATOM 2807 N N . LYS B 1 99 ? 9.807 93.733 139.286 1.00 25.68 99 LYS B N 1
ATOM 2808 C CA . LYS B 1 99 ? 11.050 92.969 139.263 1.00 26.03 99 LYS B CA 1
ATOM 2809 C C . LYS B 1 99 ? 10.975 91.737 140.148 1.00 25.85 99 LYS B C 1
ATOM 2810 O O . LYS B 1 99 ? 11.546 90.694 139.808 1.00 24.29 99 LYS B O 1
ATOM 2816 N N . TYR B 1 100 ? 10.326 91.834 141.309 1.00 25.21 100 TYR B N 1
ATOM 2817 C CA . TYR B 1 100 ? 10.299 90.653 142.168 1.00 22.61 100 TYR B CA 1
ATOM 2818 C C . TYR B 1 100 ? 9.533 89.521 141.497 1.00 21.44 100 TYR B C 1
ATOM 2819 O O . TYR B 1 100 ? 9.923 88.353 141.596 1.00 21.38 100 TYR B O 1
ATOM 2828 N N . ASN B 1 101 ? 8.439 89.841 140.810 1.00 20.77 101 ASN B N 1
ATOM 2829 C CA . ASN B 1 101 ? 7.682 88.792 140.125 1.00 23.13 101 ASN B CA 1
ATOM 2830 C C . ASN B 1 101 ? 8.514 88.106 139.045 1.00 26.04 101 ASN B C 1
ATOM 2831 O O . ASN B 1 101 ? 8.440 86.880 138.879 1.00 24.96 101 ASN B O 1
ATOM 2836 N N . LYS B 1 102 ? 9.311 88.869 138.295 1.00 26.14 102 LYS B N 1
ATOM 2837 C CA . LYS B 1 102 ? 10.178 88.237 137.302 1.00 28.44 102 LYS B CA 1
ATOM 2838 C C . LYS B 1 102 ? 11.211 87.343 137.970 1.00 26.80 102 LYS B C 1
ATOM 2839 O O . LYS B 1 102 ? 11.486 86.237 137.487 1.00 25.45 102 LYS B O 1
ATOM 2845 N N . LEU B 1 103 ? 11.798 87.816 139.073 1.00 25.05 103 LEU B N 1
ATOM 2846 C CA . LEU B 1 103 ? 12.781 87.032 139.821 1.00 26.79 103 LEU B CA 1
ATOM 2847 C C . LEU B 1 103 ? 12.186 85.729 140.335 1.00 27.93 103 LEU B C 1
ATOM 2848 O O . LEU B 1 103 ? 12.803 84.666 140.218 1.00 28.71 103 LEU B O 1
ATOM 2853 N N . VAL B 1 104 ? 10.997 85.797 140.936 1.00 26.73 104 VAL B N 1
ATOM 2854 C CA . VAL B 1 104 ? 10.362 84.593 141.470 1.00 24.33 104 VAL B CA 1
ATOM 2855 C C . VAL B 1 104 ? 10.002 83.633 140.343 1.00 25.06 104 VAL B C 1
ATOM 2856 O O . VAL B 1 104 ? 10.252 82.423 140.428 1.00 23.96 104 VAL B O 1
ATOM 2860 N N . LYS B 1 105 ? 9.383 84.151 139.278 1.00 25.17 105 LYS B N 1
ATOM 2861 C CA . LYS B 1 105 ? 8.989 83.277 138.172 1.00 27.62 105 LYS B CA 1
ATOM 2862 C C . LYS B 1 105 ? 10.195 82.556 137.585 1.00 27.51 105 LYS B C 1
ATOM 2863 O O . LYS B 1 105 ? 10.125 81.360 137.262 1.00 26.71 105 LYS B O 1
ATOM 2869 N N . PHE B 1 106 ? 11.320 83.260 137.464 1.00 27.51 106 PHE B N 1
ATOM 2870 C CA . PHE B 1 106 ? 12.523 82.632 136.933 1.00 28.17 106 PHE B CA 1
ATOM 2871 C C . PHE B 1 106 ? 13.037 81.539 137.865 1.00 26.43 106 PHE B C 1
ATOM 2872 O O . PHE B 1 106 ? 13.436 80.459 137.409 1.00 27.37 106 PHE B O 1
ATOM 2880 N N . ILE B 1 107 ? 13.066 81.813 139.171 1.00 25.80 107 ILE B N 1
ATOM 2881 C CA . ILE B 1 107 ? 13.534 80.821 140.141 1.00 24.38 107 ILE B CA 1
ATOM 2882 C C . ILE B 1 107 ? 12.641 79.579 140.132 1.00 24.85 107 ILE B C 1
ATOM 2883 O O . ILE B 1 107 ? 13.131 78.441 140.167 1.00 25.85 107 ILE B O 1
ATOM 2888 N N . LEU B 1 108 ? 11.317 79.775 140.128 1.00 23.12 108 LEU B N 1
ATOM 2889 C CA . LEU B 1 108 ? 10.397 78.641 140.086 1.00 24.06 108 LEU B CA 1
ATOM 2890 C C . LEU B 1 108 ? 10.593 77.807 138.828 1.00 27.14 108 LEU B C 1
ATOM 2891 O O . LEU B 1 108 ? 10.596 76.572 138.883 1.00 27.71 108 LEU B O 1
ATOM 2896 N N . ARG B 1 109 ? 10.731 78.463 137.678 1.00 27.43 109 ARG B N 1
ATOM 2897 C CA . ARG B 1 109 ? 10.937 77.722 136.443 1.00 27.54 109 ARG B CA 1
ATOM 2898 C C . ARG B 1 109 ? 12.287 77.020 136.453 1.00 27.89 109 ARG B C 1
ATOM 2899 O O . ARG B 1 109 ? 12.379 75.843 136.087 1.00 27.33 109 ARG B O 1
ATOM 2907 N N . TYR B 1 110 ? 13.347 77.731 136.864 1.00 29.43 110 TYR B N 1
ATOM 2908 C CA . TYR B 1 110 ? 14.672 77.120 136.963 1.00 28.35 110 TYR B CA 1
ATOM 2909 C C . TYR B 1 110 ? 14.630 75.853 137.809 1.00 28.26 110 TYR B C 1
ATOM 2910 O O . TYR B 1 110 ? 15.102 74.791 137.387 1.00 28.92 110 TYR B O 1
ATOM 2919 N N . LEU B 1 111 ? 14.071 75.950 139.013 1.00 25.81 111 LEU B N 1
ATOM 2920 C CA . LEU B 1 111 ? 13.982 74.790 139.894 1.00 26.29 111 LEU B CA 1
ATOM 2921 C C . LEU B 1 111 ? 13.154 73.670 139.280 1.00 27.93 111 LEU B C 1
ATOM 2922 O O . LEU B 1 111 ? 13.433 72.491 139.528 1.00 29.78 111 LEU B O 1
ATOM 2927 N N . SER B 1 112 ? 12.119 74.010 138.507 1.00 28.74 112 SER B N 1
ATOM 2928 C CA . SER B 1 112 ? 11.275 72.971 137.935 1.00 31.54 112 SER B CA 1
ATOM 2929 C C . SER B 1 112 ? 11.973 72.215 136.821 1.00 33.83 112 SER B C 1
ATOM 2930 O O . SER B 1 112 ? 11.617 71.059 136.562 1.00 34.60 112 SER B O 1
ATOM 2933 N N . ASP B 1 113 ? 12.966 72.837 136.180 1.00 34.63 113 ASP B N 1
ATOM 2934 C CA . ASP B 1 113 ? 13.681 72.246 135.056 1.00 35.41 113 ASP B CA 1
ATOM 2935 C C . ASP B 1 113 ? 14.870 71.399 135.476 1.00 35.00 113 ASP B C 1
ATOM 2936 O O . ASP B 1 113 ? 15.206 70.437 134.780 1.00 36.89 113 ASP B O 1
ATOM 2941 N N . ILE B 1 114 ? 15.537 71.729 136.580 1.00 34.06 114 ILE B N 1
ATOM 2942 C CA . ILE B 1 114 ? 16.713 70.945 136.939 1.00 35.07 114 ILE B CA 1
ATOM 2943 C C . ILE B 1 114 ? 16.285 69.600 137.523 1.00 36.11 114 ILE B C 1
ATOM 2944 O O . ILE B 1 114 ? 15.127 69.383 137.898 1.00 37.83 114 ILE B O 1
ATOM 2949 N N . ASP B 1 115 ? 17.238 68.675 137.561 1.00 35.82 115 ASP B N 1
ATOM 2950 C CA . ASP B 1 115 ? 17.026 67.326 138.068 1.00 37.79 115 ASP B CA 1
ATOM 2951 C C . ASP B 1 115 ? 17.646 67.235 139.451 1.00 36.36 115 ASP B C 1
ATOM 2952 O O . ASP B 1 115 ? 18.869 67.356 139.591 1.00 38.06 115 ASP B O 1
ATOM 2957 N N . LEU B 1 116 ? 16.803 67.012 140.463 1.00 32.29 116 LEU B N 1
ATOM 2958 C CA . LEU B 1 116 ? 17.248 66.812 141.825 1.00 32.28 116 LEU B CA 1
ATOM 2959 C C . LEU B 1 116 ? 16.735 65.478 142.346 1.00 32.18 116 LEU B C 1
ATOM 2960 O O . LEU B 1 116 ? 15.619 65.070 142.005 1.00 30.46 116 LEU B O 1
ATOM 2965 N N . PRO B 1 117 ? 17.517 64.778 143.171 1.00 32.39 117 PRO B N 1
ATOM 2966 C CA . PRO B 1 117 ? 17.038 63.517 143.746 1.00 32.47 117 PRO B CA 1
ATOM 2967 C C . PRO B 1 117 ? 16.023 63.730 144.861 1.00 32.17 117 PRO B C 1
ATOM 2968 O O . PRO B 1 117 ? 15.077 62.944 145.003 1.00 32.98 117 PRO B O 1
ATOM 2972 N N . ILE B 1 118 ? 16.202 64.785 145.660 1.00 30.25 118 ILE B N 1
ATOM 2973 C CA . ILE B 1 118 ? 15.387 65.025 146.852 1.00 27.11 118 ILE B CA 1
ATOM 2974 C C . ILE B 1 118 ? 14.861 66.452 146.801 1.00 27.71 118 ILE B C 1
ATOM 2975 O O . ILE B 1 118 ? 15.648 67.403 146.720 1.00 28.44 118 ILE B O 1
ATOM 2980 N N . ARG B 1 119 ? 13.537 66.605 146.844 1.00 27.99 119 ARG B N 1
ATOM 2981 C CA . ARG B 1 119 ? 12.892 67.905 146.933 1.00 27.72 119 ARG B CA 1
ATOM 2982 C C . ARG B 1 119 ? 11.913 67.888 148.097 1.00 27.84 119 ARG B C 1
ATOM 2983 O O . ARG B 1 119 ? 11.277 66.868 148.372 1.00 26.77 119 ARG B O 1
ATOM 2991 N N . ARG B 1 120 ? 11.783 69.031 148.775 1.00 26.92 120 ARG B N 1
ATOM 2992 C CA . ARG B 1 120 ? 10.887 69.101 149.925 1.00 27.42 120 ARG B CA 1
ATOM 2993 C C . ARG B 1 120 ? 9.942 70.297 149.827 1.00 27.91 120 ARG B C 1
ATOM 2994 O O . ARG B 1 120 ? 8.900 70.213 149.169 1.00 27.39 120 ARG B O 1
ATOM 3002 N N . GLY B 1 121 ? 10.284 71.412 150.465 1.00 28.94 121 GLY B N 1
ATOM 3003 C CA . GLY B 1 121 ? 9.433 72.588 150.441 1.00 28.42 121 GLY B CA 1
ATOM 3004 C C . GLY B 1 121 ? 10.177 73.782 150.993 1.00 28.70 121 GLY B C 1
ATOM 3005 O O . GLY B 1 121 ? 11.265 73.655 151.558 1.00 27.71 121 GLY B O 1
ATOM 3006 N N . THR B 1 122 ? 9.558 74.953 150.846 1.00 27.13 122 THR B N 1
ATOM 3007 C CA . THR B 1 122 ? 10.183 76.228 151.209 1.00 25.81 122 THR B CA 1
ATOM 3008 C C . THR B 1 122 ? 11.474 76.416 150.407 1.00 25.40 122 THR B C 1
ATOM 3009 O O . THR B 1 122 ? 12.575 76.540 150.942 1.00 24.51 122 THR B O 1
ATOM 3013 N N . PHE B 1 123 ? 11.297 76.412 149.084 1.00 25.24 123 PHE B N 1
ATOM 3014 C CA . PHE B 1 123 ? 12.369 76.664 148.128 1.00 24.81 123 PHE B CA 1
ATOM 3015 C C . PHE B 1 123 ? 12.732 78.140 148.042 1.00 24.82 123 PHE B C 1
ATOM 3016 O O . PHE B 1 123 ? 13.895 78.472 147.776 1.00 25.65 123 PHE B O 1
ATOM 3024 N N . ILE B 1 124 ? 11.757 79.023 148.223 1.00 23.82 124 ILE B N 1
ATOM 3025 C CA . ILE B 1 124 ? 11.984 80.458 148.307 1.00 25.13 124 ILE B CA 1
ATOM 3026 C C . ILE B 1 124 ? 11.406 80.935 149.630 1.00 26.06 124 ILE B C 1
ATOM 3027 O O . ILE B 1 124 ? 10.187 80.866 149.848 1.00 23.71 124 ILE B O 1
ATOM 3032 N N . GLU B 1 125 ? 12.267 81.439 150.503 1.00 27.91 125 GLU B N 1
ATOM 3033 C CA . GLU B 1 125 ? 11.823 82.066 151.741 1.00 28.77 125 GLU B CA 1
ATOM 3034 C C . GLU B 1 125 ? 11.948 83.578 151.591 1.00 28.91 125 GLU B C 1
ATOM 3035 O O . GLU B 1 125 ? 13.053 84.112 151.439 1.00 26.60 125 GLU B O 1
ATOM 3041 N N . PHE B 1 126 ? 10.807 84.254 151.637 1.00 27.79 126 PHE B N 1
ATOM 3042 C CA . PHE B 1 126 ? 10.745 85.699 151.531 1.00 28.81 126 PHE B CA 1
ATOM 3043 C C . PHE B 1 126 ? 10.954 86.314 152.909 1.00 28.96 126 PHE B C 1
ATOM 3044 O O . PHE B 1 126 ? 10.307 85.906 153.880 1.00 29.83 126 PHE B O 1
ATOM 3052 N N . ARG B 1 127 ? 11.877 87.269 153.006 1.00 28.09 127 ARG B N 1
ATOM 3053 C CA . ARG B 1 127 ? 12.200 87.910 154.274 1.00 31.14 127 ARG B CA 1
ATOM 3054 C C . ARG B 1 127 ? 12.184 89.416 154.082 1.00 31.09 127 ARG B C 1
ATOM 3055 O O . ARG B 1 127 ? 12.108 89.922 152.958 1.00 29.34 127 ARG B O 1
ATOM 3063 N N . ASN B 1 128 ? 12.247 90.140 155.196 1.00 31.83 128 ASN B N 1
ATOM 3064 C CA . ASN B 1 128 ? 12.074 91.582 155.105 1.00 34.46 128 ASN B CA 1
ATOM 3065 C C . ASN B 1 128 ? 13.288 92.266 154.491 1.00 33.97 128 ASN B C 1
ATOM 3066 O O . ASN B 1 128 ? 13.145 93.362 153.940 1.00 33.59 128 ASN B O 1
ATOM 3071 N N . GLY B 1 129 ? 14.464 91.643 154.544 1.00 32.64 129 GLY B N 1
ATOM 3072 C CA . GLY B 1 129 ? 15.657 92.254 153.985 1.00 32.13 129 GLY B CA 1
ATOM 3073 C C . GLY B 1 129 ? 16.349 91.448 152.903 1.00 31.73 129 GLY B C 1
ATOM 3074 O O . GLY B 1 129 ? 17.443 91.814 152.457 1.00 30.50 129 GLY B O 1
ATOM 3075 N N . MET B 1 130 ? 15.716 90.367 152.456 1.00 30.47 130 MET B N 1
ATOM 3076 C CA . MET B 1 130 ? 16.359 89.410 151.562 1.00 28.26 130 MET B CA 1
ATOM 3077 C C . MET B 1 130 ? 15.365 88.317 151.190 1.00 27.54 130 MET B C 1
ATOM 3078 O O . MET B 1 130 ? 14.270 88.217 151.754 1.00 27.90 130 MET B O 1
ATOM 3083 N N . ILE B 1 131 ? 15.764 87.482 150.231 1.00 24.51 131 ILE B N 1
ATOM 3084 C CA . ILE B 1 131 ? 15.146 86.178 150.079 1.00 25.25 131 ILE B CA 1
ATOM 3085 C C . ILE B 1 131 ? 16.249 85.140 150.213 1.00 26.34 131 ILE B C 1
ATOM 3086 O O . ILE B 1 131 ? 17.441 85.423 150.047 1.00 24.67 131 ILE B O 1
ATOM 3091 N N . ASN B 1 132 ? 15.828 83.935 150.563 1.00 26.15 132 ASN B N 1
ATOM 3092 C CA . ASN B 1 132 ? 16.696 82.781 150.679 1.00 26.09 132 ASN B CA 1
ATOM 3093 C C . ASN B 1 132 ? 16.151 81.723 149.738 1.00 25.73 132 ASN B C 1
ATOM 3094 O O . ASN B 1 132 ? 14.938 81.478 149.710 1.00 25.78 132 ASN B O 1
ATOM 3099 N N . VAL B 1 133 ? 17.034 81.132 148.939 1.00 25.42 133 VAL B N 1
ATOM 3100 C CA . VAL B 1 133 ? 16.651 80.198 147.886 1.00 23.29 133 VAL B CA 1
ATOM 3101 C C . VAL B 1 133 ? 17.347 78.873 148.152 1.00 23.70 133 VAL B C 1
ATOM 3102 O O . VAL B 1 133 ? 18.573 78.834 148.294 1.00 25.34 133 VAL B O 1
ATOM 3106 N N . SER B 1 134 ? 16.574 77.789 148.199 1.00 24.81 134 SER B N 1
ATOM 3107 C CA . SER B 1 134 ? 17.110 76.461 148.499 1.00 24.86 134 SER B CA 1
ATOM 3108 C C . SER B 1 134 ? 16.572 75.462 147.482 1.00 25.28 134 SER B C 1
ATOM 3109 O O . SER B 1 134 ? 15.347 75.235 147.435 1.00 25.52 134 SER B O 1
ATOM 3112 N N . PRO B 1 135 ? 17.435 74.835 146.671 1.00 26.55 135 PRO B N 1
ATOM 3113 C CA . PRO B 1 135 ? 16.950 73.851 145.682 1.00 26.33 135 PRO B CA 1
ATOM 3114 C C . PRO B 1 135 ? 16.242 72.650 146.285 1.00 27.58 135 PRO B C 1
ATOM 3115 O O . PRO B 1 135 ? 15.255 72.176 145.708 1.00 27.10 135 PRO B O 1
ATOM 3119 N N . ILE B 1 136 ? 16.739 72.115 147.403 1.00 26.92 136 ILE B N 1
ATOM 3120 C CA . ILE B 1 136 ? 16.017 71.046 148.078 1.00 25.85 136 ILE B CA 1
ATOM 3121 C C . ILE B 1 136 ? 14.878 71.609 148.915 1.00 26.66 136 ILE B C 1
ATOM 3122 O O . ILE B 1 136 ? 13.817 70.976 149.030 1.00 26.96 136 ILE B O 1
ATOM 3127 N N . GLY B 1 137 ? 15.066 72.781 149.502 1.00 25.23 137 GLY B N 1
ATOM 3128 C CA . GLY B 1 137 ? 14.022 73.420 150.286 1.00 25.86 137 GLY B CA 1
ATOM 3129 C C . GLY B 1 137 ? 14.304 73.358 151.779 1.00 28.36 137 GLY B C 1
ATOM 3130 O O . GLY B 1 137 ? 14.782 72.345 152.304 1.00 28.43 137 GLY B O 1
ATOM 3131 N N . ARG B 1 138 ? 13.971 74.448 152.480 1.00 28.58 138 ARG B N 1
ATOM 3132 C CA . ARG B 1 138 ? 14.234 74.570 153.912 1.00 28.10 138 ARG B CA 1
ATOM 3133 C C . ARG B 1 138 ? 13.424 73.593 154.764 1.00 29.68 138 ARG B C 1
ATOM 3134 O O . ARG B 1 138 ? 13.761 73.399 155.937 1.00 30.29 138 ARG B O 1
ATOM 3142 N N . ASN B 1 139 ? 12.375 72.972 154.219 1.00 29.44 139 ASN B N 1
ATOM 3143 C CA . ASN B 1 139 ? 11.650 71.935 154.948 1.00 28.43 139 ASN B CA 1
ATOM 3144 C C . ASN B 1 139 ? 12.400 70.610 154.989 1.00 28.06 139 ASN B C 1
ATOM 3145 O O . ASN B 1 139 ? 11.895 69.645 155.574 1.00 26.83 139 ASN B O 1
ATOM 3150 N N . ALA B 1 140 ? 13.568 70.526 154.352 1.00 28.80 140 ALA B N 1
ATOM 3151 C CA . ALA B 1 140 ? 14.369 69.312 154.425 1.00 31.24 140 ALA B CA 1
ATOM 3152 C C . ALA B 1 140 ? 14.783 69.021 155.862 1.00 32.88 140 ALA B C 1
ATOM 3153 O O . ALA B 1 140 ? 15.100 69.929 156.638 1.00 33.43 140 ALA B O 1
ATOM 3155 N N . SER B 1 141 ? 14.782 67.739 156.212 1.00 33.17 141 SER B N 1
ATOM 3156 C CA . SER B 1 141 ? 15.183 67.316 157.542 1.00 36.33 141 SER B CA 1
ATOM 3157 C C . SER B 1 141 ? 16.692 67.479 157.725 1.00 37.83 141 SER B C 1
ATOM 3158 O O . SER B 1 141 ? 17.442 67.710 156.773 1.00 36.42 141 SER B O 1
ATOM 3161 N N . THR B 1 142 ? 17.134 67.316 158.978 1.00 40.06 142 THR B N 1
ATOM 3162 C CA . THR B 1 142 ? 18.552 67.444 159.310 1.00 39.96 142 THR B CA 1
ATOM 3163 C C . THR B 1 142 ? 19.422 66.559 158.428 1.00 41.21 142 THR B C 1
ATOM 3164 O O . THR B 1 142 ? 20.442 67.013 157.896 1.00 42.77 142 THR B O 1
ATOM 3168 N N . GLN B 1 143 ? 19.046 65.287 158.271 1.00 42.20 143 GLN B N 1
ATOM 3169 C CA . GLN B 1 143 ? 19.862 64.388 157.461 1.00 42.59 143 GLN B CA 1
ATOM 3170 C C . GLN B 1 143 ? 19.712 64.699 155.980 1.00 40.37 143 GLN B C 1
ATOM 3171 O O . GLN B 1 143 ? 20.677 64.586 155.218 1.00 40.40 143 GLN B O 1
ATOM 3177 N N . GLU B 1 144 ? 18.509 65.094 155.553 1.00 38.72 144 GLU B N 1
ATOM 3178 C CA . GLU B 1 144 ? 18.326 65.495 154.163 1.00 37.54 144 GLU B CA 1
ATOM 3179 C C . GLU B 1 144 ? 19.187 66.703 153.822 1.00 37.71 144 GLU B C 1
ATOM 3180 O O . GLU B 1 144 ? 19.677 66.820 152.690 1.00 37.54 144 GLU B O 1
ATOM 3186 N N . ARG B 1 145 ? 19.393 67.602 154.788 1.00 37.66 145 ARG B N 1
ATOM 3187 C CA . ARG B 1 145 ? 20.294 68.731 154.577 1.00 36.90 145 ARG B CA 1
ATOM 3188 C C . ARG B 1 145 ? 21.745 68.271 154.499 1.00 37.98 145 ARG B C 1
ATOM 3189 O O . ARG B 1 145 ? 22.531 68.807 153.706 1.00 37.67 145 ARG B O 1
ATOM 3197 N N . ASN B 1 146 ? 22.128 67.298 155.332 1.00 39.23 146 ASN B N 1
ATOM 3198 C CA . ASN B 1 146 ? 23.476 66.745 155.236 1.00 41.21 146 ASN B CA 1
ATOM 3199 C C . ASN B 1 146 ? 23.686 66.042 153.903 1.00 41.82 146 ASN B C 1
ATOM 3200 O O . ASN B 1 146 ? 24.753 66.167 153.290 1.00 42.91 146 ASN B O 1
ATOM 3205 N N . ASP B 1 147 ? 22.684 65.286 153.448 1.00 40.86 147 ASP B N 1
ATOM 3206 C CA . ASP B 1 147 ? 22.792 64.616 152.157 1.00 41.09 147 ASP B CA 1
ATOM 3207 C C . ASP B 1 147 ? 22.864 65.629 151.022 1.00 39.16 147 ASP B C 1
ATOM 3208 O O . ASP B 1 147 ? 23.656 65.465 150.086 1.00 39.22 147 ASP B O 1
ATOM 3213 N N . TYR B 1 148 ? 22.053 66.689 151.086 1.00 38.67 148 TYR B N 1
ATOM 3214 C CA . TYR B 1 148 ? 22.067 67.652 149.993 1.00 36.84 148 TYR B CA 1
ATOM 3215 C C . TYR B 1 148 ? 23.394 68.407 149.931 1.00 39.02 148 TYR B C 1
ATOM 3216 O O . TYR B 1 148 ? 23.874 68.737 148.839 1.00 39.42 148 TYR B O 1
ATOM 3225 N N . GLU B 1 149 ? 23.994 68.708 151.087 1.00 39.83 149 GLU B N 1
ATOM 3226 C CA . GLU B 1 149 ? 25.279 69.405 151.090 1.00 41.43 149 GLU B CA 1
ATOM 3227 C C . GLU B 1 149 ? 26.328 68.633 150.297 1.00 41.43 149 GLU B C 1
ATOM 3228 O O . GLU B 1 149 ? 27.105 69.229 149.543 1.00 41.98 149 GLU B O 1
ATOM 3234 N N . LYS B 1 150 ? 26.361 67.305 150.445 1.00 41.22 150 LYS B N 1
ATOM 3235 C CA . LYS B 1 150 ? 27.286 66.491 149.654 1.00 43.62 150 LYS B CA 1
ATOM 3236 C C . LYS B 1 150 ? 26.911 66.500 148.177 1.00 41.12 150 LYS B C 1
ATOM 3237 O O . LYS B 1 150 ? 27.786 66.592 147.307 1.00 41.50 150 LYS B O 1
ATOM 3243 N N . PHE B 1 151 ? 25.620 66.374 147.873 1.00 38.37 151 PHE B N 1
ATOM 3244 C CA . PHE B 1 151 ? 25.192 66.426 146.482 1.00 39.72 151 PHE B CA 1
ATOM 3245 C C . PHE B 1 151 ? 25.560 67.764 145.858 1.00 39.67 151 PHE B C 1
ATOM 3246 O O . PHE B 1 151 ? 26.141 67.813 144.764 1.00 39.43 151 PHE B O 1
ATOM 3254 N N . ASP B 1 152 ? 25.265 68.859 146.563 1.00 38.72 152 ASP B N 1
ATOM 3255 C CA . ASP B 1 152 ? 25.547 70.190 146.041 1.00 39.24 152 ASP B CA 1
ATOM 3256 C C . ASP B 1 152 ? 27.039 70.406 145.837 1.00 42.81 152 ASP B C 1
ATOM 3257 O O . ASP B 1 152 ? 27.446 71.055 144.871 1.00 43.44 152 ASP B O 1
ATOM 3262 N N . LYS B 1 153 ? 27.869 69.886 146.744 1.00 45.52 153 LYS B N 1
ATOM 3263 C CA . LYS B 1 153 ? 29.310 70.053 146.598 1.00 49.79 153 LYS B CA 1
ATOM 3264 C C . LYS B 1 153 ? 29.843 69.282 145.398 1.00 50.49 153 LYS B C 1
ATOM 3265 O O . LYS B 1 153 ? 30.831 69.699 144.785 1.00 51.88 153 LYS B O 1
ATOM 3271 N N . GLN B 1 154 ? 29.199 68.168 145.042 1.00 49.98 154 GLN B N 1
ATOM 3272 C CA . GLN B 1 154 ? 29.633 67.399 143.881 1.00 51.02 154 GLN B CA 1
ATOM 3273 C C . GLN B 1 154 ? 29.121 68.001 142.577 1.00 48.45 154 GLN B C 1
ATOM 3274 O O . GLN B 1 154 ? 29.850 68.031 141.580 1.00 49.49 154 GLN B O 1
ATOM 3280 N N . HIS B 1 155 ? 27.865 68.440 142.564 1.00 45.60 155 HIS B N 1
ATOM 3281 C CA . HIS B 1 155 ? 27.252 68.972 141.345 1.00 44.49 155 HIS B CA 1
ATOM 3282 C C . HIS B 1 155 ? 27.191 70.491 141.196 1.00 44.16 155 HIS B C 1
ATOM 3283 O O . HIS B 1 155 ? 26.887 70.998 140.122 1.00 45.07 155 HIS B O 1
ATOM 3290 N N . HIS B 1 156 ? 27.480 71.210 142.268 1.00 43.14 156 HIS B N 1
ATOM 3291 C CA . HIS B 1 156 ? 27.512 72.674 142.226 1.00 42.83 156 HIS B CA 1
ATOM 3292 C C . HIS B 1 156 ? 26.156 73.264 141.833 1.00 40.00 156 HIS B C 1
ATOM 3293 O O . HIS B 1 156 ? 26.073 74.212 141.051 1.00 40.85 156 HIS B O 1
ATOM 3300 N N . ILE B 1 157 ? 25.086 72.700 142.394 1.00 37.78 157 ILE B N 1
ATOM 3301 C CA . ILE B 1 157 ? 23.739 73.149 142.047 1.00 37.07 157 ILE B CA 1
ATOM 3302 C C . ILE B 1 157 ? 23.564 74.631 142.375 1.00 36.80 157 ILE B C 1
ATOM 3303 O O . ILE B 1 157 ? 23.180 75.430 141.512 1.00 36.19 157 ILE B O 1
ATOM 3308 N N . ARG B 1 158 ? 23.875 75.025 143.618 1.00 35.85 158 ARG B N 1
ATOM 3309 C CA . ARG B 1 158 ? 23.719 76.424 144.015 1.00 33.91 158 ARG B CA 1
ATOM 3310 C C . ARG B 1 158 ? 24.626 77.345 143.205 1.00 33.46 158 ARG B C 1
ATOM 3311 O O . ARG B 1 158 ? 24.199 78.427 142.781 1.00 31.58 158 ARG B O 1
ATOM 3319 N N . GLU B 1 159 ? 25.878 76.937 142.974 1.00 33.84 159 GLU B N 1
ATOM 3320 C CA . GLU B 1 159 ? 26.805 77.786 142.225 1.00 37.22 159 GLU B CA 1
ATOM 3321 C C . GLU B 1 159 ? 26.301 78.054 140.814 1.00 36.41 159 GLU B C 1
ATOM 3322 O O . GLU B 1 159 ? 26.325 79.198 140.341 1.00 35.96 159 GLU B O 1
ATOM 3328 N N . THR B 1 160 ? 25.860 77.003 140.121 1.00 36.26 160 THR B N 1
ATOM 3329 C CA . THR B 1 160 ? 25.336 77.148 138.767 1.00 35.16 160 THR B CA 1
ATOM 3330 C C . THR B 1 160 ? 24.096 78.028 138.748 1.00 33.87 160 THR B C 1
ATOM 3331 O O . THR B 1 160 ? 23.912 78.844 137.835 1.00 33.96 160 THR B O 1
ATOM 3335 N N . MET B 1 161 ? 23.243 77.886 139.762 1.00 33.64 161 MET B N 1
ATOM 3336 C CA . MET B 1 161 ? 22.005 78.651 139.812 1.00 31.46 161 MET B CA 1
ATOM 3337 C C . MET B 1 161 ? 22.285 80.129 140.044 1.00 30.67 161 MET B C 1
ATOM 3338 O O . MET B 1 161 ? 21.641 80.989 139.433 1.00 31.01 161 MET B O 1
ATOM 3343 N N . VAL B 1 162 ? 23.253 80.438 140.913 1.00 30.32 162 VAL B N 1
ATOM 3344 C CA . VAL B 1 162 ? 23.634 81.824 141.161 1.00 30.11 162 VAL B CA 1
ATOM 3345 C C . VAL B 1 162 ? 24.186 82.463 139.890 1.00 32.75 162 VAL B C 1
ATOM 3346 O O . VAL B 1 162 ? 23.900 83.628 139.585 1.00 31.75 162 VAL B O 1
ATOM 3350 N N . GLU B 1 163 ? 24.989 81.717 139.130 1.00 35.30 163 GLU B N 1
ATOM 3351 C CA . GLU B 1 163 ? 25.499 82.271 137.878 1.00 38.69 163 GLU B CA 1
ATOM 3352 C C . GLU B 1 163 ? 24.374 82.493 136.876 1.00 36.42 163 GLU B C 1
ATOM 3353 O O . GLU B 1 163 ? 24.358 83.510 136.169 1.00 36.29 163 GLU B O 1
ATOM 3359 N N . ALA B 1 164 ? 23.411 81.570 136.815 1.00 36.30 164 ALA B N 1
ATOM 3360 C CA . ALA B 1 164 ? 22.273 81.758 135.918 1.00 35.32 164 ALA B CA 1
ATOM 3361 C C . ALA B 1 164 ? 21.444 82.967 136.328 1.00 32.76 164 ALA B C 1
ATOM 3362 O O . ALA B 1 164 ? 20.965 83.720 135.472 1.00 30.95 164 ALA B O 1
ATOM 3364 N N . LEU B 1 165 ? 21.262 83.166 137.635 1.00 31.53 165 LEU B N 1
ATOM 3365 C CA . LEU B 1 165 ? 20.551 84.342 138.118 1.00 29.22 165 LEU B CA 1
ATOM 3366 C C . LEU B 1 165 ? 21.275 85.629 137.736 1.00 29.13 165 LEU B C 1
ATOM 3367 O O . LEU B 1 165 ? 20.644 86.589 137.283 1.00 27.56 165 LEU B O 1
ATOM 3372 N N . LYS B 1 166 ? 22.600 85.668 137.903 1.00 31.68 166 LYS B N 1
ATOM 3373 C CA . LYS B 1 166 ? 23.352 86.873 137.558 1.00 34.00 166 LYS B CA 1
ATOM 3374 C C . LYS B 1 166 ? 23.256 87.188 136.070 1.00 35.51 166 LYS B C 1
ATOM 3375 O O . LYS B 1 166 ? 23.181 88.359 135.680 1.00 35.87 166 LYS B O 1
ATOM 3381 N N . LYS B 1 167 ? 23.269 86.158 135.224 1.00 36.14 167 LYS B N 1
ATOM 3382 C CA . LYS B 1 167 ? 23.180 86.392 133.788 1.00 39.68 167 LYS B CA 1
ATOM 3383 C C . LYS B 1 167 ? 21.795 86.883 133.391 1.00 36.37 167 LYS B C 1
ATOM 3384 O O . LYS B 1 167 ? 21.674 87.736 132.505 1.00 35.30 167 LYS B O 1
ATOM 3390 N N . GLU B 1 168 ? 20.748 86.378 134.051 1.00 33.63 168 GLU B N 1
ATOM 3391 C CA . GLU B 1 168 ? 19.384 86.765 133.704 1.00 33.82 168 GLU B CA 1
ATOM 3392 C C . GLU B 1 168 ? 19.044 88.165 134.202 1.00 32.74 168 GLU B C 1
ATOM 3393 O O . GLU B 1 168 ? 18.312 88.905 133.534 1.00 32.44 168 GLU B O 1
ATOM 3399 N N . PHE B 1 169 ? 19.561 88.558 135.365 1.00 31.21 169 PHE B N 1
ATOM 3400 C CA . PHE B 1 169 ? 19.202 89.823 136.000 1.00 31.53 169 PHE B CA 1
ATOM 3401 C C . PHE B 1 169 ? 20.463 90.646 136.253 1.00 33.20 169 PHE B C 1
ATOM 3402 O O . PHE B 1 169 ? 20.792 90.965 137.406 1.00 33.17 169 PHE B O 1
ATOM 3410 N N . PRO B 1 170 ? 21.183 91.032 135.193 1.00 35.32 170 PRO B N 1
ATOM 3411 C CA . PRO B 1 170 ? 22.467 91.720 135.397 1.00 37.51 170 PRO B CA 1
ATOM 3412 C C . PRO B 1 170 ? 22.323 93.099 135.999 1.00 38.32 170 PRO B C 1
ATOM 3413 O O . PRO B 1 170 ? 23.280 93.595 136.605 1.00 38.72 170 PRO B O 1
ATOM 3417 N N . ASP B 1 171 ? 21.161 93.736 135.861 1.00 38.16 171 ASP B N 1
ATOM 3418 C CA . ASP B 1 171 ? 20.974 95.102 136.329 1.00 38.39 171 ASP B CA 1
ATOM 3419 C C . ASP B 1 171 ? 20.135 95.181 137.607 1.00 35.62 171 ASP B C 1
ATOM 3420 O O . ASP B 1 171 ? 19.679 96.267 137.971 1.00 35.43 171 ASP B O 1
ATOM 3425 N N . PHE B 1 172 ? 19.933 94.063 138.313 1.00 33.31 172 PHE B N 1
ATOM 3426 C CA . PHE B 1 172 ? 19.100 94.105 139.516 1.00 30.96 172 PHE B CA 1
ATOM 3427 C C . PHE B 1 172 ? 19.840 94.592 140.762 1.00 32.17 172 PHE B C 1
ATOM 3428 O O . PHE B 1 172 ? 19.203 94.776 141.804 1.00 33.19 172 PHE B O 1
ATOM 3436 N N . GLY B 1 173 ? 21.153 94.783 140.695 1.00 31.52 173 GLY B N 1
ATOM 3437 C CA . GLY B 1 173 ? 21.892 95.320 141.829 1.00 31.64 173 GLY B CA 1
ATOM 3438 C C . GLY B 1 173 ? 21.882 94.435 143.056 1.00 29.55 173 GLY B C 1
ATOM 3439 O O . GLY B 1 173 ? 21.850 94.943 144.186 1.00 29.32 173 GLY B O 1
ATOM 3440 N N . LEU B 1 174 ? 21.928 93.120 142.865 1.00 26.56 174 LEU B N 1
ATOM 3441 C CA . LEU B 1 174 ? 21.804 92.168 143.957 1.00 28.91 174 LEU B CA 1
ATOM 3442 C C . LEU B 1 174 ? 23.140 91.501 144.257 1.00 31.32 174 LEU B C 1
ATOM 3443 O O . LEU B 1 174 ? 23.986 91.331 143.377 1.00 30.41 174 LEU B O 1
ATOM 3448 N N . THR B 1 175 ? 23.323 91.126 145.519 1.00 31.73 175 THR B N 1
ATOM 3449 C CA . THR B 1 175 ? 24.444 90.303 145.933 1.00 32.05 175 THR B CA 1
ATOM 3450 C C . THR B 1 175 ? 23.923 88.907 146.237 1.00 30.71 175 THR B C 1
ATOM 3451 O O . THR B 1 175 ? 22.788 88.750 146.695 1.00 29.22 175 THR B O 1
ATOM 3455 N N . TYR B 1 176 ? 24.727 87.894 145.925 1.00 32.65 176 TYR B N 1
ATOM 3456 C CA . TYR B 1 176 ? 24.380 86.499 146.164 1.00 32.83 176 TYR B CA 1
ATOM 3457 C C . TYR B 1 176 ? 25.405 85.910 147.122 1.00 34.37 176 TYR B C 1
ATOM 3458 O O . TYR B 1 176 ? 26.610 86.116 146.944 1.00 35.81 176 TYR B O 1
ATOM 3467 N N . SER B 1 177 ? 24.930 85.186 148.135 1.00 33.51 177 SER B N 1
ATOM 3468 C CA . SER B 1 177 ? 25.799 84.648 149.182 1.00 37.01 177 SER B CA 1
ATOM 3469 C C . SER B 1 177 ? 25.451 83.182 149.416 1.00 35.72 177 SER B C 1
ATOM 3470 O O . SER B 1 177 ? 24.447 82.871 150.064 1.00 33.86 177 SER B O 1
ATOM 3473 N N . ILE B 1 178 ? 26.279 82.286 148.891 1.00 36.44 178 ILE B N 1
ATOM 3474 C CA . ILE B 1 178 ? 26.123 80.857 149.132 1.00 35.66 178 ILE B CA 1
ATOM 3475 C C . ILE B 1 178 ? 26.719 80.523 150.493 1.00 38.45 178 ILE B C 1
ATOM 3476 O O . ILE B 1 178 ? 27.894 80.792 150.755 1.00 41.35 178 ILE B O 1
ATOM 3481 N N . GLY B 1 179 ? 25.907 79.945 151.368 1.00 38.72 179 GLY B N 1
ATOM 3482 C CA . GLY B 1 179 ? 26.361 79.643 152.709 1.00 40.38 179 GLY B CA 1
ATOM 3483 C C . GLY B 1 179 ? 25.514 78.556 153.319 1.00 40.67 179 GLY B C 1
ATOM 3484 O O . GLY B 1 179 ? 24.336 78.403 152.984 1.00 40.00 179 GLY B O 1
ATOM 3485 N N . GLY B 1 180 ? 26.119 77.803 154.230 1.00 43.05 180 GLY B N 1
ATOM 3486 C CA . GLY B 1 180 ? 25.399 76.725 154.873 1.00 42.84 180 GLY B CA 1
ATOM 3487 C C . GLY B 1 180 ? 25.259 75.521 153.958 1.00 40.77 180 GLY B C 1
ATOM 3488 O O . GLY B 1 180 ? 26.023 75.327 153.009 1.00 39.37 180 GLY B O 1
ATOM 3489 N N . GLN B 1 181 ? 24.248 74.711 154.241 1.00 39.33 181 GLN B N 1
ATOM 3490 C CA . GLN B 1 181 ? 24.144 73.408 153.600 1.00 38.03 181 GLN B CA 1
ATOM 3491 C C . GLN B 1 181 ? 23.223 73.372 152.389 1.00 34.29 181 GLN B C 1
ATOM 3492 O O . GLN B 1 181 ? 23.411 72.512 151.521 1.00 34.49 181 GLN B O 1
ATOM 3498 N N . ILE B 1 182 ? 22.226 74.254 152.297 1.00 31.27 182 ILE B N 1
ATOM 3499 C CA . ILE B 1 182 ? 21.127 74.006 151.363 1.00 29.87 182 ILE B CA 1
ATOM 3500 C C . ILE B 1 182 ? 20.684 75.230 150.574 1.00 29.42 182 ILE B C 1
ATOM 3501 O O . ILE B 1 182 ? 19.811 75.120 149.704 1.00 27.38 182 ILE B O 1
ATOM 3506 N N . SER B 1 183 ? 21.224 76.407 150.872 1.00 30.34 183 SER B N 1
ATOM 3507 C CA . SER B 1 183 ? 20.564 77.612 150.391 1.00 29.55 183 SER B CA 1
ATOM 3508 C C . SER B 1 183 ? 21.579 78.690 150.059 1.00 31.00 183 SER B C 1
ATOM 3509 O O . SER B 1 183 ? 22.779 78.554 150.323 1.00 32.60 183 SER B O 1
ATOM 3512 N N . PHE B 1 184 ? 21.079 79.765 149.440 1.00 28.83 184 PHE B N 1
ATOM 3513 C CA . PHE B 1 184 ? 21.857 80.982 149.263 1.00 29.15 184 PHE B CA 1
ATOM 3514 C C . PHE B 1 184 ? 20.967 82.195 149.487 1.00 28.50 184 PHE B C 1
ATOM 3515 O O . PHE B 1 184 ? 19.760 82.163 149.227 1.00 25.71 184 PHE B O 1
ATOM 3523 N N . ASP B 1 185 ? 21.573 83.257 150.015 1.00 29.50 185 ASP B N 1
ATOM 3524 C CA . ASP B 1 185 ? 20.860 84.510 150.217 1.00 30.02 185 ASP B CA 1
ATOM 3525 C C . ASP B 1 185 ? 20.943 85.376 148.964 1.00 31.15 185 ASP B C 1
ATOM 3526 O O . ASP B 1 185 ? 21.925 85.326 148.214 1.00 32.55 185 ASP B O 1
ATOM 3531 N N . VAL B 1 186 ? 19.902 86.185 148.760 1.00 29.90 186 VAL B N 1
ATOM 3532 C CA . VAL B 1 186 ? 19.817 87.167 147.680 1.00 30.58 186 VAL B CA 1
ATOM 3533 C C . VAL B 1 186 ? 19.336 88.473 148.296 1.00 31.17 186 VAL B C 1
ATOM 3534 O O . VAL B 1 186 ? 18.202 88.547 148.788 1.00 30.10 186 VAL B O 1
ATOM 3538 N N . PHE B 1 187 ? 20.173 89.503 148.257 1.00 31.48 187 PHE B N 1
ATOM 3539 C CA . PHE B 1 187 ? 19.842 90.747 148.938 1.00 30.95 187 PHE B CA 1
ATOM 3540 C C . PHE B 1 187 ? 20.441 91.914 148.173 1.00 30.40 187 PHE B C 1
ATOM 3541 O O . PHE B 1 187 ? 21.386 91.734 147.393 1.00 31.45 187 PHE B O 1
ATOM 3549 N N . PRO B 1 188 ? 19.912 93.120 148.352 1.00 29.41 188 PRO B N 1
ATOM 3550 C CA . PRO B 1 188 ? 20.489 94.277 147.657 1.00 27.69 188 PRO B CA 1
ATOM 3551 C C . PRO B 1 188 ? 21.896 94.556 148.148 1.00 29.32 188 PRO B C 1
ATOM 3552 O O . PRO B 1 188 ? 22.186 94.488 149.347 1.00 30.01 188 PRO B O 1
ATOM 3556 N N . THR B 1 189 ? 22.774 94.870 147.198 1.00 29.20 189 THR B N 1
ATOM 3557 C CA . THR B 1 189 ? 24.183 95.076 147.500 1.00 32.72 189 THR B CA 1
ATOM 3558 C C . THR B 1 189 ? 24.360 96.212 148.495 1.00 35.63 189 THR B C 1
ATOM 3559 O O . THR B 1 189 ? 23.713 97.256 148.389 1.00 34.89 189 THR B O 1
ATOM 3563 N N . GLY B 1 190 ? 25.233 96.000 149.474 1.00 32.17 190 GLY B N 1
ATOM 3564 C CA . GLY B 1 190 ? 25.426 96.970 150.523 1.00 31.27 190 GLY B CA 1
ATOM 3565 C C . GLY B 1 190 ? 24.451 96.880 151.677 1.00 28.55 190 GLY B C 1
ATOM 3566 O O . GLY B 1 190 ? 24.513 97.722 152.575 1.00 27.49 190 GLY B O 1
ATOM 3567 N N . TRP B 1 191 ? 23.537 95.908 151.684 1.00 28.27 191 TRP B N 1
ATOM 3568 C CA . TRP B 1 191 ? 22.621 95.756 152.819 1.00 28.51 191 TRP B CA 1
ATOM 3569 C C . TRP B 1 191 ? 23.305 94.883 153.873 1.00 29.07 191 TRP B C 1
ATOM 3570 O O . TRP B 1 191 ? 23.000 93.707 154.072 1.00 29.09 191 TRP B O 1
ATOM 3581 N N . ASP B 1 192 ? 24.295 95.495 154.520 1.00 30.20 192 ASP B N 1
ATOM 3582 C CA . ASP B 1 192 ? 24.967 94.928 155.680 1.00 29.54 192 ASP B CA 1
ATOM 3583 C C . ASP B 1 192 ? 24.907 95.972 156.788 1.00 28.48 192 ASP B C 1
ATOM 3584 O O . ASP B 1 192 ? 24.203 96.977 156.642 1.00 27.93 192 ASP B O 1
ATOM 3589 N N . LYS B 1 193 ? 25.646 95.770 157.886 1.00 28.50 193 LYS B N 1
ATOM 3590 C CA . LYS B 1 193 ? 25.538 96.692 159.014 1.00 25.68 193 LYS B CA 1
ATOM 3591 C C . LYS B 1 193 ? 25.947 98.118 158.647 1.00 27.50 193 LYS B C 1
ATOM 3592 O O . LYS B 1 193 ? 25.485 99.061 159.295 1.00 27.86 193 LYS B O 1
ATOM 3598 N N . THR B 1 194 ? 26.779 98.309 157.611 1.00 27.65 194 THR B N 1
ATOM 3599 C CA . THR B 1 194 ? 27.114 99.673 157.195 1.00 28.44 194 THR B CA 1
ATOM 3600 C C . THR B 1 194 ? 25.907 100.431 156.655 1.00 26.72 194 THR B C 1
ATOM 3601 O O . THR B 1 194 ? 25.946 101.662 156.579 1.00 28.15 194 THR B O 1
ATOM 3605 N N . TYR B 1 195 ? 24.843 99.728 156.277 1.00 26.67 195 TYR B N 1
ATOM 3606 C CA . TYR B 1 195 ? 23.651 100.405 155.785 1.00 26.24 195 TYR B CA 1
ATOM 3607 C C . TYR B 1 195 ? 23.118 101.411 156.801 1.00 27.03 195 TYR B C 1
ATOM 3608 O O . TYR B 1 195 ? 22.592 102.462 156.421 1.00 27.70 195 TYR B O 1
ATOM 3617 N N . CYS B 1 196 ? 23.250 101.118 158.095 1.00 26.67 196 CYS B N 1
ATOM 3618 C CA . CYS B 1 196 ? 22.730 102.026 159.108 1.00 26.98 196 CYS B CA 1
ATOM 3619 C C . CYS B 1 196 ? 23.494 103.341 159.167 1.00 27.08 196 CYS B C 1
ATOM 3620 O O . CYS B 1 196 ? 22.943 104.337 159.640 1.00 27.59 196 CYS B O 1
ATOM 3623 N N . LEU B 1 197 ? 24.742 103.378 158.694 1.00 29.66 197 LEU B N 1
ATOM 3624 C CA . LEU B 1 197 ? 25.536 104.594 158.855 1.00 32.62 197 LEU B CA 1
ATOM 3625 C C . LEU B 1 197 ? 24.922 105.797 158.145 1.00 35.23 197 LEU B C 1
ATOM 3626 O O . LEU B 1 197 ? 25.147 106.937 158.572 1.00 36.95 197 LEU B O 1
ATOM 3631 N N . GLN B 1 198 ? 24.127 105.583 157.096 1.00 36.02 198 GLN B N 1
ATOM 3632 C CA . GLN B 1 198 ? 23.502 106.720 156.428 1.00 38.49 198 GLN B CA 1
ATOM 3633 C C . GLN B 1 198 ? 22.537 107.463 157.344 1.00 39.94 198 GLN B C 1
ATOM 3634 O O . GLN B 1 198 ? 22.353 108.675 157.179 1.00 42.67 198 GLN B O 1
ATOM 3640 N N . HIS B 1 199 ? 21.946 106.772 158.320 1.00 38.02 199 HIS B N 1
ATOM 3641 C CA . HIS B 1 199 ? 20.968 107.373 159.216 1.00 40.18 199 HIS B CA 1
ATOM 3642 C C . HIS B 1 199 ? 21.578 108.311 160.246 1.00 43.62 199 HIS B C 1
ATOM 3643 O O . HIS B 1 199 ? 20.832 109.053 160.895 1.00 47.22 199 HIS B O 1
ATOM 3650 N N . VAL B 1 200 ? 22.897 108.299 160.427 1.00 44.48 200 VAL B N 1
ATOM 3651 C CA . VAL B 1 200 ? 23.557 109.202 161.361 1.00 48.30 200 VAL B CA 1
ATOM 3652 C C . VAL B 1 200 ? 24.377 110.263 160.633 1.00 54.78 200 VAL B C 1
ATOM 3653 O O . VAL B 1 200 ? 25.056 111.069 161.279 1.00 55.10 200 VAL B O 1
ATOM 3657 N N . GLU B 1 201 ? 24.316 110.292 159.299 1.00 60.93 201 GLU B N 1
ATOM 3658 C CA . GLU B 1 201 ? 25.170 111.165 158.503 1.00 65.84 201 GLU B CA 1
ATOM 3659 C C . GLU B 1 201 ? 24.856 112.642 158.700 1.00 70.32 201 GLU B C 1
ATOM 3660 O O . GLU B 1 201 ? 25.737 113.481 158.484 1.00 73.17 201 GLU B O 1
ATOM 3666 N N . ASP B 1 202 ? 23.632 112.977 159.112 1.00 69.94 202 ASP B N 1
ATOM 3667 C CA . ASP B 1 202 ? 23.229 114.374 159.222 1.00 74.76 202 ASP B CA 1
ATOM 3668 C C . ASP B 1 202 ? 23.815 115.068 160.445 1.00 76.67 202 ASP B C 1
ATOM 3669 O O . ASP B 1 202 ? 23.865 116.303 160.475 1.00 81.03 202 ASP B O 1
ATOM 3674 N N . GLU B 1 203 ? 24.264 114.311 161.444 1.00 73.23 203 GLU B N 1
ATOM 3675 C CA . GLU B 1 203 ? 24.818 114.909 162.650 1.00 75.63 203 GLU B CA 1
ATOM 3676 C C . GL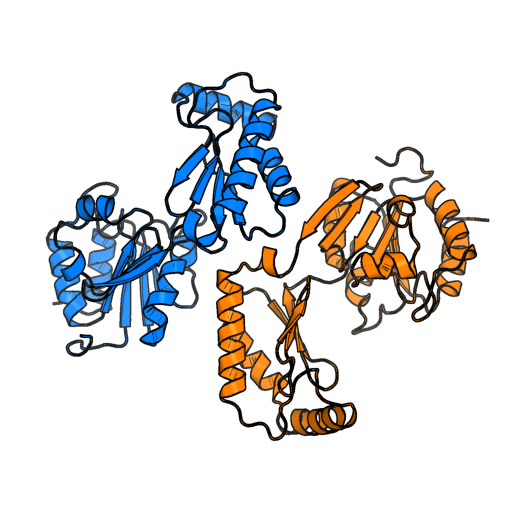U B 1 203 ? 26.322 115.140 162.571 1.00 74.23 203 GLU B C 1
ATOM 3677 O O . GLU B 1 203 ? 26.845 115.966 163.328 1.00 76.40 203 GLU B O 1
ATOM 3683 N N . HIS B 1 204 ? 27.019 114.443 161.674 1.00 68.28 204 HIS B N 1
ATOM 3684 C CA . HIS B 1 204 ? 28.451 114.638 161.442 1.00 68.23 204 HIS B CA 1
ATOM 3685 C C . HIS B 1 204 ? 29.255 114.425 162.726 1.00 67.69 204 HIS B C 1
ATOM 3686 O O . HIS B 1 204 ? 29.926 115.327 163.234 1.00 69.66 204 HIS B O 1
ATOM 3693 N N . PHE B 1 205 ? 29.169 113.206 163.250 1.00 64.09 205 PHE B N 1
ATOM 3694 C CA . PHE B 1 205 ? 29.967 112.844 164.411 1.00 63.27 205 PHE B CA 1
ATOM 3695 C C . PHE B 1 205 ? 31.444 112.817 164.037 1.00 63.70 205 PHE B C 1
ATOM 3696 O O . PHE B 1 205 ? 31.818 112.362 162.952 1.00 63.85 205 PHE B O 1
ATOM 3704 N N . GLU B 1 206 ? 32.287 113.334 164.934 1.00 65.35 206 GLU B N 1
ATOM 3705 C CA . GLU B 1 206 ? 33.728 113.240 164.728 1.00 66.52 206 GLU B CA 1
ATOM 3706 C C . GLU B 1 206 ? 34.244 111.831 164.963 1.00 61.73 206 GLU B C 1
ATOM 3707 O O . GLU B 1 206 ? 35.272 111.451 164.392 1.00 62.53 206 GLU B O 1
ATOM 3713 N N . ASN B 1 207 ? 33.557 111.050 165.789 1.00 56.00 207 ASN B N 1
ATOM 3714 C CA . ASN B 1 207 ? 33.959 109.678 166.042 1.00 52.14 207 ASN B CA 1
ATOM 3715 C C . ASN B 1 207 ? 32.719 108.807 166.151 1.00 47.28 207 ASN B C 1
ATOM 3716 O O . ASN B 1 207 ? 31.764 109.156 166.854 1.00 48.57 207 ASN B O 1
ATOM 3721 N N . ILE B 1 208 ? 32.733 107.693 165.431 1.00 41.72 208 ILE B N 1
ATOM 3722 C CA . ILE B 1 208 ? 31.689 106.683 165.495 1.00 37.52 208 ILE B CA 1
ATOM 3723 C C . ILE B 1 208 ? 32.381 105.383 165.876 1.00 34.55 208 ILE B C 1
ATOM 3724 O O . ILE B 1 208 ? 32.995 104.725 165.031 1.00 34.84 208 ILE B O 1
ATOM 3729 N N . HIS B 1 209 ? 32.306 105.010 167.143 1.00 31.76 209 HIS B N 1
ATOM 3730 C CA . HIS B 1 209 ? 32.857 103.736 167.564 1.00 30.58 209 HIS B CA 1
ATOM 3731 C C . HIS B 1 209 ? 31.901 102.622 167.183 1.00 29.95 209 HIS B C 1
ATOM 3732 O O . HIS B 1 209 ? 30.681 102.817 167.159 1.00 29.65 209 HIS B O 1
ATOM 3739 N N . PHE B 1 210 ? 32.459 101.458 166.872 1.00 28.54 210 PHE B N 1
ATOM 3740 C CA . PHE B 1 210 ? 31.655 100.265 166.650 1.00 28.05 210 PHE B CA 1
ATOM 3741 C C . PHE B 1 210 ? 32.249 99.108 167.434 1.00 27.43 210 PHE B C 1
ATOM 3742 O O . PHE B 1 210 ? 33.459 98.859 167.371 1.00 27.49 210 PHE B O 1
ATOM 3750 N N . PHE B 1 211 ? 31.387 98.388 168.140 1.00 26.91 211 PHE B N 1
ATOM 3751 C CA . PHE B 1 211 ? 31.756 97.204 168.901 1.00 28.78 211 PHE B CA 1
ATOM 3752 C C . PHE B 1 211 ? 31.086 95.992 168.270 1.00 30.54 211 PHE B C 1
ATOM 3753 O O . PHE B 1 211 ? 29.870 96.005 168.045 1.00 31.12 211 PHE B O 1
ATOM 3761 N N . GLY B 1 212 ? 31.861 94.942 168.020 1.00 31.04 212 GLY B N 1
ATOM 3762 C CA . GLY B 1 212 ? 31.318 93.736 167.422 1.00 32.32 212 GLY B CA 1
ATOM 3763 C C . GLY B 1 212 ? 32.101 92.478 167.746 1.00 36.52 212 GLY B C 1
ATOM 3764 O O . GLY B 1 212 ? 33.334 92.507 167.831 1.00 39.08 212 GLY B O 1
ATOM 3765 N N . ASP B 1 213 ? 31.397 91.359 167.913 1.00 39.47 213 ASP B N 1
ATOM 3766 C CA . ASP B 1 213 ? 32.027 90.092 168.268 1.00 44.50 213 ASP B CA 1
ATOM 3767 C C . ASP B 1 213 ? 32.353 89.220 167.064 1.00 47.17 213 ASP B C 1
ATOM 3768 O O . ASP B 1 213 ? 33.054 88.214 167.222 1.00 49.89 213 ASP B O 1
ATOM 3773 N N . LYS B 1 214 ? 31.876 89.574 165.875 1.00 46.66 214 LYS B N 1
ATOM 3774 C CA . LYS B 1 214 ? 32.134 88.799 164.669 1.00 50.97 214 LYS B CA 1
ATOM 3775 C C . LYS B 1 214 ? 32.698 89.699 163.580 1.00 49.68 214 LYS B C 1
ATOM 3776 O O . LYS B 1 214 ? 32.231 89.724 162.439 1.00 47.20 214 LYS B O 1
ATOM 3782 N N . SER B 1 215 ? 33.737 90.456 163.928 1.00 51.96 215 SER B N 1
ATOM 3783 C CA . SER B 1 215 ? 34.411 91.324 162.973 1.00 52.59 215 SER B CA 1
ATOM 3784 C C . SER B 1 215 ? 35.440 90.583 162.133 1.00 57.57 215 SER B C 1
ATOM 3785 O O . SER B 1 215 ? 36.191 91.227 161.394 1.00 55.64 215 SER B O 1
ATOM 3788 N N . TYR B 1 216 ? 35.482 89.255 162.225 1.00 63.07 216 TYR B N 1
ATOM 3789 C CA . TYR B 1 216 ? 36.384 88.457 161.412 1.00 70.23 216 TYR B CA 1
ATOM 3790 C C . TYR B 1 216 ? 35.902 88.429 159.960 1.00 70.46 216 TYR B C 1
ATOM 3791 O O . TYR B 1 216 ? 34.847 88.962 159.607 1.00 67.65 216 TYR B O 1
ATOM 3800 N N . LYS B 1 217 ? 36.699 87.799 159.104 1.00 74.78 217 LYS B N 1
ATOM 3801 C CA . LYS B 1 217 ? 36.331 87.623 157.705 1.00 75.71 217 LYS B CA 1
ATOM 3802 C C . LYS B 1 217 ? 35.115 86.711 157.604 1.00 75.53 217 LYS B C 1
ATOM 3803 O O . LYS B 1 217 ? 35.156 85.561 158.054 1.00 79.71 217 LYS B O 1
ATOM 3809 N N . GLY B 1 218 ? 34.032 87.220 157.019 1.00 71.53 218 GLY B N 1
ATOM 3810 C CA . GLY B 1 218 ? 32.797 86.481 156.891 1.00 71.24 218 GLY B CA 1
ATOM 3811 C C . GLY B 1 218 ? 31.768 86.779 157.961 1.00 69.11 218 GLY B C 1
ATOM 3812 O O . GLY B 1 218 ? 30.575 86.539 157.737 1.00 69.75 218 GLY B O 1
ATOM 3813 N N . GLY B 1 219 ? 32.193 87.288 159.116 1.00 65.88 219 GLY B N 1
ATOM 3814 C CA . GLY B 1 219 ? 31.251 87.667 160.148 1.00 61.50 219 GLY B CA 1
ATOM 3815 C C . GLY B 1 219 ? 30.465 88.911 159.783 1.00 54.39 219 GLY B C 1
ATOM 3816 O O . GLY B 1 219 ? 30.878 89.726 158.961 1.00 51.93 219 GLY B O 1
ATOM 3817 N N . ASN B 1 220 ? 29.304 89.061 160.424 1.00 49.42 220 ASN B N 1
ATOM 3818 C CA . ASN B 1 220 ? 28.378 90.131 160.065 1.00 43.37 220 ASN B CA 1
ATOM 3819 C C . ASN B 1 220 ? 28.840 91.506 160.537 1.00 39.61 220 ASN B C 1
ATOM 3820 O O . ASN B 1 220 ? 28.164 92.500 160.244 1.00 37.83 220 ASN B O 1
ATOM 3825 N N . ASP B 1 221 ? 29.954 91.586 161.270 1.00 39.34 221 ASP B N 1
ATOM 3826 C CA . ASP B 1 221 ? 30.517 92.848 161.738 1.00 37.14 221 ASP B CA 1
ATOM 3827 C C . ASP B 1 221 ? 31.692 93.306 160.893 1.00 37.60 221 ASP B C 1
ATOM 3828 O O . ASP B 1 221 ? 32.192 94.417 161.099 1.00 36.98 221 ASP B O 1
ATOM 3833 N N . TYR B 1 222 ? 32.131 92.480 159.943 1.00 38.25 222 TYR B N 1
ATOM 3834 C CA . TYR B 1 222 ? 33.366 92.746 159.213 1.00 38.50 222 TYR B CA 1
ATOM 3835 C C . TYR B 1 222 ? 33.315 94.091 158.495 1.00 36.00 222 TYR B C 1
ATOM 3836 O O . TYR B 1 222 ? 34.253 94.892 158.582 1.00 35.23 222 TYR B O 1
ATOM 3845 N N . GLU B 1 223 ? 32.218 94.362 157.786 1.00 32.85 223 GLU B N 1
ATOM 3846 C CA . GLU B 1 223 ? 32.157 95.563 156.957 1.00 32.72 223 GLU B CA 1
ATOM 3847 C C . GLU B 1 223 ? 32.099 96.830 157.808 1.00 30.28 223 GLU B C 1
ATOM 3848 O O . GLU B 1 223 ? 32.831 97.795 157.555 1.00 31.93 223 GLU B O 1
ATOM 3854 N N . ILE B 1 224 ? 31.231 96.856 158.820 1.00 27.08 224 ILE B N 1
ATOM 3855 C CA . ILE B 1 224 ? 31.124 98.083 159.603 1.00 27.25 224 ILE B CA 1
ATOM 3856 C C . ILE B 1 224 ? 32.374 98.303 160.459 1.00 29.49 224 ILE B C 1
ATOM 3857 O O . ILE B 1 224 ? 32.799 99.451 160.657 1.00 31.95 224 ILE B O 1
ATOM 3862 N N . TYR B 1 225 ? 33.002 97.228 160.953 1.00 28.72 225 TYR B N 1
ATOM 3863 C CA . TYR B 1 225 ? 34.248 97.381 161.715 1.00 31.06 225 TYR B CA 1
ATOM 3864 C C . TYR B 1 225 ? 35.344 98.005 160.860 1.00 32.11 225 TYR B C 1
ATOM 3865 O O . TYR B 1 225 ? 36.083 98.881 161.323 1.00 33.89 225 TYR B O 1
ATOM 3874 N N . ASN B 1 226 ? 35.466 97.566 159.613 1.00 32.49 226 ASN B N 1
ATOM 3875 C CA . ASN B 1 226 ? 36.523 98.045 158.734 1.00 35.02 226 ASN B CA 1
ATOM 3876 C C . ASN B 1 226 ? 36.146 99.313 157.980 1.00 35.89 226 ASN B C 1
ATOM 3877 O O . ASN B 1 226 ? 36.995 99.873 157.273 1.00 35.37 226 ASN B O 1
ATOM 3882 N N . ASP B 1 227 ? 34.911 99.794 158.142 1.00 35.58 227 ASP B N 1
ATOM 3883 C CA . ASP B 1 227 ? 34.479 101.002 157.458 1.00 34.92 227 ASP B CA 1
ATOM 3884 C C . ASP B 1 227 ? 35.321 102.197 157.902 1.00 36.62 227 ASP B C 1
ATOM 3885 O O . ASP B 1 227 ? 35.604 102.355 159.099 1.00 34.74 227 ASP B O 1
ATOM 3890 N N . PRO B 1 228 ? 35.736 103.056 156.962 1.00 38.90 228 PRO B N 1
ATOM 3891 C CA . PRO B 1 228 ? 36.589 104.201 157.319 1.00 40.80 228 PRO B CA 1
ATOM 3892 C C . PRO B 1 228 ? 35.892 105.258 158.159 1.00 39.67 228 PRO B C 1
ATOM 3893 O O . PRO B 1 228 ? 36.567 106.162 158.664 1.00 40.79 228 PRO B O 1
ATOM 3897 N N . ARG B 1 229 ? 34.576 105.184 158.321 1.00 37.92 229 ARG B N 1
ATOM 3898 C CA . ARG B 1 229 ? 33.850 106.108 159.179 1.00 38.87 229 ARG B CA 1
ATOM 3899 C C . ARG B 1 229 ? 33.835 105.678 160.643 1.00 37.61 229 ARG B C 1
ATOM 3900 O O . ARG B 1 229 ? 33.409 106.467 161.495 1.00 39.01 229 ARG B O 1
ATOM 3908 N N . THR B 1 230 ? 34.287 104.461 160.961 1.00 34.49 230 THR B N 1
ATOM 3909 C CA . THR B 1 230 ? 34.187 103.921 162.311 1.00 32.74 230 THR B CA 1
ATOM 3910 C C . THR B 1 230 ? 35.555 103.632 162.927 1.00 32.96 230 THR B C 1
ATOM 3911 O O . THR B 1 230 ? 36.562 103.450 162.230 1.00 32.63 230 THR B O 1
ATOM 3915 N N . ILE B 1 231 ? 35.564 103.622 164.256 1.00 30.86 231 ILE B N 1
ATOM 3916 C CA . ILE B 1 231 ? 36.655 103.106 165.071 1.00 30.66 231 ILE B CA 1
ATOM 3917 C C . ILE B 1 231 ? 36.177 101.770 165.622 1.00 28.89 231 ILE B C 1
ATOM 3918 O O . ILE B 1 231 ? 35.279 101.730 166.473 1.00 26.89 231 ILE B O 1
ATOM 3923 N N . GLY B 1 232 ? 36.771 100.678 165.148 1.00 27.74 232 GLY B N 1
ATOM 3924 C CA . GLY B 1 232 ? 36.290 99.363 165.519 1.00 28.69 232 GLY B CA 1
ATOM 3925 C C . GLY B 1 232 ? 36.859 98.881 166.843 1.00 30.19 232 GLY B C 1
ATOM 3926 O O . GLY B 1 232 ? 38.002 99.167 167.205 1.00 30.40 232 GLY B O 1
ATOM 3927 N N . HIS B 1 233 ? 36.040 98.126 167.573 1.00 29.13 233 HIS B N 1
ATOM 3928 C CA . HIS B 1 233 ? 36.493 97.451 168.785 1.00 30.27 233 HIS B CA 1
ATOM 3929 C C . HIS B 1 233 ? 35.994 96.016 168.740 1.00 30.86 233 HIS B C 1
ATOM 3930 O O . HIS B 1 233 ? 34.796 95.773 168.877 1.00 29.86 233 HIS B O 1
ATOM 3937 N N . ALA B 1 234 ? 36.905 95.068 168.545 1.00 32.95 234 ALA B N 1
ATOM 3938 C CA . ALA B 1 234 ? 36.520 93.665 168.474 1.00 34.48 234 ALA B CA 1
ATOM 3939 C C . ALA B 1 234 ? 36.386 93.103 169.881 1.00 38.44 234 ALA B C 1
ATOM 3940 O O . ALA B 1 234 ? 37.238 93.353 170.742 1.00 40.17 234 ALA B O 1
ATOM 3942 N N . VAL B 1 235 ? 35.318 92.342 170.112 1.00 40.41 235 VAL B N 1
ATOM 3943 C CA . VAL B 1 235 ? 35.043 91.736 171.407 1.00 43.84 235 VAL B CA 1
ATOM 3944 C C . VAL B 1 235 ? 34.796 90.245 171.213 1.00 47.99 235 VAL B C 1
ATOM 3945 O O . VAL B 1 235 ? 34.699 89.743 170.089 1.00 46.81 235 VAL B O 1
ATOM 3949 N N . ASN B 1 236 ? 34.707 89.537 172.347 1.00 51.95 236 ASN B N 1
ATOM 3950 C CA . ASN B 1 236 ? 34.350 88.127 172.367 1.00 55.67 236 ASN B CA 1
ATOM 3951 C C . ASN B 1 236 ? 33.154 87.818 173.254 1.00 58.33 236 ASN B C 1
ATOM 3952 O O . ASN B 1 236 ? 32.643 86.695 173.196 1.00 61.58 236 ASN B O 1
ATOM 3957 N N . SER B 1 237 ? 32.696 88.766 174.061 1.00 58.18 237 SER B N 1
ATOM 3958 C CA . SER B 1 237 ? 31.575 88.577 174.970 1.00 60.03 237 SER B CA 1
ATOM 3959 C C . SER B 1 237 ? 31.179 89.943 175.511 1.00 57.39 237 SER B C 1
ATOM 3960 O O . SER B 1 237 ? 31.945 90.901 175.382 1.00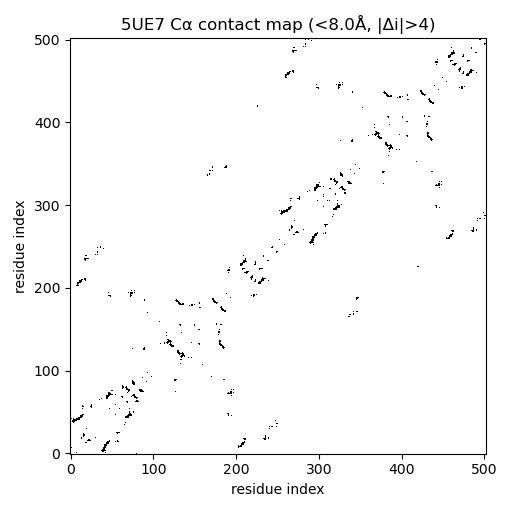 55.18 237 SER B O 1
ATOM 3963 N N . PRO B 1 238 ? 29.990 90.059 176.098 1.00 57.91 238 PRO B N 1
ATOM 3964 C CA . PRO B 1 238 ? 29.644 91.309 176.792 1.00 57.03 238 PRO B CA 1
ATOM 3965 C C . PRO B 1 238 ? 30.662 91.720 177.839 1.00 58.69 238 PRO B C 1
ATOM 3966 O O . PRO B 1 238 ? 30.866 92.923 178.052 1.00 57.52 238 PRO B O 1
ATOM 3970 N N . ASP B 1 239 ? 31.309 90.756 178.503 1.00 60.95 239 ASP B N 1
ATOM 3971 C CA . ASP B 1 239 ? 32.328 91.093 179.494 1.00 62.57 239 ASP B CA 1
ATOM 3972 C C . ASP B 1 239 ? 33.470 91.880 178.864 1.00 57.74 239 ASP B C 1
ATOM 3973 O O . ASP B 1 239 ? 34.024 92.791 179.489 1.00 57.02 239 ASP B O 1
ATOM 3978 N N . ASP B 1 240 ? 33.847 91.530 177.632 1.00 54.25 240 ASP B N 1
ATOM 3979 C CA . ASP B 1 240 ? 34.849 92.316 176.922 1.00 49.79 240 ASP B CA 1
ATOM 3980 C C . ASP B 1 240 ? 34.329 93.721 176.646 1.00 44.78 240 ASP B C 1
ATOM 3981 O O . ASP B 1 240 ? 35.018 94.715 176.913 1.00 43.21 240 ASP B O 1
ATOM 3986 N N . THR B 1 241 ? 33.095 93.816 176.136 1.00 42.16 241 THR B N 1
ATOM 3987 C CA . THR B 1 241 ? 32.456 95.107 175.898 1.00 39.06 241 THR B CA 1
ATOM 3988 C C . THR B 1 241 ? 32.429 95.958 177.157 1.00 43.20 241 THR B C 1
ATOM 3989 O O . THR B 1 241 ? 32.685 97.167 177.103 1.00 44.46 241 THR B O 1
ATOM 3993 N N . ILE B 1 242 ? 32.073 95.347 178.291 1.00 45.22 242 ILE B N 1
ATOM 3994 C CA . ILE B 1 242 ? 32.037 96.056 179.568 1.00 49.46 242 ILE B CA 1
ATOM 3995 C C . ILE B 1 242 ? 33.413 96.611 179.899 1.00 48.88 242 ILE B C 1
ATOM 3996 O O . ILE B 1 242 ? 33.575 97.801 180.201 1.00 47.02 242 ILE B O 1
ATOM 4001 N N . ARG B 1 243 ? 34.423 95.743 179.855 1.00 50.27 243 ARG B N 1
ATOM 4002 C CA . ARG B 1 243 ? 35.782 96.136 180.212 1.00 49.25 243 ARG B CA 1
ATOM 4003 C C . ARG B 1 243 ? 36.253 97.336 179.392 1.00 45.60 243 ARG B C 1
ATOM 4004 O O . ARG B 1 243 ? 36.763 98.319 179.947 1.00 46.21 243 ARG B O 1
ATOM 4012 N N . ILE B 1 244 ? 36.065 97.282 178.071 1.00 42.22 244 ILE B N 1
ATOM 4013 C CA . ILE B 1 244 ? 36.576 98.327 177.188 1.00 39.62 244 ILE B CA 1
ATOM 4014 C C . ILE B 1 244 ? 35.842 99.644 177.415 1.00 38.50 244 ILE B C 1
ATOM 4015 O O . ILE B 1 244 ? 36.456 100.717 177.433 1.00 38.40 244 ILE B O 1
ATOM 4020 N N . LEU B 1 245 ? 34.516 99.591 177.563 1.00 37.73 245 LEU B N 1
ATOM 4021 C CA . LEU B 1 245 ? 33.749 100.815 177.762 1.00 36.37 245 LEU B CA 1
ATOM 4022 C C . LEU B 1 245 ? 34.179 101.527 179.035 1.00 39.31 245 LEU B C 1
ATOM 4023 O O . LEU B 1 245 ? 34.397 102.745 179.035 1.00 41.11 245 LEU B O 1
ATOM 4028 N N . ASN B 1 246 ? 34.325 100.775 180.126 1.00 41.60 246 ASN B N 1
ATOM 4029 C CA . ASN B 1 246 ? 34.682 101.384 181.403 1.00 44.43 246 ASN B CA 1
ATOM 4030 C C . ASN B 1 246 ? 35.971 102.195 181.305 1.00 45.46 246 ASN B C 1
ATOM 4031 O O . ASN B 1 246 ? 36.039 103.320 181.815 1.00 47.67 246 ASN B O 1
ATOM 4036 N N . GLU B 1 247 ? 36.996 101.668 180.631 1.00 43.29 247 GLU B N 1
ATOM 4037 C CA . GLU B 1 247 ? 38.235 102.440 180.554 1.00 42.76 247 GLU B CA 1
ATOM 4038 C C . GLU B 1 247 ? 38.189 103.522 179.480 1.00 41.98 247 GLU B C 1
ATOM 4039 O O . GLU B 1 247 ? 38.604 104.661 179.732 1.00 42.90 247 GLU B O 1
ATOM 4045 N N . THR B 1 248 ? 37.696 103.176 178.286 1.00 44.37 248 THR B N 1
ATOM 4046 C CA . THR B 1 248 ? 37.703 104.120 177.171 1.00 43.19 248 THR B CA 1
ATOM 4047 C C . THR B 1 248 ? 36.879 105.361 177.484 1.00 44.08 248 THR B C 1
ATOM 4048 O O . THR B 1 248 ? 37.293 106.483 177.173 1.00 43.21 248 THR B O 1
ATOM 4052 N N . PHE B 1 249 ? 35.715 105.189 178.107 1.00 46.03 249 PHE B N 1
ATOM 4053 C CA . PHE B 1 249 ? 34.844 106.319 178.388 1.00 46.71 249 PHE B CA 1
ATOM 4054 C C . PHE B 1 249 ? 34.804 106.681 179.867 1.00 50.69 249 PHE B C 1
ATOM 4055 O O . PHE B 1 249 ? 34.006 107.535 180.262 1.00 50.93 249 PHE B O 1
ATOM 4063 N N . LYS B 1 250 ? 35.681 106.093 180.679 1.00 54.52 250 LYS B N 1
ATOM 4064 C CA . LYS B 1 250 ? 35.891 106.500 182.070 1.00 60.50 250 LYS B CA 1
ATOM 4065 C C . LYS B 1 250 ? 34.586 106.457 182.869 1.00 64.47 250 LYS B C 1
ATOM 4066 O O . LYS B 1 250 ? 34.140 107.445 183.457 1.00 65.82 250 LYS B O 1
ATOM 4072 N N . LEU B 1 251 ? 33.985 105.273 182.891 1.00 67.21 251 LEU B N 1
ATOM 4073 C CA . LEU B 1 251 ? 32.732 105.056 183.600 1.00 71.86 251 LEU B CA 1
ATOM 4074 C C . LEU B 1 251 ? 33.025 104.847 185.088 1.00 79.49 251 LEU B C 1
ATOM 4075 O O . LEU B 1 251 ? 34.021 105.350 185.612 1.00 81.23 251 LEU B O 1
ATOM 4080 N N . GLN B 1 252 ? 32.156 104.113 185.778 1.00 85.18 252 GLN B N 1
ATOM 4081 C CA . GLN B 1 252 ? 32.307 103.786 187.198 1.00 92.89 252 GLN B CA 1
ATOM 4082 C C . GLN B 1 252 ? 32.349 105.015 188.117 1.00 97.04 252 GLN B C 1
ATOM 4083 O O . GLN B 1 252 ? 31.524 105.926 188.005 1.00 97.79 252 GLN B O 1
#

Sequence (502 aa):
SFANKQDPKTLVLFDVDGTLTPARLTISEEMKKTLEKLREKVVIGFVGGSDLSKQVEQLGPNVLNDFDYCFSENGLTAYKLGKELASQSFINWIGNEKYNKLVKFILRYLSDIDDLPIRRGTFIEFRNGMINVSPIGRNASTQERNDYEKFDKQHHIRETMVEALKKEFPDFGLTYSIGGQISFDVFPTGWDKTYCLQHVEDEHFENIHFFGDKSYKGGNDYEIYNDPRTIGHAVNSPDDTIRILNETFKLQSFANKQDPKTLVLFDVDGTLTPARLTISEEMKKTLEKLREKVVIGFVGGSDLSKQVEQLGPNVLNDFDYCFSENGLTAYKLGKELASQSFINWIGNEKYNKLVKFILRYLSDIDLPIRRGTFIEFRNGMINVSPIGRNASTQERNDYEKFDKQHHIRETMVEALKKEFPDFGLTYSIGGQISFDVFPTGWDKTYCLQHVEDEHFENIHFFGDKSYKGGNDYEIYNDPRTIGHAVNSPDDTIRILNETFKLQ

Organism: Candida albicans (strain SC5314 / ATCC MYA-2876) (NCBI:txid237561)

Solvent-accessible surface area: 24723 Å² total; per-residue (Å²): 103,35,89,114,17,139,57,48,77,7,0,0,0,0,7,3,58,6,0,0,0,40,74,190,116,77,19,51,135,100,0,77,139,12,7,128,46,0,52,91,19,4,0,0,0,0,0,6,52,49,59,37,86,79,2,51,112,15,2,13,131,83,3,45,94,37,4,3,0,1,0,0,22,32,0,7,31,0,40,39,68,25,156,87,78,40,90,48,24,0,45,108,81,13,26,100,129,93,24,75,93,0,31,142,50,0,96,157,40,10,77,98,38,126,16,91,66,89,114,14,51,57,38,60,96,85,73,14,50,0,6,0,0,0,1,0,62,101,6,57,109,105,41,66,46,73,8,34,112,48,11,139,130,81,98,22,15,98,74,0,5,76,31,0,83,62,92,22,56,124,28,12,14,46,29,48,78,42,66,56,4,9,1,38,0,34,1,29,23,16,35,3,20,19,0,2,71,26,2,97,90,46,132,25,133,61,16,19,0,0,0,28,91,21,124,161,74,6,94,0,79,72,0,67,76,18,79,88,18,76,24,33,59,3,131,33,17,104,29,0,15,141,36,0,56,143,63,20,158,27,203,107,9,94,114,14,135,60,45,86,11,0,0,0,0,5,3,42,8,0,0,0,53,74,192,110,88,17,55,137,96,2,72,132,2,8,115,73,0,41,107,47,4,0,0,0,3,0,5,50,48,61,66,81,61,1,54,110,6,3,14,122,82,4,56,74,35,4,1,0,6,0,2,26,33,0,6,30,0,45,31,55,20,124,94,66,21,46,41,14,0,45,56,96,5,2,54,35,89,25,81,59,0,31,127,50,0,97,160,38,9,76,96,40,127,16,86,66,88,115,13,51,57,38,57,100,82,66,16,51,0,4,0,0,0,1,0,61,99,8,56,109,98,40,68,48,66,10,58,139,52,7,146,132,82,92,26,16,91,77,0,9,103,30,0,97,180,90,20,78,89,26,43,23,45,32,51,73,41,64,54,5,9,1,38,0,37,0,89,38,26,36,2,27,36,0,3,90,29,3,98,100,38,134,23,137,63,16,19,0,0,0,28,64,20,132,165,72,6,79,0,73,73,0,70,84,20,132,110,17,74,24,31,59,5,132,36,17,107,24,0,27,144,38,0,23,132,62,21,164,14,168

Foldseek 3Di:
DLDQAQAQQEEEEEEQAQAQANNQQAGDPVSLVLLVLVVNHYAYEYAYLAAPVRVCRHYNDPVLCSHQKYAYNLNCWIHGSSHTDHHAFQCNVQDPVVVVVVVVVLVVVLVPDDDPAADDQQWADDGFWIKGFSRHPPDDPVSLVVQQVVCVVVVVAVVVVVVSCVVCVPSQWDWADDDRTIIIIGHPPSANVVNVVSCVVSNRPAYEYEYAQCDVPGRCVPVCPPPRHPYDHDRHNVRSSVCSCVVVVGD/DLVQAQAALEEEEEEFQFAQADNQAAGDVLSLVLLVLVVNHYAYEYAYLAAPVRVCGHYHVVNLQSHQWYAYNLNCWIHGNNHTQHHHFQCRVQDPVVVVVVVVVLVVVLVPDDDPAADDQQWADDRFWIKGFSRHPPDDPVSLVVQQVVCVVVVPVVVVVVVSCVVCVPSQWDWADDGRTIIIIGHPPSANCVNVVSCVVVNRPAYEYEDAQCDVPGRCVDVCPPPRYPYDHDRGNVRVSVCSCVVVVGD

CATH classification: 3.40.50.1000 (+1 more: 3.30.1240.20)

Secondary structure (DSSP, 8-state):
---S-S-TTEEEEEESTTTTS-SSSPPPHHHHHHHHHHHHHSEEEEE-SS-HHHHHHHH-TTGGGT-SEEEEGGGTEEEETTEEEEE--HHHHH-HHHHHHHHHHHHHHHHHS--S---S--EEE-SS-EEE-SS-TT--HHHHHHHHHHHHHH-HHHHHHHHHHHH-TTS-EEEEEETTTEEEEEETT-SGGGGGGGTGGG--SEEEEEES--STTSTTHHHHT-TT-EEEE-SSHHHHHHHHHHHTT--/--TTSS-TTEEEEEESBTTTBSTTSPPPHHHHHHHHHHHHHSEEEEE-SS-HHHHHHHH-TTHHHH-SEEEEGGGTEEEETTEEEEE--HHHHH-HHHHHHHHHHHHHHHHHS--S---S-SEEE-SS-EEE-SS-TT--HHHHHHHHHHHHHH-HHHHHHHHHHHH-TTS-EEEEEETTTEEEEEETT-SGGGGGGGGTTT--SEEEEEES--STTSTTHHHHH-TT-EEEE-SSHHHHHHHHHHHTT--

Radius of gyration: 27.79 Å; Cα contacts (8 Å, |Δi|>4): 930; chains: 2; bounding box: 49×69×88 Å

Nearest PDB structures (foldseek):
  5ue7-assembly1_A  TM=1.004E+00  e=5.988E-56  Candida albicans SC5314
  7o58-assembly1_B  TM=9.787E-01  e=1.975E-35  Homo sapiens
  2q4r-assembly1_A  TM=9.557E-01  e=5.236E-33  Homo sapiens
  7o0c-assembly1_A  TM=8.665E-01  e=1.612E-33  Homo sapiens
  6cfr-assembly1_A-2  TM=8.031E-01  e=6.825E-35  Homo sapiens

GO terms:
  GO:0062040 fungal biofilm matrix (C, IDA)
  GO:0004615 phosphomannomutase activity (F, IGI)